Protein 4W4O (pdb70)

Solvent-accessible surface area: 34911 Å² total; per-residue (Å²): 169,83,35,1,18,10,6,24,8,106,27,99,63,11,136,36,56,27,8,11,68,121,100,104,80,4,72,0,34,0,8,0,39,54,0,39,114,139,18,39,134,27,127,31,27,4,40,23,80,63,102,68,38,155,90,32,160,83,109,129,93,97,87,48,214,72,62,30,43,82,4,11,1,16,2,58,5,120,28,100,27,17,31,118,31,73,70,4,65,0,54,0,29,16,170,12,10,11,38,46,36,92,88,68,30,26,30,42,154,47,144,42,90,92,4,51,6,8,20,3,64,14,14,206,73,2,55,108,90,126,77,1,2,0,0,0,2,0,40,13,0,48,5,36,67,19,18,14,58,1,33,7,125,73,121,89,22,118,68,58,77,42,4,66,53,20,103,19,86,85,37,1,36,0,4,0,0,2,0,19,2,66,54,59,78,5,90,144,32,44,70,0,13,0,9,0,21,0,40,30,11,150,119,46,93,38,81,61,64,15,50,66,82,132,129,131,4,9,6,43,6,104,26,101,71,9,120,48,38,20,7,9,52,137,94,96,84,6,62,0,34,0,7,0,42,36,0,7,123,115,17,63,113,6,112,31,47,4,39,23,79,59,99,68,39,156,101,32,111,64,108,119,75,103,106,49,168,58,16,4,29,84,6,22,0,16,3,60,3,121,31,128,31,16,32,120,31,71,64,2,59,0,53,0,28,17,176,21,18,144,61,68,47,93,86,72,31,27,20,46,142,48,148,47,153,92,3,54,8,9,19,3,65,14,14,193,60,2,54,112,88,128,73,0,2,0,0,0,2,0,30,11,0,65,4,40,58,24,19,17,54,1,41,6,112,76,114,88,20,127,68,60,78,43,3,66,53,19,103,20,85,102,40,8,38,0,4,0,0,2,0,18,2,68,48,61,81,10,94,138,35,41,69,0,28,0,9,0,27,0,26,34,15,159,95,37,109,36,104,54,73,16,52,137,151,2,75,11,111,18,110,62,56,25,8,1,6,3,57,128,42,54,2,27,0,54,1,75,103,155,71,59,82,71,2,79,2,29,30,95,59,83,50,54,178,78,63,82,28,53,32,96,8,98,64,1,34,141,120,21,39,14,65,1,59,0,44,43,26,179,42,38,104,0,82,56,34,70,1,50,12,62,149,18,44,6,17,3,2,0,36,29,34,87,7,20,11,6,75,80,0,24,0,73,2,7,4,42,104,107,56,56,1,25,6,0,12,0,41,79,92,52,80,2,82,61,12,41,21,147,57,42,84,26,75,30,136,115,4,64,104,78,45,30,14,61,3,36,0,2,0,56,1,105,71,101,23,83,8,84,48,15,70,2,54,3,83,43,6,0,43,56,1,80,7,44,30,76,44,124,44,72,8,118,100,42,37,81,1,30,0,25,4,86,38,133,65,75,39,164,87,141,78,57,102,17,33,19,10,1,29,41,31,115,126,79,42,54,36,148,61,63,48,39,96,50,89,18,136,81,1,162,115,131,36,31,25,71,4,28,0,39,0,14,15,117,115,34,55,12,101,38,109,0,98,84,64,136,5,74,0,64,72

Nearest PDB structures (foldseek):
  5o4e-assembly1_A  TM=9.879E-01  e=1.728E-38  Homo sapiens
  7lbl-assembly1_A  TM=9.670E-01  e=2.131E-38  Homo sapiens
  5dj0-assembly1_A  TM=9.694E-01  e=4.433E-38  Homo sapiens
  5djx-assembly2_E  TM=9.528E-01  e=1.556E-37  Homo sapiens
  6gfe-assembly1_K  TM=9.728E-01  e=8.299E-36  Homo sapiens

B-factor: mean 42.75, std 15.71, range [23.6, 129.58]

Radius of gyration: 37.01 Å; Cα contacts (8 Å, |Δi|>4): 1743; chains: 3; bounding box: 73×118×77 Å

Sequence (683 aa):
PELLGGPSVFLFPPKPKDTLMISRRTPEVVTCVVVDVSHEDPEVKFNWYVDGVEVHNAKTKPREEQYNSTYRVVSVLTVLHQDWLNGKEYKCKVSNKALPAPIEKTISKAKGQPREPQQVYTLPPSRDELTKNQVSLTCLVKGFYPSDIAVEWESNGQPENNYKTTPPVLDSDGSFFLYSKLTVDKSRWQQGNVFSCSVMHEALHNHYTQKSLSLAPGLGGPSVFLFPPKPKDTLMISRTPEVVTCVVVDVSHEDPEVKFNWYVDGVEVHNAKTKPREEQYNSTYRVVSVLTVLHQDWLNGKEYKCKVSNKALPAPIEKTISKAKGQPREPQVYTLPPSRDELTKNQVSLTCLVKGFYPSDIAVEWESNGQPENNNYKTTPPVLDSDGSFFLYSKLTVDKSRWQQGNVFSCSSVMHEALHNHYTQKSLSLKAVIKLQPPWVSSVFQEESVTLHCEVPGSSSTQWFLNGTAIQTSTPTYHITSASEDDSGEYRCQRGLSGRSDPIQLEVHRGWLLLQVSSRVLTEGEPLALRCHAWKDKLVYNVLYYRNGKAFKFFHWNSNLTILKTNMSHSGTYHCSGMMGKHRYTSAGISVTVKELFPAPVLTASVTSPLLEGTPVTLSCETKLLLQRPGLQLYFSFYMMGSKTLRGRDTSSEYQILTARRREDSGLYWCEAATEDGNVLKRSPELELQVLG

Secondary structure (DSSP, 8-state):
--B----EEEEEPPPHHHHH-TTS--EEEEEEEEE-SSS---EEEEEETTEEE---EEPPPEE-TTS-EEEEEEEE--HHHHHTT--EEEEEE-TTSSS-EEEEE-SPPS--BPPEEEEEPPPGGGTTSSEEEEEEEEEEEBSS--EEEEEETTEEE--EEEPPPEE-TTS-EEEEEEEEEEHHHHHTT--EEEEEE-TTSGGGEEEEEE-PPP-/--S-EEEEEPPPHHHHH-TTS--EEEEEEEEE-TT----EEEEEETTEEE---EEPPPEE-TTS-EEEEEEEE--HHHHHTT--EEEEEE-TT-SS-EEEEE-PPPS--BPPEEEEEPPPGGGGGSSEEEEEEEEEEEBSS--EEEEEETTEEE--EEEPPPEE-TTS-EEEEEEEEEEHHHHHTT--EEEEEE-TTSGGGEEEEEE--/--EEEEES--SEEETT--EEEEEE------EEEEESSSB-S--SSEEEESS--GGG-EEEEEEETT------EEEEEE-SSEEEEES-SEEETTS-EEEEEEEGGG-B-EEEEEEETTEEEEEEEE---EEESS--GGG-EEEEEEEESSSEEEPPPEEEEEE-SSPPPEEEESSPSSEETT--EEEEEE---SS--TT--EEEEEEETTEEEEEEES--EEEESS--GGG-EEEEEEEEETTSSSEEEPPPEEE-EE-

InterPro domains:
  IPR003006 Immunoglobulin/major histocompatibility complex, conserved site [PS00290] (81-87)
  IPR003006 Immunoglobulin/major histocompatibility complex, conserved site [PS00290] (306-312)
  IPR003597 Immunoglobulin C1-set [PF07654] (8-88)
  IPR003597 Immunoglobulin C1-set [PF07654] (123-211)
  IPR003597 Immunoglobulin C1-set [PF07654] (231-315)
  IPR003597 Immunoglobulin C1-set [SM00407] (22-93)
  IPR003597 Immunoglobulin C1-set [SM00407] (139-214)
  IPR003597 Immunoglobulin C1-set [SM00407] (245-318)
  IPR007110 Immunoglobulin-like domain [PS50835] (6-99)
  IPR007110 Immunoglobulin-like domain [PS50835] (121-220)
  IPR007110 Immunoglobulin-like domain [PS50835] (229-325)
  IPR013783 Immunoglobulin-like fold [G3DSA:2.60.40.10] (1-108)
  IPR013783 Immunoglobulin-like fold [G3DSA:2.60.40.10] (109-220)
  IPR013783 Immunoglobulin-like fold [G3DSA:2.60.40.10] (221-328)
  IPR036179 Immunoglobulin-like domain superfamily [SSF48726] (6-112)
  IPR036179 Immunoglobulin-like domain superfamily [SSF48726] (116-222)
  IPR036179 Immunoglobulin-like domain superfamily [SSF48726] (229-322)
  IPR050380 Immune Recognition and Response Modulators [PTHR23411] (2-369)

GO terms:
  GO:0001788 antibody-dependent cellular cytotoxicity (P, IDA)
  GO:0034988 Fc-gamma receptor I complex binding (F, IDA)
  GO:0097278 complement-dependent cytotoxicity (P, IDA)
  GO:0005576 extracellular region (C, TAS)
  GO:0005515 protein binding (F, IPI)
  GO:0002250 adaptive immune response (P, IDA)
  GO:0005576 extracellular region (C, IDA)
  GO:0003823 antigen binding (F, TAS)
  GO:0070062 extracellular exosome (C, HDA)
  GO:0072562 blood microparticle (C, HDA)
  GO:0005576 extracellular region (C, HDA)

Organism: Homo sapiens (NCBI:txid9606)

Foldseek 3Di:
DDDQDAKDKDKAWFALVQLLDQVHWTKIKIKIWQAAPVWNDKDKWKDKLRHTDDPKDKDPWDQDPVRGIMIMIIGTDHSVSQVVWIKMKIWMDIPSDPHIDIDIDGDDDDDWWAWDKDKDFFDPVCLVDQKTKIKIKIWGGPDQRKDKFKDFPPHGQPQKDKDRWDQDPVRITMIMMIHIDGSVCQVVWTKMKMKMADPPDDSRIDIDIDGDDDD/DDDKDKDKAFFALVQLLAQVHWTKIKIKIWQAAPPWDDKDKWKDWLNHTDDPKDKDDWDQDPVRITMIMIIDTDHSVSQLVWIKMKIWIDTPRDPHIDIDIDGPDDDDWDAWDKDKDFFDPVCLVDQKTKIKIKTDDTPDQRKDKFKDFPPGTQDQKDKDRWDQDPVRHTIIMMIHMDGSVCQVVWTKMKMKMADSPDDSRIDIDIDGD/DWAKAKVVLWQEEEFFAKIKIATGDPDDQAKFKDFANHTDDDGGRIDIDRGDDQVPFGWIWMDGDPDDIHDIRTHHYHHDAWAWTKNHQEEEFLAKMKTFTAGDPRDFFAQKFKDFQRHTDDTGRGGDIDMDHGDAQVPWGWMWMWTHDVHIGIHGTGTHGYHYQKDFWAKDKPDDPPAEFFDKIKIFTDMDTPDCDDPWAKWKWKAFPNHTPGDTDRGRMDIDRTDDQVSFGWMKMWIATPVRSDIHIHDIDGYGYDD

Structure (mmCIF, N/CA/C/O backbone):
data_4W4O
#
_entry.id   4W4O
#
_cell.length_a   134.980
_cell.length_b   126.500
_cell.length_c   71.610
_cell.angle_alpha   90.00
_cell.angle_beta   118.95
_cell.angle_gamma   90.00
#
_symmetry.space_group_name_H-M   'C 1 2 1'
#
loop_
_entity.id
_entity.type
_entity.pdbx_description
1 polymer 'Ig gamma-1 chain C region'
2 polymer 'High affinity immunoglobulin gamma Fc receptor I'
3 branched beta-D-galactopyranose-(1-4)-2-acetamido-2-deoxy-beta-D-glucopyranose-(1-2)-alpha-D-mannopyranose-(1-6)-[2-acetamido-2-deoxy-beta-D-glucopyranose-(1-2)-alpha-D-mannopyranose-(1-3)]beta-D-mannopyranose-(1-4)-2-acetamido-2-deoxy-beta-D-glucopyranose-(1-4)-[alpha-L-fucopyranose-(1-6)]2-acetamido-2-deoxy-beta-D-glucopyranose
4 branched 2-acetamido-2-deoxy-beta-D-glucopyranose-(1-4)-2-acetamido-2-deoxy-beta-D-glucopyranose
5 branched alpha-D-mannopyranose-(1-2)-alpha-D-mannopyranose-(1-2)-alpha-D-mannopyranose-(1-3)-beta-D-mannopyranose-(1-4)-2-acetamido-2-deoxy-beta-D-glucopyranose-(1-4)-2-acetamido-2-deoxy-beta-D-glucopyranose
6 non-polymer 'ZINC ION'
7 non-polymer 'ACETATE ION'
8 non-polymer GLYCEROL
9 water water
#
loop_
_atom_site.group_PDB
_atom_site.id
_atom_site.type_symbol
_atom_site.label_atom_id
_atom_site.label_alt_id
_atom_site.label_comp_id
_atom_site.label_asym_id
_atom_site.label_entity_id
_atom_site.label_seq_id
_atom_site.pdbx_PDB_ins_code
_atom_site.Cartn_x
_atom_site.Cartn_y
_atom_site.Cartn_z
_atom_site.occupancy
_atom_site.B_iso_or_equiv
_atom_site.auth_seq_id
_atom_site.auth_comp_id
_atom_site.auth_asym_id
_atom_site.auth_atom_id
_atom_site.pdbx_PDB_model_num
ATOM 1 N N . PRO A 1 9 ? 30.894 3.920 -12.078 1.00 75.56 232 PRO A N 1
ATOM 2 C CA . PRO A 1 9 ? 31.170 4.407 -10.713 1.00 77.12 232 PRO A CA 1
ATOM 3 C C . PRO A 1 9 ? 30.796 3.314 -9.678 1.00 62.44 232 PRO A C 1
ATOM 4 O O . PRO A 1 9 ? 29.631 3.095 -9.384 1.00 76.41 232 PRO A O 1
ATOM 8 N N . GLU A 1 10 ? 31.803 2.601 -9.218 1.00 51.91 233 GLU A N 1
ATOM 9 C CA . GLU A 1 10 ? 31.666 1.339 -8.510 1.00 47.57 233 GLU A CA 1
ATOM 10 C C . GLU A 1 10 ? 32.010 1.674 -7.053 1.00 39.34 233 GLU A C 1
ATOM 11 O O . GLU A 1 10 ? 32.900 2.478 -6.852 1.00 33.12 233 GLU A O 1
ATOM 17 N N . LEU A 1 11 ? 31.280 1.124 -6.084 1.00 33.56 234 LEU A N 1
ATOM 18 C CA . LEU A 1 11 ? 31.653 1.253 -4.644 1.00 35.44 234 LEU A CA 1
ATOM 19 C C . LEU A 1 11 ? 33.044 0.741 -4.329 1.00 36.83 234 LEU A C 1
ATOM 20 O O . LEU A 1 11 ? 33.476 -0.286 -4.825 1.00 30.60 234 LEU A O 1
ATOM 25 N N . LEU A 1 12 ? 33.784 1.506 -3.507 1.00 30.41 235 LEU A N 1
ATOM 26 C CA . LEU A 1 12 ? 35.087 1.127 -3.090 1.00 29.09 235 LEU A CA 1
ATOM 27 C C . LEU A 1 12 ? 35.024 -0.153 -2.249 1.00 30.08 235 LEU A C 1
ATOM 28 O O . LEU A 1 12 ? 34.190 -0.255 -1.359 1.00 30.32 235 LEU A O 1
ATOM 33 N N . GLY A 1 13 ? 35.883 -1.118 -2.546 1.00 29.03 236 GLY A N 1
ATOM 34 C CA . GLY A 1 13 ? 35.856 -2.335 -1.720 1.00 34.38 236 GLY A CA 1
ATOM 35 C C . GLY A 1 13 ? 36.532 -3.538 -2.339 1.00 33.56 236 GLY A C 1
ATOM 36 O O . GLY A 1 13 ? 36.559 -3.691 -3.543 1.00 33.88 236 GLY A O 1
ATOM 37 N N . GLY A 1 14 ? 37.027 -4.413 -1.491 1.00 32.57 237 GLY A N 1
ATOM 38 C CA . GLY A 1 14 ? 37.680 -5.667 -1.946 1.00 29.44 237 GLY A CA 1
ATOM 39 C C . GLY A 1 14 ? 37.373 -6.790 -0.954 1.00 27.44 237 GLY A C 1
ATOM 40 O O . GLY A 1 14 ? 36.451 -6.700 -0.201 1.00 29.04 237 GLY A O 1
ATOM 41 N N . PRO A 1 15 ? 38.104 -7.888 -1.040 1.00 28.57 238 PRO A N 1
ATOM 42 C CA . PRO A 1 15 ? 37.892 -9.052 -0.190 1.00 27.84 238 PRO A CA 1
ATOM 43 C C . PRO A 1 15 ? 38.091 -8.740 1.277 1.00 29.43 238 PRO A C 1
ATOM 44 O O . PRO A 1 15 ? 38.723 -7.725 1.611 1.00 29.97 238 PRO A O 1
ATOM 48 N N . SER A 1 16 ? 37.561 -9.608 2.118 1.00 26.75 239 SER A N 1
ATOM 49 C CA . SER A 1 16 ? 37.737 -9.522 3.568 1.00 27.38 239 SER A CA 1
ATOM 50 C C . SER A 1 16 ? 38.310 -10.836 4.048 1.00 25.15 239 SER A C 1
ATOM 51 O O . SER A 1 16 ? 38.132 -11.878 3.404 1.00 27.31 239 SER A O 1
ATOM 54 N N . VAL A 1 17 ? 39.016 -10.775 5.205 1.00 27.20 240 VAL A N 1
ATOM 55 C CA . VAL A 1 17 ? 39.711 -11.953 5.733 1.00 27.58 240 VAL A CA 1
ATOM 56 C C . VAL A 1 17 ? 39.276 -12.206 7.176 1.00 29.33 240 VAL A C 1
ATOM 57 O O . VAL A 1 17 ? 39.158 -11.231 8.000 1.00 27.61 240 VAL A O 1
ATOM 61 N N . PHE A 1 18 ? 38.965 -13.449 7.469 1.00 24.84 241 PHE A N 1
ATOM 62 C CA . PHE A 1 18 ? 38.672 -13.874 8.832 1.00 27.51 241 PHE A CA 1
ATOM 63 C C . PHE A 1 18 ? 39.619 -14.973 9.207 1.00 29.27 241 PHE A C 1
ATOM 64 O O . PHE A 1 18 ? 39.773 -15.909 8.458 1.00 30.50 241 PHE A O 1
ATOM 72 N N . LEU A 1 19 ? 40.186 -14.909 10.415 1.00 25.76 242 LEU A N 1
ATOM 73 C CA . LEU A 1 19 ? 41.162 -15.863 10.821 1.00 26.86 242 LEU A CA 1
ATOM 74 C C . LEU A 1 19 ? 40.677 -16.538 12.114 1.00 30.09 242 LEU A C 1
ATOM 75 O O . LEU A 1 19 ? 40.394 -15.825 13.091 1.00 29.28 242 LEU A O 1
ATOM 80 N N . PHE A 1 20 ? 40.603 -17.869 12.115 1.00 26.40 243 PHE A N 1
ATOM 81 C CA . PHE A 1 20 ? 39.952 -18.682 13.143 1.00 24.91 243 PHE A CA 1
ATOM 82 C C . PHE A 1 20 ? 40.920 -19.559 13.907 1.00 27.70 243 PHE A C 1
ATOM 83 O O . PHE A 1 20 ? 41.819 -20.152 13.342 1.00 26.92 243 PHE A O 1
ATOM 91 N N . PRO A 1 21 ? 40.710 -19.680 15.222 1.00 31.24 244 PRO A N 1
ATOM 92 C CA . PRO A 1 21 ? 41.608 -20.543 16.006 1.00 26.68 244 PRO A CA 1
ATOM 93 C C . PRO A 1 21 ? 41.252 -22.014 15.847 1.00 27.36 244 PRO A C 1
ATOM 94 O O . PRO A 1 21 ? 40.210 -22.403 15.280 1.00 27.54 244 PRO A O 1
ATOM 98 N N . PRO A 1 22 ? 42.084 -22.905 16.405 1.00 27.06 245 PRO A N 1
ATOM 99 C CA . PRO A 1 22 ? 41.693 -24.308 16.434 1.00 28.68 245 PRO A CA 1
ATOM 100 C C . PRO A 1 22 ? 40.546 -24.486 17.369 1.00 30.51 245 PRO A C 1
ATOM 101 O O . PRO A 1 22 ? 40.230 -23.607 18.231 1.00 28.88 245 PRO A O 1
ATOM 105 N N . LYS A 1 23 ? 39.939 -25.629 17.258 1.00 30.58 246 LYS A N 1
ATOM 106 C CA . LYS A 1 23 ? 38.978 -26.045 18.213 1.00 30.09 246 LYS A CA 1
ATOM 107 C C . LYS A 1 23 ? 39.630 -26.423 19.579 1.00 30.11 246 LYS A C 1
ATOM 108 O O . LYS A 1 23 ? 40.630 -27.099 19.612 1.00 29.82 246 LYS A O 1
ATOM 114 N N . PRO A 1 24 ? 38.998 -26.048 20.664 1.00 31.22 247 PRO A N 1
ATOM 115 C CA . PRO A 1 24 ? 39.583 -26.365 21.960 1.00 32.04 247 PRO A CA 1
ATOM 116 C C . PRO A 1 24 ? 39.966 -27.803 22.152 1.00 31.67 247 PRO A C 1
ATOM 117 O O . PRO A 1 24 ? 41.050 -28.084 22.631 1.00 33.04 247 PRO A O 1
ATOM 121 N N . LYS A 1 25 ? 39.094 -28.742 21.776 1.00 35.10 248 LYS A N 1
ATOM 122 C CA . LYS A 1 25 ? 39.421 -30.147 21.956 1.00 34.23 248 LYS A CA 1
ATOM 123 C C . LYS A 1 25 ? 40.640 -30.581 21.147 1.00 35.42 248 LYS A C 1
ATOM 124 O O . LYS A 1 25 ? 41.498 -31.378 21.592 1.00 36.74 248 LYS A O 1
ATOM 130 N N . ASP A 1 26 ? 40.794 -29.998 19.977 1.00 30.22 249 ASP A N 1
ATOM 131 C CA . ASP A 1 26 ? 41.974 -30.277 19.218 1.00 29.07 249 ASP A CA 1
ATOM 132 C C . ASP A 1 26 ? 43.297 -29.730 19.827 1.00 30.09 249 ASP A C 1
ATOM 133 O O . ASP A 1 26 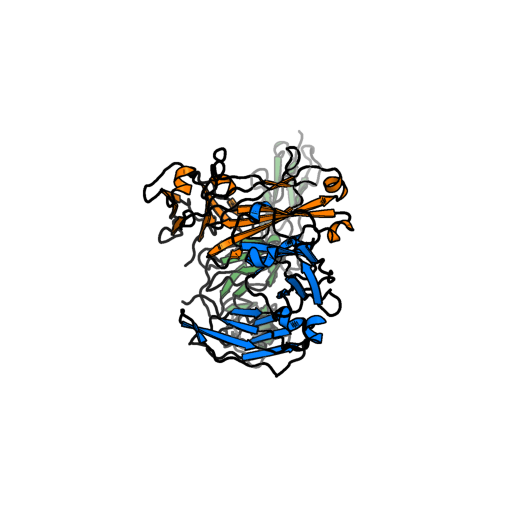? 44.373 -30.275 19.568 1.00 33.62 249 ASP A O 1
ATOM 138 N N . THR A 1 27 ? 43.225 -28.630 20.547 1.00 29.04 250 THR A N 1
ATOM 139 C CA . THR A 1 27 ? 44.373 -28.059 21.191 1.00 28.50 250 THR A CA 1
ATOM 140 C C . THR A 1 27 ? 44.808 -28.821 22.480 1.00 30.32 250 THR A C 1
ATOM 141 O O . THR A 1 27 ? 45.952 -28.727 22.880 1.00 32.78 250 THR A O 1
ATOM 145 N N . LEU A 1 28 ? 43.885 -29.498 23.075 1.00 29.92 251 LEU A N 1
ATOM 146 C CA . LEU A 1 28 ? 44.124 -29.940 24.464 1.00 36.53 251 LEU A CA 1
ATOM 147 C C . LEU A 1 28 ? 44.709 -31.353 24.504 1.00 44.50 251 LEU A C 1
ATOM 148 O O . LEU A 1 28 ? 45.584 -31.598 25.358 1.00 51.36 251 LEU A O 1
ATOM 153 N N . MET A 1 29 ? 44.398 -32.146 23.464 1.00 42.47 252 MET A N 1
ATOM 154 C CA . MET A 1 29 ? 44.855 -33.531 23.302 1.00 46.47 252 MET A CA 1
ATOM 155 C C . MET A 1 29 ? 45.986 -33.665 22.281 1.00 42.52 252 MET A C 1
ATOM 156 O O . MET A 1 29 ? 45.756 -33.434 21.075 1.00 40.59 252 MET A O 1
ATOM 161 N N . ILE A 1 30 ? 47.183 -34.015 22.724 1.00 40.34 253 ILE A N 1
ATOM 162 C CA . ILE A 1 30 ? 48.326 -34.079 21.852 1.00 42.91 253 ILE A CA 1
ATOM 163 C C . ILE A 1 30 ? 48.059 -35.080 20.687 1.00 37.27 253 ILE A C 1
ATOM 164 O O . ILE A 1 30 ? 48.700 -34.954 19.652 1.00 38.70 253 ILE A O 1
ATOM 169 N N . SER A 1 31 ? 47.099 -35.972 20.809 1.00 37.87 254 SER A N 1
ATOM 170 C CA . SER A 1 31 ? 46.86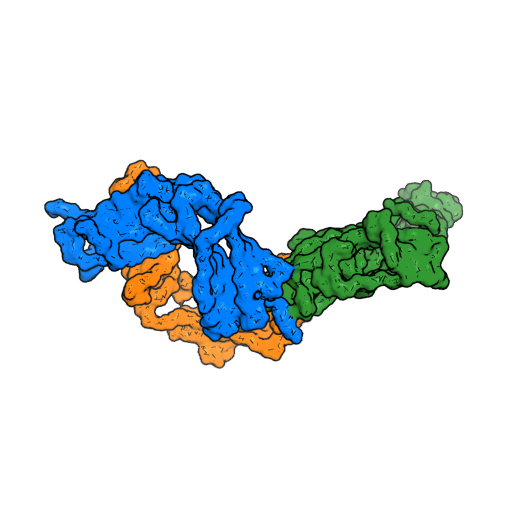4 -36.908 19.705 1.00 42.38 254 SER A CA 1
ATOM 171 C C . SER A 1 31 ? 46.093 -36.266 18.521 1.00 48.73 254 SER A C 1
ATOM 172 O O . SER A 1 31 ? 46.038 -36.869 17.474 1.00 39.70 254 SER A O 1
ATOM 175 N N . ARG A 1 32 ? 45.534 -35.063 18.670 1.00 40.38 255 ARG A N 1
ATOM 176 C CA A ARG A 1 32 ? 44.675 -34.462 17.631 0.50 38.51 255 ARG A CA 1
ATOM 177 C CA B ARG A 1 32 ? 44.683 -34.477 17.619 0.50 40.30 255 ARG A CA 1
ATOM 178 C C . ARG A 1 32 ? 45.504 -33.464 16.838 1.00 36.19 255 ARG A C 1
ATOM 179 O O . ARG A 1 32 ? 46.581 -33.189 17.208 1.00 40.69 255 ARG A O 1
ATOM 194 N N . THR A 1 33 ? 44.974 -32.917 15.752 1.00 34.21 256 THR A N 1
ATOM 195 C CA . THR A 1 33 ? 45.763 -32.024 14.953 1.00 35.76 256 THR A CA 1
ATOM 196 C C . THR A 1 33 ? 45.081 -30.658 14.920 1.00 36.27 256 THR A C 1
ATOM 197 O O . THR A 1 33 ? 44.203 -30.437 14.110 1.00 39.14 256 THR A O 1
ATOM 201 N N . PRO A 1 34 ? 45.511 -29.730 15.785 1.00 31.63 257 PRO A N 1
ATOM 202 C CA . PRO A 1 34 ? 44.847 -28.415 15.778 1.00 30.35 257 PRO A CA 1
ATOM 203 C C . PRO A 1 34 ? 45.289 -27.641 14.522 1.00 29.26 257 PRO A C 1
ATOM 204 O O . PRO A 1 34 ? 46.383 -27.810 14.052 1.00 29.20 257 PRO A O 1
ATOM 208 N N . GLU A 1 35 ? 44.402 -26.794 13.983 1.00 28.58 258 GLU A N 1
ATOM 209 C CA . GLU A 1 35 ? 44.672 -25.985 12.782 1.00 29.11 258 GLU A CA 1
ATOM 210 C C . GLU A 1 35 ? 44.173 -24.571 12.970 1.00 26.81 258 GLU A C 1
ATOM 211 O O . GLU A 1 35 ? 43.127 -24.427 13.526 1.00 28.21 258 GLU A O 1
ATOM 217 N N . VAL A 1 36 ? 44.847 -23.568 12.426 1.00 24.12 259 VAL A N 1
ATOM 218 C CA A VAL A 1 36 ? 44.204 -22.266 12.276 0.50 25.96 259 VAL A CA 1
ATOM 219 C CA B VAL A 1 36 ? 44.324 -22.194 12.289 0.50 25.55 259 VAL A CA 1
ATOM 220 C C . VAL A 1 36 ? 43.769 -22.102 10.840 1.00 27.42 259 VAL A C 1
ATOM 221 O O . VAL A 1 36 ? 44.400 -22.670 9.923 1.00 27.11 259 VAL A O 1
ATOM 228 N N . THR A 1 37 ? 42.709 -21.337 10.645 1.00 25.89 260 THR A N 1
ATOM 229 C CA . THR A 1 37 ? 42.046 -21.338 9.312 1.00 25.13 260 THR A CA 1
ATOM 230 C C . THR A 1 37 ? 41.892 -19.883 8.921 1.00 24.85 260 THR A C 1
ATOM 231 O O . THR A 1 37 ? 41.256 -19.057 9.621 1.00 26.84 260 THR A O 1
ATOM 235 N N . CYS A 1 38 ? 42.476 -19.567 7.757 1.00 26.59 261 CYS A N 1
ATOM 236 C CA . CYS A 1 38 ? 42.411 -18.217 7.199 1.00 27.28 261 CYS A CA 1
ATOM 237 C C . CYS A 1 38 ? 41.410 -18.195 6.029 1.00 27.32 261 CYS A C 1
ATOM 238 O O . CYS A 1 38 ? 41.588 -18.937 5.053 1.00 26.76 261 CYS A O 1
ATOM 241 N N . VAL A 1 39 ? 40.341 -17.435 6.177 1.00 24.87 262 VAL A N 1
ATOM 242 C CA . VAL A 1 39 ? 39.203 -17.468 5.264 1.00 25.69 262 VAL A CA 1
ATOM 243 C C . VAL A 1 39 ? 39.128 -16.135 4.543 1.00 28.30 262 VAL A C 1
ATOM 244 O O . VAL A 1 39 ? 39.063 -15.064 5.180 1.00 27.74 262 VAL A O 1
ATOM 248 N N . VAL A 1 40 ? 39.078 -16.204 3.199 1.00 26.33 263 VAL A N 1
ATOM 249 C CA . VAL A 1 40 ? 38.995 -14.987 2.406 1.00 26.19 263 VAL A CA 1
ATOM 250 C C . VAL A 1 40 ? 37.623 -15.015 1.705 1.00 29.23 263 VAL A C 1
ATOM 251 O O . VAL A 1 40 ? 37.266 -16.013 1.080 1.00 27.69 263 VAL A O 1
ATOM 255 N N . VAL A 1 41 ? 36.831 -13.966 1.938 1.00 25.50 264 VAL A N 1
ATOM 256 C CA . VAL A 1 41 ? 35.547 -13.827 1.325 1.00 27.89 264 VAL A CA 1
ATOM 257 C C . VAL A 1 41 ? 35.504 -12.650 0.348 1.00 26.22 264 VAL A C 1
ATOM 258 O O . VAL A 1 41 ? 36.388 -11.825 0.317 1.00 27.27 264 VAL A O 1
ATOM 262 N N . ASP A 1 42 ? 34.473 -12.669 -0.434 1.00 27.60 265 ASP A N 1
ATOM 263 C CA . ASP A 1 42 ? 34.228 -11.620 -1.438 1.00 29.40 265 ASP A CA 1
ATOM 264 C C . ASP A 1 42 ? 35.363 -11.513 -2.471 1.00 27.88 265 ASP A C 1
ATOM 265 O O . ASP A 1 42 ? 35.697 -10.425 -2.964 1.00 31.61 265 ASP A O 1
ATOM 270 N N . VAL A 1 43 ? 35.936 -12.631 -2.902 1.00 24.39 266 VAL A N 1
ATOM 271 C CA . VAL A 1 43 ? 36.885 -12.655 -3.946 1.00 24.66 266 VAL A CA 1
ATOM 272 C C . VAL A 1 43 ? 36.050 -12.623 -5.264 1.00 25.79 266 VAL A C 1
ATOM 273 O O . VAL A 1 43 ? 35.125 -13.374 -5.425 1.00 28.80 266 VAL A O 1
ATOM 277 N N . SER A 1 44 ? 36.383 -11.726 -6.141 1.00 28.76 267 SER A N 1
ATOM 278 C CA . SER A 1 44 ? 35.549 -11.563 -7.351 1.00 29.33 267 SER A CA 1
ATOM 279 C C . SER A 1 44 ? 36.035 -12.387 -8.534 1.00 30.51 267 SER A C 1
ATOM 280 O O . SER A 1 44 ? 37.183 -12.787 -8.590 1.00 28.90 267 SER A O 1
ATOM 283 N N . HIS A 1 45 ? 35.212 -12.406 -9.607 1.00 30.43 268 HIS A N 1
ATOM 284 C CA . HIS A 1 45 ? 35.655 -13.017 -10.822 1.00 30.15 268 HIS A CA 1
ATOM 285 C C . HIS A 1 45 ? 36.782 -12.133 -11.380 1.00 28.28 268 HIS A C 1
ATOM 286 O O . HIS A 1 45 ? 37.608 -12.632 -12.142 1.00 32.58 268 HIS A O 1
ATOM 293 N N . GLU A 1 46 ? 36.735 -10.841 -11.113 1.00 29.02 269 GLU A N 1
ATOM 294 C CA . GLU A 1 46 ? 37.669 -9.920 -11.745 1.00 36.10 269 GLU A CA 1
ATOM 295 C C . GLU A 1 46 ? 39.095 -10.065 -11.246 1.00 35.51 269 GLU A C 1
ATOM 296 O O . GLU A 1 46 ? 40.071 -9.972 -12.010 1.00 34.64 269 GLU A O 1
ATOM 302 N N . ASP A 1 47 ? 39.239 -10.306 -9.946 1.00 32.11 270 ASP A N 1
ATOM 303 C CA . ASP A 1 47 ? 40.586 -10.536 -9.331 1.00 32.42 270 ASP A CA 1
ATOM 304 C C . ASP A 1 47 ? 40.549 -11.830 -8.476 1.00 36.32 270 ASP A C 1
ATOM 305 O O . ASP A 1 47 ? 40.452 -11.731 -7.254 1.00 33.65 270 ASP A O 1
ATOM 310 N N . PRO A 1 48 ? 40.608 -13.037 -9.123 1.00 34.48 271 PRO A N 1
ATOM 311 C CA . PRO A 1 48 ? 40.322 -14.266 -8.424 1.00 32.21 271 PRO A CA 1
ATOM 312 C C . PRO A 1 48 ? 41.501 -14.895 -7.744 1.00 31.66 271 PRO A C 1
ATOM 313 O O . PRO A 1 48 ? 41.255 -15.778 -6.950 1.00 31.92 271 PRO A O 1
ATOM 317 N N . GLU A 1 49 ? 42.712 -14.477 -8.037 1.00 29.08 272 GLU A N 1
ATOM 318 C CA . GLU A 1 49 ? 43.904 -15.164 -7.554 1.00 31.41 272 GLU A CA 1
ATOM 319 C C . GLU A 1 49 ? 44.176 -14.640 -6.120 1.00 29.86 272 GLU A C 1
ATOM 320 O O . GLU A 1 49 ? 44.210 -13.444 -5.892 1.00 29.64 272 GLU A O 1
ATOM 326 N N . VAL A 1 50 ? 44.367 -15.564 -5.200 1.00 28.13 273 VAL A N 1
ATOM 327 C CA . VAL A 1 50 ? 44.648 -15.168 -3.773 1.00 26.84 273 VAL A CA 1
ATOM 328 C C . VAL A 1 50 ? 45.927 -15.872 -3.383 1.00 31.91 273 VAL A C 1
ATOM 329 O O . VAL A 1 50 ? 46.095 -17.083 -3.619 1.00 30.98 273 VAL A O 1
ATOM 333 N N . LYS A 1 51 ? 46.836 -15.141 -2.758 1.00 30.67 274 LYS A N 1
ATOM 334 C CA . LYS A 1 51 ? 48.074 -15.770 -2.269 1.00 31.36 274 LYS A CA 1
ATOM 335 C C . LYS A 1 51 ? 48.110 -15.655 -0.723 1.00 30.54 274 LYS A C 1
ATOM 336 O O . LYS A 1 51 ? 47.704 -14.609 -0.197 1.00 29.64 274 LYS A O 1
ATOM 342 N N . PHE A 1 52 ? 48.438 -16.759 -0.053 1.00 28.50 275 PHE A N 1
ATOM 343 C CA . PHE A 1 52 ? 48.652 -16.770 1.458 1.00 26.22 275 PHE A CA 1
ATOM 344 C C . PHE A 1 52 ? 50.112 -16.845 1.756 1.00 30.27 275 PHE A C 1
ATOM 345 O O . PHE A 1 52 ? 50.863 -17.629 1.150 1.00 30.01 275 PHE A O 1
ATOM 353 N N . ASN A 1 53 ? 50.559 -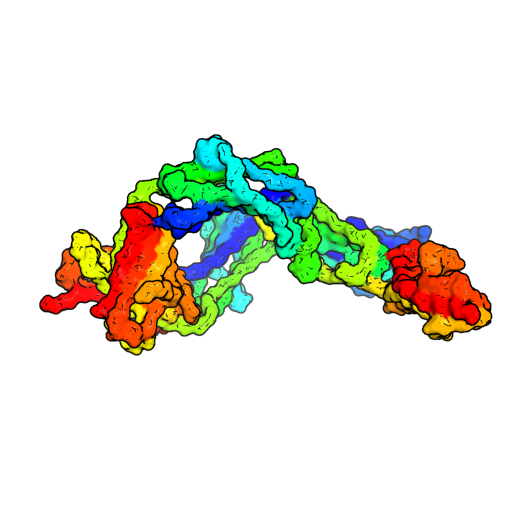16.077 2.730 1.00 29.37 276 ASN A N 1
ATOM 354 C CA . ASN A 1 53 ? 51.775 -16.363 3.429 1.00 30.04 276 ASN A CA 1
ATOM 355 C C . ASN A 1 53 ? 51.428 -16.470 4.911 1.00 28.10 276 ASN A C 1
ATOM 356 O O . ASN A 1 53 ? 50.583 -15.746 5.404 1.00 29.31 276 ASN A O 1
ATOM 361 N N . TRP A 1 54 ? 52.111 -17.382 5.581 1.00 28.19 277 TRP A N 1
ATOM 362 C CA . TRP A 1 54 ? 51.899 -17.636 6.952 1.00 28.97 277 TRP A CA 1
ATOM 363 C C . TRP A 1 54 ? 53.203 -17.493 7.753 1.00 31.12 277 TRP A C 1
ATOM 364 O O . TRP A 1 54 ? 54.269 -17.882 7.280 1.00 30.08 277 TRP A O 1
ATOM 375 N N . TYR A 1 55 ? 53.058 -17.023 8.976 1.00 29.93 278 TYR A N 1
ATOM 376 C CA . TYR A 1 55 ? 54.168 -16.720 9.871 1.00 31.52 278 TYR A CA 1
ATOM 377 C C . TYR A 1 55 ? 53.794 -17.188 11.317 1.00 31.21 278 TYR A C 1
ATOM 378 O O . TYR A 1 55 ? 52.635 -17.055 11.772 1.00 30.03 278 TYR A O 1
ATOM 387 N N . VAL A 1 56 ? 54.797 -17.706 12.013 1.00 33.45 279 VAL A N 1
ATOM 388 C CA . VAL A 1 56 ? 54.653 -18.133 13.376 1.00 30.91 279 VAL A CA 1
ATOM 389 C C . VAL A 1 56 ? 55.695 -17.366 14.181 1.00 31.30 279 VAL A C 1
ATOM 390 O O . VAL A 1 56 ? 56.901 -17.522 13.940 1.00 33.82 279 VAL A O 1
ATOM 394 N N . ASP A 1 57 ? 55.252 -16.491 15.032 1.00 31.50 280 ASP A N 1
ATOM 395 C CA . ASP A 1 57 ? 56.149 -15.481 15.700 1.00 37.15 280 ASP A CA 1
ATOM 396 C C . ASP A 1 57 ? 57.016 -14.746 14.696 1.00 43.92 280 ASP A C 1
ATOM 397 O O . ASP A 1 57 ? 58.213 -14.540 14.920 1.00 40.81 280 ASP A O 1
ATOM 402 N N . GLY A 1 58 ? 56.445 -14.375 13.553 1.00 38.99 281 GLY A N 1
ATOM 403 C CA . GLY A 1 58 ? 57.239 -13.626 12.585 1.00 40.23 281 GLY A CA 1
ATOM 404 C C . GLY A 1 58 ? 58.066 -14.463 11.649 1.00 40.31 281 GLY A C 1
ATOM 405 O O . GLY A 1 58 ? 58.579 -13.934 10.728 1.00 45.66 281 GLY A O 1
ATOM 406 N N . VAL A 1 59 ? 58.153 -15.764 11.810 1.00 36.97 282 VAL A N 1
ATOM 407 C CA . VAL A 1 59 ? 58.946 -16.563 10.941 1.00 40.33 282 VAL A CA 1
ATOM 408 C C . VAL A 1 59 ? 58.074 -17.274 9.923 1.00 36.91 282 VAL A C 1
ATOM 409 O O . VAL A 1 59 ? 57.143 -17.970 10.302 1.00 32.44 282 VAL A O 1
ATOM 413 N N . GLU A 1 60 ? 58.368 -17.118 8.645 1.00 37.29 283 GLU A N 1
ATOM 414 C CA . GLU A 1 60 ? 57.533 -17.749 7.605 1.00 36.42 283 GLU A CA 1
ATOM 415 C C . GLU A 1 60 ? 57.624 -19.245 7.648 1.00 40.54 283 GLU A C 1
ATOM 416 O O . GLU A 1 60 ? 58.696 -19.796 7.869 1.00 39.36 283 GLU A O 1
ATOM 422 N N . VAL A 1 61 ? 56.469 -19.886 7.512 1.00 32.43 284 VAL A N 1
ATOM 423 C CA . VAL A 1 61 ? 56.262 -21.313 7.430 1.00 31.20 284 VAL A CA 1
ATOM 424 C C . VAL A 1 61 ? 55.588 -21.682 6.126 1.00 36.14 284 VAL A C 1
ATOM 425 O O . VAL A 1 61 ? 54.889 -20.854 5.511 1.00 38.07 284 VAL A O 1
ATOM 429 N N . HIS A 1 62 ? 55.746 -22.932 5.689 1.00 37.12 285 HIS A N 1
ATOM 430 C CA . HIS A 1 62 ? 55.437 -23.291 4.285 1.00 41.30 285 HIS A CA 1
ATOM 431 C C . HIS A 1 62 ? 54.591 -24.469 4.223 1.00 42.40 285 HIS A C 1
ATOM 432 O O . HIS A 1 62 ? 54.394 -24.964 3.179 1.00 42.67 285 HIS A O 1
ATOM 439 N N . ASN A 1 63 ? 53.975 -24.869 5.326 1.00 41.61 286 ASN A N 1
ATOM 440 C CA . ASN A 1 63 ? 53.229 -26.120 5.343 1.00 41.05 286 ASN A CA 1
ATOM 441 C C . ASN A 1 63 ? 51.670 -25.973 5.302 1.00 36.56 286 ASN A C 1
ATOM 442 O O . ASN A 1 63 ? 50.948 -26.961 5.473 1.00 34.35 286 ASN A O 1
ATOM 447 N N . ALA A 1 64 ? 51.141 -24.774 5.023 1.00 32.70 287 ALA A N 1
ATOM 448 C CA . ALA A 1 64 ? 49.698 -24.536 4.907 1.00 30.97 287 ALA A CA 1
ATOM 449 C C . ALA A 1 64 ? 49.141 -25.143 3.614 1.00 34.37 287 ALA A C 1
ATOM 450 O O . ALA A 1 64 ? 49.913 -25.358 2.692 1.00 37.88 287 ALA A O 1
ATOM 452 N N . LYS A 1 65 ? 47.888 -25.546 3.628 1.00 32.31 288 LYS A N 1
ATOM 453 C CA . LYS A 1 65 ? 47.181 -26.073 2.465 1.00 34.87 288 LYS A CA 1
ATOM 454 C C . LYS A 1 65 ? 46.037 -25.194 2.139 1.00 34.39 288 LYS A C 1
ATOM 455 O O . LYS A 1 65 ? 45.233 -24.878 3.011 1.00 32.22 288 LYS A O 1
ATOM 461 N N . THR A 1 66 ? 45.909 -24.836 0.854 1.00 33.73 289 THR A N 1
ATOM 462 C CA . THR A 1 66 ? 44.694 -24.155 0.339 1.00 32.83 289 THR A CA 1
ATOM 463 C C . THR A 1 66 ? 43.647 -25.105 -0.191 1.00 39.70 289 THR A C 1
ATOM 464 O O . THR A 1 66 ? 43.949 -26.024 -0.942 1.00 43.62 289 THR A O 1
ATOM 468 N N . LYS A 1 67 ? 42.438 -24.919 0.235 1.00 31.58 290 LYS A N 1
ATOM 469 C CA . LYS A 1 67 ? 41.309 -25.724 -0.085 1.00 35.54 290 LYS A CA 1
ATOM 470 C C . LYS A 1 67 ? 40.814 -25.321 -1.426 1.00 41.50 290 LYS A C 1
ATOM 471 O O . LYS A 1 67 ? 41.101 -24.232 -1.885 1.00 38.25 290 LYS A O 1
ATOM 477 N N . PRO A 1 68 ? 40.180 -26.265 -2.147 1.00 50.80 291 PRO A N 1
ATOM 478 C CA . PRO A 1 68 ? 39.652 -25.748 -3.427 1.00 51.48 291 PRO A CA 1
ATOM 479 C C . PRO A 1 68 ? 38.552 -24.664 -3.171 1.00 43.13 291 PRO A C 1
ATOM 480 O O . PRO A 1 68 ? 37.629 -24.838 -2.345 1.00 40.11 291 PRO A O 1
ATOM 484 N N . ARG A 1 69 ? 38.655 -23.572 -3.869 1.00 38.66 292 ARG A N 1
ATOM 485 C CA . ARG A 1 69 ? 37.682 -22.467 -3.705 1.00 46.82 292 ARG A CA 1
ATOM 486 C C . ARG A 1 69 ? 36.233 -22.841 -4.042 1.00 46.81 292 ARG A C 1
ATOM 487 O O . ARG A 1 69 ? 35.962 -23.822 -4.731 1.00 46.03 292 ARG A O 1
ATOM 495 N N . GLU A 1 70 ? 35.311 -22.046 -3.560 1.00 36.67 293 GLU A N 1
ATOM 496 C CA . GLU A 1 70 ? 33.922 -22.377 -3.612 1.00 41.55 293 GLU A CA 1
ATOM 497 C C . GLU A 1 70 ? 33.176 -21.094 -3.983 1.00 40.42 293 GLU A C 1
ATOM 498 O O . GLU A 1 70 ? 33.314 -20.118 -3.312 1.00 33.32 293 GLU A O 1
ATOM 504 N N . GLU A 1 71 ? 32.412 -21.092 -5.078 1.00 35.54 294 GLU A N 1
ATOM 505 C CA . GLU A 1 71 ? 31.516 -19.971 -5.358 1.00 28.93 294 GLU A CA 1
ATOM 506 C C . GLU A 1 71 ? 30.324 -19.929 -4.486 1.00 38.01 294 GLU A C 1
ATOM 507 O O . GLU A 1 71 ? 29.620 -20.923 -4.293 1.00 40.48 294 GLU A O 1
ATOM 513 N N . GLN A 1 72 ? 30.109 -18.795 -3.854 1.00 34.28 295 GLN A N 1
ATOM 514 C CA . GLN A 1 72 ? 29.098 -18.677 -2.881 1.00 33.84 295 GLN A CA 1
ATOM 515 C C . GLN A 1 72 ? 27.794 -18.241 -3.571 1.00 41.09 295 GLN A C 1
ATOM 516 O O . GLN A 1 72 ? 27.811 -17.811 -4.737 1.00 37.07 295 GLN A O 1
ATOM 522 N N . TYR A 1 73 ? 26.696 -18.296 -2.830 1.00 40.09 296 TYR A N 1
ATOM 523 C CA . TYR A 1 73 ? 25.348 -17.938 -3.356 1.00 38.14 296 TYR A CA 1
ATOM 524 C C . TYR A 1 73 ? 25.333 -16.544 -4.041 1.00 39.68 296 TYR A C 1
ATOM 525 O O . TYR A 1 73 ? 24.523 -16.291 -4.941 1.00 37.19 296 TYR A O 1
ATOM 534 N N . ASN A 1 74 ? 26.216 -15.619 -3.617 1.00 39.16 297 ASN A N 1
ATOM 535 C CA . ASN A 1 74 ? 26.275 -14.247 -4.134 1.00 35.47 297 ASN A CA 1
ATOM 536 C C . ASN A 1 74 ? 27.328 -14.019 -5.210 1.00 30.12 297 ASN A C 1
ATOM 537 O O . ASN A 1 74 ? 27.711 -12.858 -5.443 1.00 37.00 297 ASN A O 1
ATOM 542 N N . SER A 1 75 ? 27.755 -15.098 -5.862 1.00 33.54 298 SER A N 1
ATOM 543 C CA . SER A 1 75 ? 28.673 -15.062 -7.009 1.00 33.44 298 SER A CA 1
ATOM 544 C C . SER A 1 75 ? 30.025 -14.440 -6.667 1.00 32.48 298 SER A C 1
ATOM 545 O O . SER A 1 75 ? 30.599 -13.742 -7.463 1.00 36.10 298 SER A O 1
ATOM 548 N N . THR A 1 76 ? 30.486 -14.635 -5.418 1.00 30.62 299 THR A N 1
ATOM 549 C CA . THR A 1 76 ? 31.838 -14.335 -5.065 1.00 29.84 299 THR A CA 1
ATOM 550 C C . THR A 1 76 ? 32.404 -15.658 -4.615 1.00 30.54 299 THR A C 1
ATOM 551 O O . THR A 1 76 ? 31.650 -16.604 -4.339 1.00 32.63 299 THR A O 1
ATOM 555 N N . TYR A 1 77 ? 33.716 -15.686 -4.512 1.00 30.24 300 TYR A N 1
ATOM 556 C CA . TYR A 1 77 ? 34.426 -16.913 -4.101 1.00 28.20 300 TYR A CA 1
ATOM 557 C C . TYR A 1 77 ? 34.859 -16.775 -2.636 1.00 29.90 300 TYR A C 1
ATOM 558 O O . TYR A 1 77 ? 35.113 -15.681 -2.123 1.00 27.68 300 TYR A O 1
ATOM 567 N N . ARG A 1 78 ? 34.924 -17.948 -1.998 1.00 30.22 301 ARG A N 1
ATOM 568 C CA . ARG A 1 78 ? 35.447 -18.110 -0.630 1.00 27.26 301 ARG A CA 1
ATOM 569 C C . ARG A 1 78 ? 36.684 -18.988 -0.811 1.00 32.16 301 ARG A C 1
ATOM 570 O O . ARG A 1 78 ? 36.638 -20.057 -1.458 1.00 29.99 301 ARG A O 1
ATOM 578 N N . VAL A 1 79 ? 37.828 -18.547 -0.285 1.00 25.15 302 VAL A N 1
ATOM 579 C CA . VAL A 1 79 ? 39.076 -19.253 -0.494 1.00 26.10 302 VAL A CA 1
ATOM 580 C C . VAL A 1 79 ? 39.659 -19.440 0.925 1.00 31.33 302 VAL A C 1
ATOM 581 O O . VAL A 1 79 ? 39.700 -18.462 1.655 1.00 26.49 302 VAL A O 1
ATOM 585 N N . VAL A 1 80 ? 40.078 -20.654 1.238 1.00 27.32 303 VAL A N 1
ATOM 586 C CA . VAL A 1 80 ? 40.477 -21.023 2.641 1.00 29.17 303 VAL A CA 1
ATOM 587 C C . VAL A 1 80 ? 41.845 -21.651 2.665 1.00 27.08 303 VAL A C 1
ATOM 588 O O . VAL A 1 80 ? 42.157 -22.574 1.828 1.00 29.57 303 VAL A O 1
ATOM 592 N N . SER A 1 81 ? 42.728 -21.188 3.567 1.00 26.51 304 SER A N 1
ATOM 593 C CA . SER A 1 81 ? 44.009 -21.830 3.768 1.00 26.42 304 SER A CA 1
ATOM 594 C C . SER A 1 81 ? 44.021 -22.302 5.204 1.00 31.63 304 SER A C 1
ATOM 595 O O . SER A 1 81 ? 43.609 -21.513 6.083 1.00 25.19 304 SER A O 1
ATOM 598 N N . VAL A 1 82 ? 44.475 -23.532 5.424 1.00 27.98 305 VAL A N 1
ATOM 599 C CA . VAL A 1 82 ? 44.555 -24.160 6.736 1.00 29.50 305 VAL A CA 1
ATOM 600 C C . VAL A 1 82 ? 45.986 -24.456 7.115 1.00 31.01 305 VAL A C 1
ATOM 601 O O . VAL A 1 82 ? 46.744 -25.040 6.331 1.00 28.61 305 VAL A O 1
ATOM 605 N N . LEU A 1 83 ? 46.410 -24.013 8.296 1.00 28.97 306 LEU A N 1
ATOM 606 C CA . LEU A 1 83 ? 47.768 -24.254 8.760 1.00 29.04 306 LEU A CA 1
ATOM 607 C C . LEU A 1 83 ? 47.725 -25.109 10.035 1.00 32.20 306 LEU A C 1
ATOM 608 O O . LEU A 1 83 ? 47.072 -24.735 11.026 1.00 27.29 306 LEU A O 1
ATOM 613 N N . THR A 1 84 ? 48.336 -26.298 9.980 1.00 29.83 307 THR A N 1
ATOM 614 C CA . THR A 1 84 ? 48.410 -27.168 11.177 1.00 29.82 307 THR A CA 1
ATOM 615 C C . THR A 1 84 ? 49.353 -26.450 12.142 1.00 27.51 307 THR A C 1
ATOM 616 O O . THR A 1 84 ? 50.382 -25.901 11.738 1.00 30.85 307 THR A O 1
ATOM 620 N N . VAL A 1 85 ? 49.027 -26.457 13.417 1.00 29.65 308 VAL A N 1
ATOM 621 C CA . VAL A 1 85 ? 49.863 -25.833 14.431 1.00 28.99 308 VAL A CA 1
ATOM 622 C C . VAL A 1 85 ? 50.290 -26.977 15.381 1.00 28.51 308 VAL A C 1
ATOM 623 O O . VAL A 1 85 ? 49.571 -27.965 15.554 1.00 30.31 308 VAL A O 1
ATOM 627 N N . LEU A 1 86 ? 51.414 -26.742 16.039 1.00 32.70 309 LEU A N 1
ATOM 628 C CA . LEU A 1 86 ? 51.925 -27.735 17.018 1.00 32.78 309 LEU A CA 1
ATOM 629 C C . LEU A 1 86 ? 51.212 -27.496 18.342 1.00 31.15 309 LEU A C 1
ATOM 630 O O . LEU A 1 86 ? 51.059 -26.367 18.761 1.00 27.89 309 LEU A O 1
ATOM 635 N N . HIS A 1 87 ? 50.787 -28.595 18.952 1.00 30.58 310 HIS A N 1
ATOM 636 C CA . HIS A 1 87 ? 50.151 -28.641 20.300 1.00 31.43 310 HIS A CA 1
ATOM 637 C C . HIS A 1 87 ? 50.812 -27.633 21.266 1.00 31.37 310 HIS A C 1
ATOM 638 O O . HIS A 1 87 ? 50.125 -26.737 21.813 1.00 29.73 310 HIS A O 1
ATOM 645 N N . GLN A 1 88 ? 52.131 -27.771 21.445 1.00 31.85 311 GLN A N 1
ATOM 646 C CA . GLN A 1 88 ? 52.858 -26.982 22.487 1.00 32.45 311 GLN A CA 1
ATOM 647 C C . GLN A 1 88 ? 52.911 -25.506 22.119 1.00 33.09 311 GLN A C 1
ATOM 648 O O . GLN A 1 88 ? 52.801 -24.655 22.947 1.00 30.42 311 GLN A O 1
ATOM 654 N N . ASP A 1 89 ? 53.058 -25.232 20.826 1.00 31.31 312 ASP A N 1
ATOM 655 C CA . ASP A 1 89 ? 53.199 -23.898 20.303 1.00 29.65 312 ASP A CA 1
ATOM 656 C C . ASP A 1 89 ? 51.932 -23.097 20.547 1.00 28.08 312 ASP A C 1
ATOM 657 O O . ASP A 1 89 ? 51.977 -21.971 21.027 1.00 27.04 312 ASP A O 1
ATOM 662 N N . TRP A 1 90 ? 50.789 -23.693 20.236 1.00 27.13 313 TRP A N 1
ATOM 663 C CA . TRP A 1 90 ? 49.515 -22.960 20.412 1.00 27.84 313 TRP A CA 1
ATOM 664 C C . TRP A 1 90 ? 49.311 -22.705 21.916 1.00 26.08 313 TRP A C 1
ATOM 665 O O . TRP A 1 90 ? 49.041 -21.573 22.291 1.00 27.90 313 TRP A O 1
ATOM 676 N N . LEU A 1 91 ? 49.535 -23.726 22.759 1.00 27.04 314 LEU A N 1
ATOM 677 C CA . LEU A 1 91 ? 49.359 -23.597 24.170 1.00 28.34 314 LEU A CA 1
ATOM 678 C C . LEU A 1 91 ? 50.356 -22.700 24.846 1.00 31.21 314 LEU A C 1
ATOM 679 O O . LEU A 1 91 ? 50.016 -22.045 25.854 1.00 30.63 314 LEU A O 1
ATOM 684 N N . ASN A 1 92 ? 51.533 -22.543 24.262 1.00 28.90 315 ASN A N 1
ATOM 685 C CA . ASN A 1 92 ? 52.546 -21.605 24.776 1.00 30.31 315 ASN A CA 1
ATOM 686 C C . ASN A 1 92 ? 52.512 -20.220 24.074 1.00 35.58 315 ASN A C 1
ATOM 687 O O . ASN A 1 92 ? 53.496 -19.493 24.115 1.00 35.16 315 ASN A O 1
ATOM 692 N N . GLY A 1 93 ? 51.382 -19.856 23.438 1.00 27.99 316 GLY A N 1
ATOM 693 C CA . GLY A 1 93 ? 51.125 -18.489 23.104 1.00 31.54 316 GLY A CA 1
ATOM 694 C C . GLY A 1 93 ? 51.812 -18.045 21.836 1.00 27.08 316 GLY A C 1
ATOM 695 O O . GLY A 1 93 ? 51.918 -16.872 21.612 1.00 32.11 316 GLY A O 1
ATOM 696 N N . LYS A 1 94 ? 52.256 -18.926 20.996 1.00 29.65 317 LYS A N 1
ATOM 697 C CA . LYS A 1 94 ? 52.817 -18.477 19.742 1.00 30.84 317 LYS A CA 1
ATOM 698 C C . LYS A 1 94 ? 51.755 -17.738 18.866 1.00 30.56 317 LYS A C 1
ATOM 699 O O . LYS A 1 94 ? 50.606 -17.984 18.971 1.00 28.46 317 LYS A O 1
ATOM 705 N N . GLU A 1 95 ? 52.216 -16.778 18.086 1.00 28.48 318 GLU A N 1
ATOM 706 C CA . GLU A 1 95 ? 51.350 -15.932 17.272 1.00 31.52 318 GLU A CA 1
ATOM 707 C C . GLU A 1 95 ? 51.364 -16.348 15.815 1.00 29.06 318 GLU A C 1
ATOM 708 O O . GLU A 1 95 ? 52.428 -16.512 15.243 1.00 29.85 318 GLU A O 1
ATOM 714 N N . TYR A 1 96 ? 50.177 -16.504 15.234 1.00 27.75 319 TYR A N 1
ATOM 715 C CA . TYR A 1 96 ? 50.036 -17.079 13.911 1.00 26.08 319 TYR A CA 1
ATOM 716 C C . TYR A 1 96 ? 49.447 -15.983 13.025 1.00 26.67 319 TYR A C 1
ATOM 717 O O . TYR A 1 96 ? 48.375 -15.438 13.345 1.00 28.03 319 TYR A O 1
ATOM 726 N N . LYS A 1 97 ? 50.197 -15.592 11.995 1.00 29.86 320 LYS A N 1
ATOM 727 C CA . LYS A 1 97 ? 49.815 -14.545 11.079 1.00 27.72 320 LYS A CA 1
ATOM 728 C C . LYS A 1 97 ? 49.541 -15.070 9.706 1.00 29.43 320 LYS A C 1
ATOM 729 O O . LYS A 1 97 ? 50.372 -15.810 9.148 1.00 27.45 320 LYS A O 1
ATOM 735 N N . CYS A 1 98 ? 48.376 -14.657 9.167 1.00 27.71 321 CYS A N 1
ATOM 736 C CA . CYS A 1 98 ? 47.997 -14.983 7.796 1.00 25.64 321 CYS A CA 1
ATOM 737 C C . CYS A 1 98 ? 48.060 -13.665 7.059 1.00 28.40 321 CYS A C 1
ATOM 738 O O . CYS A 1 98 ? 47.416 -12.709 7.481 1.00 28.82 321 CYS A O 1
ATOM 741 N N . LYS A 1 99 ? 48.852 -13.615 5.979 1.00 27.86 322 LYS A N 1
ATOM 742 C CA . LYS A 1 99 ? 48.888 -12.496 5.047 1.00 27.30 322 LYS A CA 1
ATOM 743 C C . LYS A 1 99 ? 48.262 -12.890 3.694 1.00 28.63 322 LYS A C 1
ATOM 744 O O . LYS A 1 99 ? 48.639 -13.859 3.104 1.00 28.40 322 LYS A O 1
ATOM 750 N N . VAL A 1 100 ? 47.315 -12.075 3.255 1.00 26.98 323 VAL A N 1
ATOM 751 C CA . VAL A 1 100 ? 46.532 -12.407 2.123 1.00 25.56 323 VAL A CA 1
ATOM 752 C C . VAL A 1 100 ? 46.804 -11.320 1.083 1.00 26.80 323 VAL A C 1
ATOM 753 O O . VAL A 1 100 ? 46.563 -10.117 1.382 1.00 27.52 323 VAL A O 1
ATOM 757 N N . SER A 1 101 ? 47.242 -11.756 -0.091 1.00 28.26 324 SER A N 1
ATOM 758 C CA . SER A 1 101 ? 47.523 -10.863 -1.215 1.00 26.35 324 SER A CA 1
ATOM 759 C C . SER A 1 101 ? 46.534 -11.108 -2.325 1.00 26.07 324 SER A C 1
ATOM 760 O O . SER A 1 101 ? 46.175 -12.237 -2.624 1.00 27.91 324 SER A O 1
ATOM 763 N N . ASN A 1 102 ? 46.015 -10.023 -2.858 1.00 27.67 325 ASN A N 1
ATOM 764 C CA . ASN A 1 102 ? 45.015 -10.129 -3.950 1.00 25.13 325 ASN A CA 1
ATOM 765 C C . ASN A 1 102 ? 45.014 -8.766 -4.638 1.00 30.34 325 ASN A C 1
ATOM 766 O O . ASN A 1 102 ? 45.218 -7.689 -3.974 1.00 28.24 325 ASN A O 1
ATOM 771 N N . LYS A 1 103 ? 44.783 -8.767 -5.949 1.00 28.44 326 LYS A N 1
ATOM 772 C CA . LYS A 1 103 ? 44.866 -7.508 -6.731 1.00 31.00 326 LYS A CA 1
ATOM 773 C C . LYS A 1 103 ? 43.787 -6.487 -6.382 1.00 28.50 326 LYS A C 1
ATOM 774 O O . LYS A 1 103 ? 43.969 -5.307 -6.686 1.00 29.83 326 LYS A O 1
ATOM 780 N N . ALA A 1 104 ? 42.646 -6.898 -5.848 1.00 27.02 327 ALA A N 1
ATOM 781 C CA . ALA A 1 104 ? 41.613 -6.003 -5.453 1.00 28.45 327 ALA A CA 1
ATOM 782 C C . ALA A 1 104 ? 41.912 -5.295 -4.105 1.00 30.12 327 ALA A C 1
ATOM 783 O O . ALA A 1 104 ? 41.075 -4.521 -3.633 1.00 32.28 327 ALA A O 1
ATOM 785 N N . LEU A 1 105 ? 43.009 -5.664 -3.491 1.00 27.09 328 LEU A N 1
ATOM 786 C CA . LEU A 1 105 ? 43.416 -4.996 -2.258 1.00 29.54 328 LEU A CA 1
ATOM 787 C C . LEU A 1 105 ? 44.512 -4.010 -2.538 1.00 31.46 328 LEU A C 1
ATOM 788 O O . LEU A 1 105 ? 45.442 -4.300 -3.277 1.00 28.85 328 LEU A O 1
ATOM 793 N N . PRO A 1 106 ? 44.495 -2.878 -1.826 1.00 28.12 329 PRO A N 1
ATOM 794 C CA . PRO A 1 106 ? 45.601 -1.898 -2.059 1.00 32.24 329 PRO A CA 1
ATOM 795 C C . PRO A 1 106 ? 46.923 -2.315 -1.500 1.00 30.69 329 PRO A C 1
ATOM 796 O O . PRO A 1 106 ? 47.995 -1.894 -1.972 1.00 32.62 329 PRO A O 1
ATOM 800 N N . ALA A 1 107 ? 46.880 -3.140 -0.445 1.00 30.26 330 ALA A N 1
ATOM 801 C CA . ALA A 1 107 ? 48.022 -3.783 0.097 1.00 29.17 330 ALA A CA 1
ATOM 802 C C . ALA A 1 107 ? 47.545 -5.105 0.756 1.00 30.51 330 ALA A C 1
ATOM 803 O O . ALA A 1 107 ? 46.406 -5.212 1.142 1.00 30.22 330 ALA A O 1
ATOM 805 N N . PRO A 1 108 ? 48.465 -6.030 0.981 1.00 33.99 331 PRO A N 1
ATOM 806 C CA . PRO A 1 108 ? 48.017 -7.286 1.606 1.00 32.79 331 PRO A CA 1
ATOM 807 C C . PRO A 1 108 ? 47.383 -7.109 2.983 1.00 31.99 331 PRO A C 1
ATOM 808 O O . PRO A 1 108 ? 47.731 -6.198 3.743 1.00 36.91 331 PRO A O 1
ATOM 812 N N . ILE A 1 109 ? 46.419 -7.966 3.311 1.00 27.61 332 ILE A N 1
ATOM 813 C CA . ILE A 1 109 ? 45.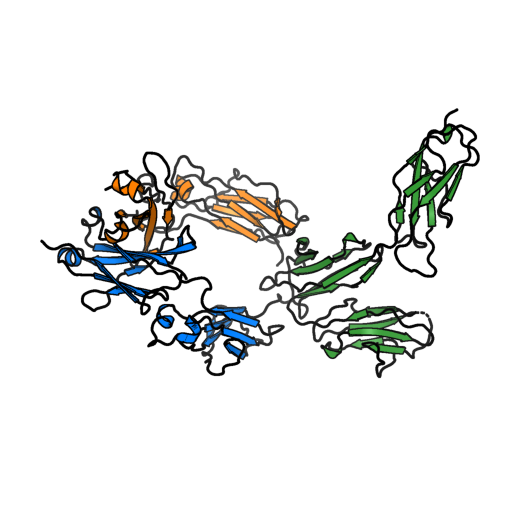755 -7.913 4.627 1.00 30.79 332 ILE A CA 1
ATOM 814 C C . ILE A 1 109 ? 46.496 -8.859 5.503 1.00 31.46 332 ILE A C 1
ATOM 815 O O . ILE A 1 109 ? 46.724 -9.980 5.091 1.00 30.98 332 ILE A O 1
ATOM 820 N N . GLU A 1 110 ? 46.825 -8.460 6.720 1.00 30.83 333 GLU A N 1
ATOM 821 C CA . GLU A 1 110 ? 47.482 -9.367 7.666 1.00 31.09 333 GLU A CA 1
ATOM 822 C C . GLU A 1 110 ? 46.644 -9.462 8.900 1.00 34.37 333 GLU A C 1
ATOM 823 O O . GLU A 1 110 ? 46.150 -8.437 9.404 1.00 31.84 333 GLU A O 1
ATOM 829 N N . LYS A 1 111 ? 46.321 -10.683 9.316 1.00 32.10 334 LYS A N 1
ATOM 830 C CA . LYS A 1 111 ? 45.562 -10.975 10.556 1.00 30.87 334 LYS A CA 1
ATOM 831 C C . LYS A 1 111 ? 46.420 -11.923 11.428 1.00 32.25 334 LYS A C 1
ATOM 832 O O . LYS A 1 111 ? 47.116 -12.814 10.932 1.00 28.88 334 LYS A O 1
ATOM 838 N N . THR A 1 112 ? 46.343 -11.722 12.720 1.00 28.07 335 THR A N 1
ATOM 839 C CA . THR A 1 112 ? 47.199 -12.507 13.660 1.00 30.90 335 THR A CA 1
ATOM 840 C C . THR A 1 112 ? 46.292 -13.049 14.727 1.00 32.28 335 THR A C 1
ATOM 841 O O . THR A 1 112 ? 45.354 -12.377 15.156 1.00 30.25 335 THR A O 1
ATOM 845 N N . ILE A 1 113 ? 46.548 -14.275 15.159 1.00 28.48 336 ILE A N 1
ATOM 846 C CA . ILE A 1 113 ? 45.753 -14.866 16.155 1.00 29.66 336 ILE A CA 1
ATOM 847 C C . ILE A 1 113 ? 46.705 -15.635 17.077 1.00 32.48 336 ILE A C 1
ATOM 848 O O . ILE A 1 113 ? 47.750 -16.127 16.617 1.00 29.29 336 ILE A O 1
ATOM 853 N N . SER A 1 114 ? 46.299 -15.754 18.347 1.00 32.38 337 SER A N 1
ATOM 854 C CA . SER A 1 114 ? 47.001 -16.619 19.304 1.00 28.55 337 SER A CA 1
ATOM 855 C C . SER A 1 114 ? 45.964 -16.998 20.353 1.00 31.22 337 SER A C 1
ATOM 856 O O . SER A 1 114 ? 44.836 -16.393 20.416 1.00 29.66 337 SER A O 1
ATOM 859 N N . LYS A 1 115 ? 46.399 -17.838 21.307 1.00 31.99 338 LYS A N 1
ATOM 860 C CA . LYS A 1 115 ? 45.595 -18.197 22.425 1.00 31.96 338 LYS A CA 1
ATOM 861 C C . LYS A 1 115 ? 45.215 -16.972 23.203 1.00 28.11 338 LYS A C 1
ATOM 862 O O . LYS A 1 115 ? 45.906 -15.965 23.225 1.00 29.78 338 LYS A O 1
ATOM 868 N N . ALA A 1 116 ? 44.128 -17.052 23.923 1.00 28.05 339 ALA A N 1
ATOM 869 C CA . ALA A 1 116 ? 43.736 -15.915 24.749 1.00 29.31 339 ALA A CA 1
ATOM 870 C C . ALA A 1 116 ? 44.767 -15.673 25.859 1.00 31.96 339 ALA A C 1
ATOM 871 O O . ALA A 1 116 ? 45.349 -16.650 26.389 1.00 33.28 339 ALA A O 1
ATOM 873 N N . LYS A 1 117 ? 45.012 -14.394 26.143 1.00 31.91 340 LYS A N 1
ATOM 874 C CA . LYS A 1 117 ? 46.002 -13.961 27.121 1.00 33.12 340 LYS A CA 1
ATOM 875 C C . LYS A 1 117 ? 45.371 -13.778 28.502 1.00 32.52 340 LYS A C 1
ATOM 876 O O . LYS A 1 117 ? 44.187 -13.471 28.615 1.00 35.09 340 LYS A O 1
ATOM 882 N N . GLY A 1 118 ? 46.160 -13.914 29.527 1.00 36.87 341 GLY A N 1
ATOM 883 C CA . GLY A 1 118 ? 45.636 -13.836 30.910 1.00 35.44 341 GLY A CA 1
ATOM 884 C C . GLY A 1 118 ? 45.912 -15.119 31.644 1.00 36.06 341 GLY A C 1
ATOM 885 O O . GLY A 1 118 ? 45.972 -16.191 31.054 1.00 32.51 341 GLY A O 1
ATOM 886 N N . GLN A 1 119 ? 46.049 -15.027 32.961 1.00 34.97 342 GLN A N 1
ATOM 887 C CA . GLN A 1 119 ? 46.437 -16.190 33.759 1.00 33.88 342 GLN A CA 1
ATOM 888 C C . GLN A 1 119 ? 45.332 -17.263 33.739 1.00 26.67 342 GLN A C 1
ATOM 889 O O . GLN A 1 119 ? 44.175 -16.915 34.009 1.00 29.81 342 GLN A O 1
ATOM 895 N N . PRO A 1 120 ? 45.707 -18.452 33.306 1.00 31.17 343 PRO A N 1
ATOM 896 C CA . PRO A 1 120 ? 44.690 -19.589 33.293 1.00 29.75 343 PRO A CA 1
ATOM 897 C C . PRO A 1 120 ? 44.168 -19.865 34.666 1.00 38.13 343 PRO A C 1
ATOM 898 O O . PRO A 1 120 ? 44.972 -19.781 35.651 1.00 36.61 343 PRO A O 1
ATOM 902 N N . ARG A 1 121 ? 42.856 -20.161 34.738 1.00 30.54 344 ARG A N 1
ATOM 903 C CA . ARG A 1 121 ? 42.213 -20.474 36.030 1.00 30.25 344 ARG A CA 1
ATOM 904 C C . ARG A 1 121 ? 41.493 -21.816 35.892 1.00 29.83 344 ARG A C 1
ATOM 905 O O . ARG A 1 121 ? 40.873 -22.065 34.853 1.00 27.51 344 ARG A O 1
ATOM 913 N N . GLU A 1 122 ? 41.688 -22.693 36.875 1.00 28.62 345 GLU A N 1
ATOM 914 C CA . GLU A 1 122 ? 41.231 -24.094 36.855 1.00 28.29 345 GLU A CA 1
ATOM 915 C C . GLU A 1 122 ? 39.682 -24.171 36.939 1.00 28.10 345 GLU A C 1
ATOM 916 O O . GLU A 1 122 ? 39.028 -23.623 37.865 1.00 27.91 345 GLU A O 1
ATOM 922 N N . PRO A 1 123 ? 39.046 -24.931 36.001 1.00 26.22 346 PRO A N 1
ATOM 923 C CA . PRO A 1 123 ? 37.584 -25.210 36.154 1.00 27.47 346 PRO A CA 1
ATOM 924 C C . PRO A 1 123 ? 37.295 -25.947 37.459 1.00 26.84 346 PRO A C 1
ATOM 925 O O . PRO A 1 123 ? 37.966 -26.921 37.745 1.00 31.91 346 PRO A O 1
ATOM 929 N N . GLN A 1 124 ? 36.249 -25.499 38.143 1.00 26.79 347 GLN A N 1
ATOM 930 C CA A GLN A 1 124 ? 35.636 -26.343 39.144 0.50 27.96 347 GLN A CA 1
ATOM 931 C CA B GLN A 1 124 ? 35.538 -26.245 39.220 0.50 29.68 347 GLN A CA 1
ATOM 932 C C . GLN A 1 124 ? 34.382 -27.001 38.545 1.00 27.31 347 GLN A C 1
ATOM 933 O O . GLN A 1 124 ? 33.525 -26.337 37.927 1.00 27.65 347 GLN A O 1
ATOM 944 N N . VAL A 1 125 ? 34.288 -28.283 38.738 1.00 26.10 348 VAL A N 1
ATOM 945 C CA . VAL A 1 125 ? 33.338 -29.120 37.994 1.00 28.59 348 VAL A CA 1
ATOM 946 C C . VAL A 1 125 ? 32.376 -29.756 39.013 1.00 30.69 348 VAL A C 1
ATOM 947 O O . VAL A 1 125 ? 32.851 -30.453 39.901 1.00 28.81 348 VAL A O 1
ATOM 951 N N . TYR A 1 126 ? 31.096 -29.477 38.897 1.00 28.72 349 TYR A N 1
ATOM 952 C CA . TYR A 1 126 ? 30.089 -29.973 39.902 1.00 29.65 349 TYR A CA 1
ATOM 953 C C . TYR A 1 126 ? 28.985 -30.678 39.141 1.00 32.10 349 TYR A C 1
ATOM 954 O O . TYR A 1 126 ? 28.355 -30.095 38.256 1.00 28.33 349 TYR A O 1
ATOM 963 N N . THR A 1 127 ? 28.670 -31.903 39.518 1.00 26.71 350 THR A N 1
ATOM 964 C CA . THR A 1 127 ? 27.507 -32.574 38.915 1.00 27.72 350 THR A CA 1
ATOM 965 C C . THR A 1 127 ? 26.270 -32.432 39.813 1.00 29.93 350 THR A C 1
ATOM 966 O O . THR A 1 127 ? 26.376 -32.506 41.015 1.00 30.92 350 THR A O 1
ATOM 970 N N . LEU A 1 128 ? 25.117 -32.207 39.201 1.00 27.43 351 LEU A N 1
ATOM 971 C CA . LEU A 1 128 ? 23.866 -31.960 39.892 1.00 26.58 351 LEU A CA 1
ATOM 972 C C . LEU A 1 128 ? 22.837 -32.932 39.374 1.00 28.46 351 LEU A C 1
ATOM 973 O O . LEU A 1 128 ? 22.569 -32.966 38.181 1.00 26.91 351 LEU A O 1
ATOM 978 N N . PRO A 1 129 ? 22.175 -33.660 40.290 1.00 27.98 352 PRO A N 1
ATOM 979 C CA . PRO A 1 129 ? 21.142 -34.594 39.852 1.00 27.54 352 PRO A CA 1
ATOM 980 C C . PRO A 1 129 ? 19.867 -33.899 39.373 1.00 29.16 352 PRO A C 1
ATOM 981 O O . PRO A 1 129 ? 19.685 -32.691 39.525 1.00 28.60 352 PRO A O 1
ATOM 985 N N . PRO A 1 130 ? 18.925 -34.679 38.816 1.00 30.18 353 PRO A N 1
ATOM 986 C CA . PRO A 1 130 ? 17.673 -34.072 38.492 1.00 30.98 353 PRO A CA 1
ATOM 987 C C . PRO A 1 130 ? 16.943 -33.502 39.668 1.00 30.54 353 PRO A C 1
ATOM 988 O O . PRO A 1 130 ? 17.062 -33.983 40.788 1.00 31.61 353 PRO A O 1
ATOM 992 N N . SER A 1 131 ? 16.209 -32.420 39.423 1.00 29.59 354 SER A N 1
ATOM 993 C CA . SER A 1 131 ? 15.281 -31.900 40.456 1.00 32.74 354 SER A CA 1
ATOM 994 C C . SER A 1 131 ? 14.243 -33.005 40.774 1.00 33.17 354 SER A C 1
ATOM 995 O O . SER A 1 131 ? 13.790 -33.754 39.902 1.00 32.15 354 SER A O 1
ATOM 998 N N . ARG A 1 132 ? 13.886 -33.126 42.033 1.00 37.50 355 ARG A N 1
ATOM 999 C CA . ARG A 1 132 ? 12.745 -33.993 42.420 1.00 46.48 355 ARG A CA 1
ATOM 1000 C C . ARG A 1 132 ? 11.483 -33.787 41.539 1.00 36.36 355 ARG A C 1
ATOM 1001 O O . ARG A 1 132 ? 10.844 -34.753 41.104 1.00 39.14 355 ARG A O 1
ATOM 1009 N N . ASP A 1 133 ? 11.162 -32.547 41.235 1.00 36.09 356 ASP A N 1
ATOM 1010 C CA . ASP A 1 133 ? 10.019 -32.214 40.341 1.00 36.69 356 ASP A CA 1
ATOM 1011 C C . ASP A 1 133 ? 10.057 -32.794 38.940 1.00 36.84 356 ASP A C 1
ATOM 1012 O O . ASP A 1 133 ? 9.032 -32.872 38.268 1.00 37.04 356 ASP A O 1
ATOM 1017 N N . GLU A 1 134 ? 11.252 -33.106 38.419 1.00 33.39 357 GLU A N 1
ATOM 1018 C CA . GLU A 1 134 ? 11.403 -33.618 37.089 1.00 32.17 357 GLU A CA 1
ATOM 1019 C C . GLU A 1 134 ? 11.209 -35.138 37.002 1.00 32.31 357 GLU A C 1
ATOM 1020 O O . GLU A 1 134 ? 10.940 -35.681 35.919 1.00 38.87 357 GLU A O 1
ATOM 1026 N N . LEU A 1 135 ? 11.289 -35.785 38.163 1.00 37.95 358 LEU A N 1
ATOM 1027 C CA . LEU A 1 135 ? 11.120 -37.232 38.295 1.00 49.50 358 LEU A CA 1
ATOM 1028 C C . LEU A 1 135 ? 9.764 -37.754 37.891 1.00 52.91 358 LEU A C 1
ATOM 1029 O O . LEU A 1 135 ? 9.578 -38.936 37.750 1.00 57.46 358 LEU A O 1
ATOM 1034 N N . THR A 1 136 ? 8.837 -36.856 37.612 1.00 47.41 359 THR A N 1
ATOM 1035 C CA . THR A 1 136 ? 7.556 -37.213 37.075 1.00 50.88 359 THR A CA 1
ATOM 1036 C C . THR A 1 136 ? 7.605 -37.393 35.565 1.00 57.20 359 THR A C 1
ATOM 1037 O O . THR A 1 136 ? 6.663 -37.903 34.987 1.00 51.99 359 THR A O 1
ATOM 1041 N N . LYS A 1 137 ? 8.711 -37.014 34.909 1.00 42.07 360 LYS A N 1
ATOM 1042 C CA . LYS A 1 137 ? 8.761 -37.116 33.473 1.00 40.15 360 LYS A CA 1
ATOM 1043 C C . LYS A 1 137 ? 9.362 -38.442 33.089 1.00 39.30 360 LYS A C 1
ATOM 1044 O O . LYS A 1 137 ? 10.034 -39.092 33.907 1.00 42.04 360 LYS A O 1
ATOM 1050 N N . ASN A 1 138 ? 9.266 -38.739 31.806 1.00 39.87 361 ASN A N 1
ATOM 1051 C CA . ASN A 1 138 ? 9.891 -39.905 31.195 1.00 45.11 361 ASN A CA 1
ATOM 1052 C C . ASN A 1 138 ? 11.400 -39.822 30.967 1.00 41.30 361 ASN A C 1
ATOM 1053 O O . ASN A 1 138 ? 12.084 -40.860 30.866 1.00 37.95 361 ASN A O 1
ATOM 1058 N N . GLN A 1 139 ? 11.863 -38.582 30.806 1.00 42.53 362 GLN A N 1
ATOM 1059 C CA . GLN A 1 139 ? 13.290 -38.257 30.697 1.00 39.30 362 GLN A CA 1
ATOM 1060 C C . GLN A 1 139 ? 13.691 -37.222 31.747 1.00 36.56 362 GLN A C 1
ATOM 1061 O O . GLN A 1 139 ? 12.888 -36.354 32.134 1.00 38.55 362 GLN A O 1
ATOM 1067 N N . VAL A 1 140 ? 14.921 -37.351 32.256 1.00 33.57 363 VAL A N 1
ATOM 1068 C CA . VAL A 1 140 ? 15.404 -36.492 33.328 1.00 29.66 363 VAL A CA 1
ATOM 1069 C C . VAL A 1 140 ? 16.712 -35.813 32.822 1.00 27.43 363 VAL A C 1
ATOM 1070 O O . VAL A 1 140 ? 17.384 -36.271 31.933 1.00 28.01 363 VAL A O 1
ATOM 1074 N N . SER A 1 141 ? 17.021 -34.700 33.459 1.00 27.36 364 SER A N 1
ATOM 1075 C CA . SER A 1 141 ? 18.175 -33.888 33.077 1.00 26.82 364 SER A CA 1
ATOM 1076 C C . SER A 1 141 ? 19.257 -34.036 34.140 1.00 26.66 364 SER A C 1
ATOM 1077 O O . SER A 1 141 ? 19.010 -33.803 35.367 1.00 28.96 364 SER A O 1
ATOM 1080 N N . LEU A 1 142 ? 20.466 -34.336 33.684 1.00 28.21 365 LEU A N 1
ATOM 1081 C CA . LEU A 1 142 ? 21.644 -34.470 34.535 1.00 28.18 365 LEU A CA 1
ATOM 1082 C C . LEU A 1 142 ? 22.512 -33.222 34.171 1.00 28.63 365 LEU A C 1
ATOM 1083 O O . LEU A 1 142 ? 22.706 -32.918 32.983 1.00 27.42 365 LEU A O 1
ATOM 1088 N N . THR A 1 143 ? 22.929 -32.478 35.189 1.00 26.26 366 THR A N 1
ATOM 1089 C CA . THR A 1 143 ? 23.538 -31.173 34.945 1.00 29.24 366 THR A CA 1
ATOM 1090 C C . THR A 1 143 ? 25.004 -31.191 35.333 1.00 30.41 366 THR A C 1
ATOM 1091 O O . THR A 1 143 ? 25.379 -31.773 36.390 1.00 29.41 366 THR A O 1
ATOM 1095 N N . CYS A 1 144 ? 25.871 -30.577 34.486 1.00 26.89 367 CYS A N 1
ATOM 1096 C CA . CYS A 1 144 ? 27.252 -30.388 34.856 1.00 28.66 367 CYS A CA 1
ATOM 1097 C C . CYS A 1 144 ? 27.573 -28.913 34.864 1.00 28.21 367 CYS A C 1
ATOM 1098 O O . CYS A 1 144 ? 27.510 -28.269 33.832 1.00 27.36 367 CYS A O 1
ATOM 1101 N N . LEU A 1 145 ? 27.877 -28.382 36.070 1.00 25.55 368 LEU A N 1
ATOM 1102 C CA . LEU A 1 145 ? 28.195 -26.956 36.205 1.00 26.16 368 LEU A CA 1
ATOM 1103 C C . LEU A 1 145 ? 29.729 -26.893 36.169 1.00 26.94 368 LEU A C 1
ATOM 1104 O O . LEU A 1 145 ? 30.395 -27.634 36.885 1.00 27.98 368 LEU A O 1
ATOM 1109 N N . VAL A 1 146 ? 30.276 -26.049 35.294 1.00 26.17 369 VAL A N 1
ATOM 1110 C CA . VAL A 1 146 ? 31.726 -25.910 35.179 1.00 26.46 369 VAL A CA 1
ATOM 1111 C C . VAL A 1 146 ? 31.970 -24.449 35.346 1.00 26.44 369 VAL A C 1
ATOM 1112 O O . VAL A 1 146 ? 31.458 -23.639 34.602 1.00 25.84 369 VAL A O 1
ATOM 1116 N N . LYS A 1 147 ? 32.657 -24.067 36.432 1.00 25.84 370 LYS A N 1
ATOM 1117 C CA . LYS A 1 147 ? 32.775 -22.643 36.699 1.00 27.75 370 LYS A CA 1
ATOM 1118 C C . LYS A 1 147 ? 34.214 -22.237 37.129 1.00 26.74 370 LYS A C 1
ATOM 1119 O O . LYS A 1 147 ? 35.046 -23.088 37.381 1.00 28.20 370 LYS A O 1
ATOM 1125 N N . GLY A 1 148 ? 34.457 -20.950 37.116 1.00 28.26 371 GLY A N 1
ATOM 1126 C CA . GLY A 1 148 ? 35.733 -20.439 37.580 1.00 32.72 371 GLY A CA 1
ATOM 1127 C C . GLY A 1 148 ? 36.882 -20.494 36.567 1.00 32.63 371 GLY A C 1
ATOM 1128 O O . GLY A 1 148 ? 38.016 -20.358 36.956 1.00 30.37 371 GLY A O 1
ATOM 1129 N N . PHE A 1 149 ? 36.616 -20.722 35.266 1.00 29.20 372 PHE A N 1
ATOM 1130 C CA . PHE A 1 149 ? 37.695 -21.126 34.378 1.00 27.42 372 PHE A CA 1
ATOM 1131 C C . PHE A 1 149 ? 38.094 -19.918 33.532 1.00 25.25 372 PHE A C 1
ATOM 1132 O O . PHE A 1 149 ? 37.339 -18.962 33.335 1.00 27.42 372 PHE A O 1
ATOM 1140 N N . TYR A 1 150 ? 39.352 -19.946 33.114 1.00 28.20 373 TYR A N 1
ATOM 1141 C CA . TYR A 1 150 ? 39.908 -18.930 32.193 1.00 29.84 373 TYR A CA 1
ATOM 1142 C C . TYR A 1 150 ? 41.118 -19.599 31.521 1.00 28.69 373 TYR A C 1
ATOM 1143 O O . TYR A 1 150 ? 41.930 -20.293 32.197 1.00 28.43 373 TYR A O 1
ATOM 1152 N N . PRO A 1 151 ? 41.284 -19.426 30.187 1.00 29.65 374 PRO A N 1
ATOM 1153 C CA . PRO A 1 151 ? 40.370 -18.695 29.283 1.00 28.87 374 PRO A CA 1
ATOM 1154 C C . PRO A 1 151 ? 39.053 -19.458 28.987 1.00 31.55 374 PRO A C 1
ATOM 1155 O O . PRO A 1 151 ? 38.872 -20.570 29.503 1.00 29.55 374 PRO A O 1
ATOM 1159 N N . SER A 1 152 ? 38.195 -18.919 28.095 1.00 31.07 375 SER A N 1
ATOM 1160 C CA . SER A 1 152 ? 36.841 -19.451 27.887 1.00 30.63 375 SER A CA 1
ATOM 1161 C C . SER A 1 152 ? 36.899 -20.677 27.008 1.00 30.37 375 SER A C 1
ATOM 1162 O O . SER A 1 152 ? 35.920 -21.440 26.978 1.00 31.05 375 SER A O 1
ATOM 1165 N N . ASP A 1 153 ? 38.067 -20.982 26.413 1.00 30.11 376 ASP A N 1
ATOM 1166 C CA . ASP A 1 153 ? 38.281 -22.218 25.649 1.00 31.42 376 ASP A CA 1
ATOM 1167 C C . ASP A 1 153 ? 38.221 -23.526 26.441 1.00 30.25 376 ASP A C 1
ATOM 1168 O O . ASP A 1 153 ? 39.011 -23.727 27.337 1.00 32.51 376 ASP A O 1
ATOM 1173 N N . ILE A 1 154 ? 37.239 -24.405 26.111 1.00 27.07 377 ILE A N 1
ATOM 1174 C CA . ILE A 1 154 ? 36.878 -25.559 26.918 1.00 28.38 377 ILE A CA 1
ATOM 1175 C C . ILE A 1 154 ? 36.160 -26.595 26.076 1.00 27.13 377 ILE A C 1
ATOM 1176 O O . ILE A 1 154 ? 35.576 -26.205 25.085 1.00 28.17 377 ILE A O 1
ATOM 1181 N N . ALA A 1 155 ? 36.238 -27.865 26.426 1.00 26.62 378 ALA A N 1
ATOM 1182 C CA . ALA A 1 155 ? 35.380 -28.881 25.809 1.00 29.28 378 ALA A CA 1
ATOM 1183 C C . ALA A 1 155 ? 34.770 -29.723 26.943 1.00 30.20 378 ALA A C 1
ATOM 1184 O O . ALA A 1 155 ? 35.449 -30.018 27.942 1.00 29.59 378 ALA A O 1
ATOM 1186 N N . VAL A 1 156 ? 33.498 -30.095 26.768 1.00 28.20 379 VAL A N 1
ATOM 1187 C CA . VAL A 1 156 ? 32.760 -30.877 27.742 1.00 26.01 379 VAL A CA 1
ATOM 1188 C C . VAL A 1 156 ? 32.020 -32.010 27.047 1.00 27.26 379 VAL A C 1
ATOM 1189 O O . VAL A 1 156 ? 31.400 -31.734 26.011 1.00 29.24 379 VAL A O 1
ATOM 1193 N N . GLU A 1 157 ? 32.116 -33.205 27.596 1.00 28.06 380 GLU A N 1
ATOM 1194 C CA . GLU A 1 157 ? 31.407 -34.358 27.077 1.00 32.48 380 GLU A CA 1
ATOM 1195 C C . GLU A 1 157 ? 30.837 -35.142 28.211 1.00 33.33 380 GLU A C 1
ATOM 1196 O O . GLU A 1 157 ? 31.215 -34.998 29.327 1.00 29.70 380 GLU A O 1
ATOM 1202 N N . TRP A 1 158 ? 29.962 -36.079 27.896 1.00 33.17 381 TRP A N 1
ATOM 1203 C CA . TRP A 1 158 ? 29.491 -37.016 28.863 1.00 33.20 381 TRP A CA 1
ATOM 1204 C C . TRP A 1 158 ? 29.706 -38.459 28.428 1.00 40.55 381 TRP A C 1
ATOM 1205 O O . TRP A 1 158 ? 29.731 -38.798 27.239 1.00 40.59 381 TRP A O 1
ATOM 1216 N N . GLU A 1 159 ? 29.801 -39.322 29.413 1.00 36.36 382 GLU A N 1
ATOM 1217 C CA . GLU A 1 159 ? 29.940 -40.722 29.128 1.00 38.65 382 GLU A CA 1
ATOM 1218 C C . GLU A 1 159 ? 29.228 -41.534 30.179 1.00 38.32 382 GLU A C 1
ATOM 1219 O O . GLU A 1 159 ? 28.904 -41.042 31.282 1.00 32.27 382 GLU A O 1
ATOM 1225 N N . SER A 1 160 ? 28.968 -42.791 29.867 1.00 36.55 383 SER A N 1
ATOM 1226 C CA . SER A 1 160 ? 28.517 -43.755 30.866 1.00 37.07 383 SER A CA 1
ATOM 1227 C C . SER A 1 160 ? 29.086 -45.111 30.475 1.00 42.04 383 SER A C 1
ATOM 1228 O O . SER A 1 160 ? 29.062 -45.445 29.288 1.00 40.69 383 SER A O 1
ATOM 1231 N N . ASN A 1 161 ? 29.582 -45.826 31.458 1.00 44.47 384 ASN A N 1
ATOM 1232 C CA . ASN A 1 161 ? 30.128 -47.201 31.253 1.00 60.92 384 ASN A CA 1
ATOM 1233 C C . ASN A 1 161 ? 31.112 -47.249 30.094 1.00 61.16 384 ASN A C 1
ATOM 1234 O O . ASN A 1 161 ? 31.093 -48.173 29.312 1.00 68.76 384 ASN A O 1
ATOM 1239 N N . GLY A 1 162 ? 31.908 -46.204 29.967 1.00 56.52 385 GLY A N 1
ATOM 1240 C CA . GLY A 1 162 ? 32.970 -46.128 28.995 1.00 64.39 385 GLY A CA 1
ATOM 1241 C C . GLY A 1 162 ? 32.551 -45.828 27.583 1.00 68.43 385 GLY A C 1
ATOM 1242 O O . GLY A 1 162 ? 33.370 -45.936 26.673 1.00 70.84 385 GLY A O 1
ATOM 1243 N N . GLN A 1 163 ? 31.287 -45.465 27.383 1.00 55.26 386 GLN A N 1
ATOM 1244 C CA . GLN A 1 163 ? 30.783 -45.142 26.073 1.00 51.06 386 GLN A CA 1
ATOM 1245 C C . GLN A 1 163 ? 30.388 -43.693 26.132 1.00 50.30 386 GLN A C 1
ATOM 1246 O O . GLN A 1 163 ? 29.868 -43.246 27.152 1.00 50.13 386 GLN A O 1
ATOM 1252 N N . PRO A 1 164 ? 30.531 -42.983 25.020 1.00 53.30 387 PRO A N 1
ATOM 1253 C CA . PRO A 1 164 ? 30.032 -41.619 24.971 1.00 46.32 387 PRO A CA 1
ATOM 1254 C C . PRO A 1 164 ? 28.533 -41.598 25.032 1.00 47.89 387 PRO A C 1
ATOM 1255 O O . PRO A 1 164 ? 27.855 -42.500 24.552 1.00 43.79 387 PRO A O 1
ATOM 1259 N N . GLU A 1 165 ? 28.005 -40.570 25.658 1.00 37.48 388 GLU A N 1
ATOM 1260 C CA . GLU A 1 165 ? 26.578 -40.385 25.811 1.00 37.55 388 GLU A CA 1
ATOM 1261 C C . GLU A 1 165 ? 26.493 -39.152 25.016 1.00 47.73 388 GLU A C 1
ATOM 1262 O O . GLU A 1 165 ? 27.201 -38.199 25.362 1.00 51.06 388 GLU A O 1
ATOM 1268 N N . ASN A 1 166 ? 25.642 -39.128 24.007 1.00 37.33 389 ASN A N 1
ATOM 1269 C CA . ASN A 1 166 ? 25.602 -38.048 23.101 1.00 45.85 389 ASN A CA 1
ATOM 1270 C C . ASN A 1 166 ? 24.367 -37.139 23.130 1.00 48.08 389 ASN A C 1
ATOM 1271 O O . ASN A 1 166 ? 24.392 -36.054 22.464 1.00 43.78 389 ASN A O 1
ATOM 1276 N N . ASN A 1 167 ? 23.314 -37.558 23.865 1.00 43.51 390 ASN A N 1
ATOM 1277 C CA . ASN A 1 167 ? 22.137 -36.759 24.030 1.00 39.20 390 ASN A CA 1
ATOM 1278 C C . ASN A 1 167 ? 22.268 -35.562 25.067 1.00 34.43 390 ASN A C 1
ATOM 1279 O O . ASN A 1 167 ? 21.515 -35.446 26.015 1.00 30.95 390 ASN A O 1
ATOM 1284 N N . TYR A 1 168 ? 23.246 -34.697 24.816 1.00 31.20 391 TYR A N 1
ATOM 1285 C CA . TYR A 1 168 ? 23.523 -33.563 25.696 1.00 32.06 391 TYR A CA 1
ATOM 1286 C C . TYR A 1 168 ? 23.651 -32.315 24.869 1.00 32.47 391 TYR A C 1
ATOM 1287 O O . TYR A 1 168 ? 23.920 -32.311 23.590 1.00 29.89 391 TYR A O 1
ATOM 1296 N N . LYS A 1 169 ? 23.493 -31.195 25.559 1.00 28.31 392 LYS A N 1
ATOM 1297 C CA . LYS A 1 169 ? 23.778 -29.927 24.973 1.00 26.42 392 LYS A CA 1
ATOM 1298 C C . LYS A 1 169 ? 24.478 -29.077 26.081 1.00 30.54 392 LYS A C 1
ATOM 1299 O O . LYS A 1 169 ? 24.186 -29.226 27.249 1.00 30.09 392 LYS A O 1
ATOM 1305 N N . THR A 1 170 ? 25.350 -28.200 25.663 1.00 28.77 393 THR A N 1
ATOM 1306 C CA . THR A 1 170 ? 26.170 -27.389 26.546 1.00 28.41 393 THR A CA 1
ATOM 1307 C C . THR A 1 170 ? 26.006 -25.949 26.158 1.00 30.46 393 THR A C 1
ATOM 1308 O O . THR A 1 170 ? 25.935 -25.609 24.966 1.00 30.98 393 THR A O 1
ATOM 1312 N N . THR A 1 171 ? 25.868 -25.071 27.164 1.00 25.70 394 THR A N 1
ATOM 1313 C CA . THR A 1 171 ? 25.740 -23.695 26.968 1.00 26.60 394 THR A CA 1
ATOM 1314 C C . THR A 1 171 ? 27.122 -23.116 26.518 1.00 26.23 394 THR A C 1
ATOM 1315 O O . THR A 1 171 ? 28.163 -23.717 26.780 1.00 28.22 394 THR A O 1
ATOM 1319 N N . PRO A 1 172 ? 27.074 -21.967 25.883 1.00 27.11 395 PRO A N 1
ATOM 1320 C CA . PRO A 1 172 ? 28.329 -21.225 25.650 1.00 28.36 395 PRO A CA 1
ATOM 1321 C C . PRO A 1 172 ? 28.912 -20.841 27.024 1.00 29.21 395 PRO A C 1
ATOM 1322 O O . PRO A 1 172 ? 28.165 -20.690 27.968 1.00 29.58 395 PRO A O 1
ATOM 1326 N N . PRO A 1 173 ? 30.220 -20.590 27.081 1.00 29.37 396 PRO A N 1
ATOM 1327 C CA . PRO A 1 173 ? 30.810 -19.917 28.247 1.00 30.23 396 PRO A CA 1
ATOM 1328 C C . PRO A 1 173 ? 30.174 -18.587 28.475 1.00 30.43 396 PRO A C 1
ATOM 1329 O O . PRO A 1 173 ? 29.890 -17.840 27.532 1.00 31.69 396 PRO A O 1
ATOM 1333 N N . VAL A 1 174 ? 29.981 -18.244 29.742 1.00 28.32 397 VAL A N 1
ATOM 1334 C CA . VAL A 1 174 ? 29.371 -16.957 30.109 1.00 27.62 397 VAL A CA 1
ATOM 1335 C C . VAL A 1 174 ? 30.306 -16.287 31.061 1.00 32.23 397 VAL A C 1
ATOM 1336 O O . VAL A 1 174 ? 30.842 -16.935 31.967 1.00 26.39 397 VAL A O 1
ATOM 1340 N N . LEU A 1 175 ? 30.567 -15.012 30.815 1.00 30.95 398 LEU A N 1
ATOM 1341 C CA . LEU A 1 175 ? 31.460 -14.268 31.699 1.00 30.01 398 LEU A CA 1
ATOM 1342 C C . LEU A 1 175 ? 30.869 -14.000 33.079 1.00 30.47 398 LEU A C 1
ATOM 1343 O O . LEU A 1 175 ? 29.775 -13.453 33.188 1.00 33.36 398 LEU A O 1
ATOM 1348 N N . ASP A 1 176 ? 31.603 -14.417 34.123 1.00 32.51 399 ASP A N 1
ATOM 1349 C CA . ASP A 1 176 ? 31.085 -14.318 35.475 1.00 31.44 399 ASP A CA 1
ATOM 1350 C C . ASP A 1 176 ? 31.617 -12.997 36.058 1.00 36.45 399 ASP A C 1
ATOM 1351 O O . ASP A 1 176 ? 32.382 -12.294 35.391 1.00 36.89 399 ASP A O 1
ATOM 1356 N N . SER A 1 177 ? 31.161 -12.653 37.240 1.00 37.27 400 SER A N 1
ATOM 1357 C CA . SER A 1 177 ? 31.425 -11.323 37.824 1.00 44.21 400 SER A CA 1
ATOM 1358 C C . SER A 1 177 ? 32.866 -11.156 38.299 1.00 47.50 400 SER A C 1
ATOM 1359 O O . SER A 1 177 ? 33.289 -10.024 38.485 1.00 48.06 400 SER A O 1
ATOM 1362 N N . ASP A 1 178 ? 33.635 -12.241 38.464 1.00 42.08 401 ASP A N 1
ATOM 1363 C CA . ASP A 1 178 ? 35.059 -12.143 38.832 1.00 40.06 401 ASP A CA 1
ATOM 1364 C C . ASP A 1 178 ? 36.029 -12.282 37.672 1.00 42.51 401 ASP A C 1
ATOM 1365 O O . ASP A 1 178 ? 37.209 -12.560 37.878 1.00 43.01 401 ASP A O 1
ATOM 1370 N N . GLY A 1 179 ? 35.552 -12.162 36.431 1.00 38.93 402 GLY A N 1
ATOM 1371 C CA . GLY A 1 179 ? 36.412 -12.315 35.286 1.00 39.14 402 GLY A CA 1
ATOM 1372 C C . GLY A 1 179 ? 36.633 -13.683 34.738 1.00 34.04 402 GLY A C 1
ATOM 1373 O O . GLY A 1 179 ? 37.261 -13.843 33.655 1.00 34.32 402 GLY A O 1
ATOM 1374 N N . SER A 1 180 ? 36.179 -14.719 35.467 1.00 32.03 403 SER A N 1
ATOM 1375 C CA . SER A 1 180 ? 36.289 -16.066 34.995 1.00 28.93 403 SER A CA 1
ATOM 1376 C C . SER A 1 180 ? 34.994 -16.410 34.173 1.00 27.70 403 SER A C 1
ATOM 1377 O O . SER A 1 180 ? 34.061 -15.579 34.098 1.00 30.76 403 SER A O 1
ATOM 1380 N N . PHE A 1 181 ? 34.976 -17.610 33.615 1.00 28.95 404 PHE A N 1
ATOM 1381 C CA . PHE A 1 181 ? 33.835 -18.122 32.855 1.00 26.70 404 PHE A CA 1
ATOM 1382 C C . PHE A 1 181 ? 33.159 -19.293 33.553 1.00 24.53 404 PHE A C 1
ATOM 1383 O O . PHE A 1 181 ? 33.777 -19.993 34.349 1.00 28.46 404 PHE A O 1
ATOM 1391 N N . PHE A 1 182 ? 31.863 -19.462 33.276 1.00 28.96 405 PHE A N 1
ATOM 1392 C CA . PHE A 1 182 ? 31.154 -20.695 33.608 1.00 25.64 405 PHE A CA 1
ATOM 1393 C C . PHE A 1 182 ? 30.306 -21.157 32.441 1.00 26.00 405 PHE A C 1
ATOM 1394 O O . PHE A 1 182 ? 29.987 -20.370 31.524 1.00 26.15 405 PHE A O 1
ATOM 1402 N N . LEU A 1 183 ? 29.925 -22.420 32.504 1.00 25.61 406 LEU A N 1
ATOM 1403 C CA . LEU A 1 183 ? 28.885 -22.903 31.645 1.00 26.24 406 LEU A CA 1
ATOM 1404 C C . LEU A 1 183 ? 28.155 -24.042 32.364 1.00 27.12 406 LEU A C 1
ATOM 1405 O O . LEU A 1 183 ? 28.609 -24.498 33.394 1.00 24.37 406 LEU A O 1
ATOM 1410 N N . TYR A 1 184 ? 27.091 -24.536 31.740 1.00 26.03 407 TYR A N 1
ATOM 1411 C CA . TYR A 1 184 ? 26.424 -25.746 32.177 1.00 24.13 407 TYR A CA 1
ATOM 1412 C C . TYR A 1 184 ? 26.247 -26.670 31.016 1.00 25.37 407 TYR A C 1
ATOM 1413 O O . TYR A 1 184 ? 26.016 -26.192 29.870 1.00 26.68 407 TYR A O 1
ATOM 1422 N N . SER A 1 185 ? 26.368 -27.984 31.277 1.00 25.16 408 SER A N 1
ATOM 1423 C CA . SER A 1 185 ? 26.067 -28.960 30.284 1.00 25.88 408 SER A CA 1
ATOM 1424 C C . SER A 1 185 ? 24.900 -29.824 30.799 1.00 27.11 408 SER A C 1
ATOM 1425 O O . SER A 1 185 ? 24.881 -30.213 31.962 1.00 28.31 408 SER A O 1
ATOM 1428 N N . LYS A 1 186 ? 23.954 -30.076 29.915 1.00 25.34 409 LYS A N 1
ATOM 1429 C CA . LYS A 1 186 ? 22.704 -30.811 30.252 1.00 26.75 409 LYS A CA 1
ATOM 1430 C C . LYS A 1 186 ? 22.696 -32.115 29.464 1.00 26.30 409 LYS A C 1
ATOM 1431 O O . LYS A 1 186 ? 22.614 -32.082 28.265 1.00 26.78 409 LYS A O 1
ATOM 1437 N N . LEU A 1 187 ? 22.702 -33.216 30.175 1.00 27.53 410 LEU A N 1
ATOM 1438 C CA . LEU A 1 187 ? 22.569 -34.575 29.573 1.00 27.31 410 LEU A CA 1
ATOM 1439 C C . LEU A 1 187 ? 21.129 -35.079 29.873 1.00 28.98 410 LEU A C 1
ATOM 1440 O O . LEU A 1 187 ? 20.651 -35.075 31.019 1.00 30.19 410 LEU A O 1
ATOM 1445 N N . THR A 1 188 ? 20.422 -35.441 28.812 1.00 27.58 411 THR A N 1
ATOM 1446 C CA . THR A 1 188 ? 19.044 -35.928 28.965 1.00 29.57 411 THR A CA 1
ATOM 1447 C C . THR A 1 188 ? 19.103 -37.469 28.871 1.00 33.15 411 THR A C 1
ATOM 1448 O O . THR A 1 188 ? 19.655 -38.028 27.918 1.00 31.95 411 THR A O 1
ATOM 1452 N N . VAL A 1 189 ? 18.551 -38.160 29.876 1.00 32.69 412 VAL A N 1
ATOM 1453 C CA . VAL A 1 189 ? 18.494 -39.596 29.848 1.00 36.06 412 VAL A CA 1
ATOM 1454 C C . VAL A 1 189 ? 17.111 -40.097 30.233 1.00 33.48 412 VAL A C 1
ATOM 1455 O O . VAL A 1 189 ? 16.335 -39.423 30.955 1.00 31.89 412 VAL A O 1
ATOM 1459 N N . ASP A 1 190 ? 16.825 -41.314 29.781 1.00 35.30 413 ASP A N 1
ATOM 1460 C CA . ASP A 1 190 ? 15.567 -41.956 30.199 1.00 40.54 413 ASP A CA 1
ATOM 1461 C C . ASP A 1 190 ? 15.598 -42.095 31.688 1.00 34.33 413 ASP A C 1
ATOM 1462 O O . ASP A 1 190 ? 16.626 -42.531 32.265 1.00 35.82 413 ASP A O 1
ATOM 1467 N N . LYS A 1 191 ? 14.476 -41.719 32.312 1.00 35.46 414 LYS A N 1
ATOM 1468 C CA . LYS A 1 191 ? 14.312 -41.857 33.744 1.00 36.21 414 LYS A CA 1
ATOM 1469 C C . LYS A 1 191 ? 14.757 -43.232 34.280 1.00 36.49 414 LYS A C 1
ATOM 1470 O O . LYS A 1 191 ? 15.354 -43.299 35.365 1.00 33.81 414 LYS A O 1
ATOM 1476 N N . SER A 1 192 ? 14.438 -44.315 33.577 1.00 35.20 415 SER A N 1
ATOM 1477 C CA . SER A 1 192 ? 14.740 -45.661 34.151 1.00 40.10 415 SER A CA 1
ATOM 1478 C C . SER A 1 192 ? 16.244 -45.906 34.228 1.00 36.32 415 SER A C 1
ATOM 1479 O O . SER A 1 192 ? 16.747 -46.546 35.166 1.00 35.93 415 SER A O 1
ATOM 1482 N N . ARG A 1 193 ? 17.012 -45.234 33.361 1.00 33.96 416 ARG A N 1
ATOM 1483 C CA . ARG A 1 193 ? 18.472 -45.386 33.407 1.00 37.81 416 ARG A CA 1
ATOM 1484 C C . ARG A 1 193 ? 19.045 -44.714 34.655 1.00 34.53 416 ARG A C 1
ATOM 1485 O O . ARG A 1 193 ? 19.976 -45.211 35.238 1.00 36.02 416 ARG A O 1
ATOM 1493 N N . TRP A 1 194 ? 18.458 -43.596 35.052 1.00 30.33 417 TRP A N 1
ATOM 1494 C CA . TRP A 1 194 ? 18.783 -42.957 36.311 1.00 29.36 417 TRP A CA 1
ATOM 1495 C C . TRP A 1 194 ? 18.380 -43.788 37.498 1.00 32.52 417 TRP A C 1
ATOM 1496 O O . TRP A 1 194 ? 19.204 -44.059 38.427 1.00 34.35 417 TRP A O 1
ATOM 1507 N N . GLN A 1 195 ? 17.091 -44.188 37.457 1.00 34.90 418 GLN A N 1
ATOM 1508 C CA . GLN A 1 195 ? 16.498 -44.951 38.581 1.00 34.32 418 GLN A CA 1
ATOM 1509 C C . GLN A 1 195 ? 17.197 -46.282 38.803 1.00 37.24 418 GLN A C 1
ATOM 1510 O O . GLN A 1 195 ? 17.333 -46.731 39.913 1.00 34.05 418 GLN A O 1
ATOM 1516 N N . GLN A 1 196 ? 17.745 -46.855 37.760 1.00 34.68 419 GLN A N 1
ATOM 1517 C CA . GLN A 1 196 ? 18.542 -48.081 37.908 1.00 44.13 419 GLN A CA 1
ATOM 1518 C C . GLN A 1 196 ? 19.981 -47.977 38.414 1.00 45.82 419 GLN A C 1
ATOM 1519 O O . GLN A 1 196 ? 20.641 -49.007 38.652 1.00 42.43 419 GLN A O 1
ATOM 1525 N N . GLY A 1 197 ? 20.458 -46.751 38.664 1.00 37.77 420 GLY A N 1
ATOM 1526 C CA . GLY A 1 197 ? 21.714 -46.557 39.323 1.00 39.49 420 GLY A CA 1
ATOM 1527 C C . GLY A 1 197 ? 22.893 -46.465 38.383 1.00 33.63 420 GLY A C 1
ATOM 1528 O O . GLY A 1 197 ? 24.009 -46.540 38.827 1.00 37.53 420 GLY A O 1
ATOM 1529 N N . ASN A 1 198 ? 22.660 -46.327 37.102 1.00 34.75 421 ASN A N 1
ATOM 1530 C CA . ASN A 1 198 ? 23.719 -46.110 36.150 1.00 32.64 421 ASN A CA 1
ATOM 1531 C C . ASN A 1 198 ? 24.515 -44.849 36.493 1.00 34.53 421 ASN A C 1
ATOM 1532 O O . ASN A 1 198 ? 23.939 -43.825 36.960 1.00 33.60 421 ASN A O 1
ATOM 1537 N N . VAL A 1 199 ? 25.828 -44.936 36.316 1.00 34.23 422 VAL A N 1
ATOM 1538 C CA . VAL A 1 199 ? 26.740 -43.879 36.651 1.00 36.75 422 VAL A CA 1
ATOM 1539 C C . VAL A 1 199 ? 27.096 -43.087 35.383 1.00 35.93 422 VAL A C 1
ATOM 1540 O O . VAL A 1 199 ? 27.423 -43.659 34.317 1.00 33.17 422 VAL A O 1
ATOM 1544 N N . PHE A 1 200 ? 26.949 -41.763 35.471 1.00 31.00 423 PHE A N 1
ATOM 1545 C CA . PHE A 1 200 ? 27.203 -40.909 34.336 1.00 30.34 423 PHE A CA 1
ATOM 1546 C C . PHE A 1 200 ? 28.397 -40.068 34.718 1.00 30.77 423 PHE A C 1
ATOM 1547 O O . PHE A 1 200 ? 28.601 -39.755 35.903 1.00 34.20 423 PHE A O 1
ATOM 1555 N N . SER A 1 201 ? 29.136 -39.646 33.709 1.00 30.16 424 SER A N 1
ATOM 1556 C CA . SER A 1 201 ? 30.318 -38.837 33.962 1.00 30.82 424 SER A CA 1
ATOM 1557 C C . SER A 1 201 ? 30.346 -37.652 33.055 1.00 29.05 424 SER A C 1
ATOM 1558 O O . SER A 1 201 ? 30.093 -37.776 31.895 1.00 29.50 424 SER A O 1
ATOM 1561 N N . CYS A 1 202 ? 30.666 -36.489 33.624 1.00 27.66 425 CYS A N 1
ATOM 1562 C CA . CYS A 1 202 ? 30.868 -35.262 32.891 1.00 27.94 425 CYS A CA 1
ATOM 1563 C C . CYS A 1 202 ? 32.375 -35.129 32.748 1.00 31.13 425 CYS A C 1
ATOM 1564 O O . CYS A 1 202 ? 33.022 -35.025 33.762 1.00 30.42 425 CYS A O 1
ATOM 1567 N N . SER A 1 203 ? 32.923 -35.056 31.539 1.00 26.86 426 SER A N 1
ATOM 1568 C CA . SER A 1 203 ? 34.337 -34.777 31.427 1.00 30.28 426 SER A CA 1
ATOM 1569 C C . SER A 1 203 ? 34.679 -33.479 30.735 1.00 29.53 426 SER A C 1
ATOM 1570 O O . SER A 1 203 ? 34.012 -33.023 29.810 1.00 30.33 426 SER A O 1
ATOM 1573 N N . VAL A 1 204 ? 35.689 -32.836 31.288 1.00 27.58 427 VAL A N 1
ATOM 1574 C CA . VAL A 1 204 ? 36.059 -31.508 30.964 1.00 26.90 427 VAL A CA 1
ATOM 1575 C C . VAL A 1 204 ? 37.537 -31.515 30.535 1.00 27.68 427 VAL A C 1
ATOM 1576 O O . VAL A 1 204 ? 38.396 -32.080 31.234 1.00 27.41 427 VAL A O 1
ATOM 1580 N N . MET A 1 205 ? 37.752 -30.862 29.422 1.00 29.07 428 MET A N 1
ATOM 1581 C CA . MET A 1 205 ? 39.101 -30.505 28.917 1.00 32.14 428 MET A CA 1
ATOM 1582 C C . MET A 1 205 ? 39.313 -29.065 28.876 1.00 26.20 428 MET A C 1
ATOM 1583 O O . MET A 1 205 ? 38.545 -28.262 28.351 1.00 28.68 428 MET A O 1
ATOM 1588 N N . HIS A 1 206 ? 40.391 -28.676 29.565 1.00 26.08 429 HIS A N 1
ATOM 1589 C CA . HIS A 1 206 ? 40.778 -27.288 29.739 1.00 24.49 429 HIS A CA 1
ATOM 1590 C C . HIS A 1 206 ? 42.296 -27.211 30.087 1.00 24.74 429 HIS A C 1
ATOM 1591 O O . HIS A 1 206 ? 42.850 -28.094 30.774 1.00 27.14 429 HIS A O 1
ATOM 1598 N N . GLU A 1 207 ? 42.903 -26.098 29.679 1.00 27.90 430 GLU A N 1
ATOM 1599 C CA . GLU A 1 207 ? 44.378 -26.038 29.795 1.00 27.82 430 GLU A CA 1
ATOM 1600 C C . GLU A 1 207 ? 44.859 -25.869 31.249 1.00 33.59 430 GLU A C 1
ATOM 1601 O O . GLU A 1 207 ? 45.964 -26.160 31.523 1.00 33.53 430 GLU A O 1
ATOM 1607 N N . ALA A 1 208 ? 43.987 -25.441 32.148 1.00 30.58 431 ALA A N 1
ATOM 1608 C CA . ALA A 1 208 ? 44.312 -25.258 33.538 1.00 27.40 431 ALA A CA 1
ATOM 1609 C C . ALA A 1 208 ? 44.046 -26.435 34.428 1.00 32.46 431 ALA A C 1
ATOM 1610 O O . ALA A 1 208 ? 44.309 -26.393 35.644 1.00 31.11 431 ALA A O 1
ATOM 1612 N N . LEU A 1 209 ? 43.564 -27.510 33.833 1.00 29.33 432 LEU A N 1
ATOM 1613 C CA . LEU A 1 209 ? 43.464 -28.789 34.495 1.00 30.88 432 LEU A CA 1
ATOM 1614 C C . LEU A 1 209 ? 44.726 -29.539 34.393 1.00 32.31 432 LEU A C 1
ATOM 1615 O O . LEU A 1 209 ? 45.391 -29.521 33.374 1.00 27.09 432 LEU A O 1
ATOM 1620 N N . HIS A 1 210 ? 44.991 -30.315 35.423 1.00 31.82 433 HIS A N 1
ATOM 1621 C CA . HIS A 1 210 ? 46.047 -31.269 35.368 1.00 32.08 433 HIS A CA 1
ATOM 1622 C C . HIS A 1 210 ? 45.782 -32.291 34.218 1.00 33.75 433 HIS A C 1
ATOM 1623 O O . HIS A 1 210 ? 44.695 -32.850 34.165 1.00 30.78 433 HIS A O 1
ATOM 1630 N N . ASN A 1 211 ? 46.797 -32.524 33.386 1.00 29.18 434 ASN A N 1
ATOM 1631 C CA . ASN A 1 211 ? 46.755 -33.360 32.176 1.00 30.33 434 ASN A CA 1
ATOM 1632 C C . ASN A 1 211 ? 45.647 -32.872 31.246 1.00 27.92 434 ASN A C 1
ATOM 1633 O O . ASN A 1 211 ? 45.118 -33.662 30.457 1.00 28.95 434 ASN A O 1
ATOM 1638 N N . HIS A 1 212 ? 45.252 -31.632 31.405 1.00 27.60 435 HIS A N 1
ATOM 1639 C CA . HIS A 1 212 ? 44.201 -31.028 30.587 1.00 29.26 435 HIS A CA 1
ATOM 1640 C C . HIS A 1 212 ? 42.842 -31.681 30.675 1.00 28.19 435 HIS A C 1
ATOM 1641 O O . HIS A 1 212 ? 42.085 -31.535 29.714 1.00 29.01 435 HIS A O 1
ATOM 1648 N N . TYR A 1 213 ? 42.598 -32.464 31.722 1.00 30.49 436 TYR A N 1
ATOM 1649 C CA . TYR A 1 213 ? 41.426 -33.294 31.788 1.00 28.92 436 TYR A CA 1
ATOM 1650 C C . TYR A 1 213 ? 40.959 -33.490 33.194 1.00 31.61 436 TYR A C 1
ATOM 1651 O O . TYR A 1 213 ? 41.754 -33.780 34.146 1.00 29.66 436 TYR A O 1
ATOM 1660 N N . THR A 1 214 ? 39.632 -33.545 33.333 1.00 27.84 437 THR A N 1
ATOM 1661 C CA . THR A 1 214 ? 39.111 -34.109 34.605 1.00 29.36 437 THR A CA 1
ATOM 1662 C C . THR A 1 214 ? 37.738 -34.702 34.314 1.00 32.27 437 THR A C 1
ATOM 1663 O O . THR A 1 214 ? 37.136 -34.403 33.255 1.00 29.08 437 THR A O 1
ATOM 1667 N N . GLN A 1 215 ? 37.241 -35.459 35.262 1.00 29.74 438 GLN A N 1
ATOM 1668 C CA . GLN A 1 215 ? 35.887 -36.013 35.152 1.00 31.29 438 GLN A CA 1
ATOM 1669 C C . GLN A 1 215 ? 35.237 -36.159 36.500 1.00 36.31 438 GLN A C 1
ATOM 1670 O O . GLN A 1 215 ? 35.940 -36.364 37.551 1.00 35.27 438 GLN A O 1
ATOM 1676 N N . LYS A 1 216 ? 33.934 -35.881 36.511 1.00 30.41 439 LYS A N 1
ATOM 1677 C CA . LYS A 1 216 ? 33.130 -36.033 37.726 1.00 30.40 439 LYS A CA 1
ATOM 1678 C C . LYS A 1 216 ? 31.949 -36.921 37.435 1.00 33.39 439 LYS A C 1
ATOM 1679 O O . LYS A 1 216 ? 31.307 -36.806 36.397 1.00 30.64 439 LYS A O 1
ATOM 1685 N N . SER A 1 217 ? 31.609 -37.759 38.387 1.00 29.64 440 SER A N 1
ATOM 1686 C CA . SER A 1 217 ? 30.514 -38.708 38.196 1.00 34.11 440 SER A CA 1
ATOM 1687 C C . SER A 1 217 ? 29.257 -38.264 38.910 1.00 33.90 440 SER A C 1
ATOM 1688 O O . SER A 1 217 ? 29.319 -37.432 39.788 1.00 35.50 440 SER A O 1
ATOM 1691 N N . LEU A 1 218 ? 28.128 -38.857 38.520 1.00 33.39 441 LEU A N 1
ATOM 1692 C CA . LEU A 1 218 ? 26.813 -38.476 39.023 1.00 34.00 441 LEU A CA 1
ATOM 1693 C C . LEU A 1 218 ? 26.051 -39.839 38.941 1.00 32.72 441 LEU A C 1
ATOM 1694 O O . LEU A 1 218 ? 25.966 -40.400 37.832 1.00 33.11 441 LEU A O 1
ATOM 1699 N N . SER A 1 219 ? 25.425 -40.242 40.038 1.00 33.42 442 SER A N 1
ATOM 1700 C CA . SER A 1 219 ? 24.494 -41.395 40.019 1.00 31.77 442 SER A CA 1
ATOM 1701 C C . SER A 1 219 ? 23.527 -41.273 41.207 1.00 33.19 442 SER A C 1
ATOM 1702 O O . SER A 1 219 ? 23.787 -40.576 42.206 1.00 31.88 442 SER A O 1
ATOM 1705 N N . LEU A 1 220 ? 22.374 -41.897 41.046 1.00 32.32 443 LEU A N 1
ATOM 1706 C CA . LEU A 1 220 ? 21.417 -42.092 42.135 1.00 31.68 443 LEU A CA 1
ATOM 1707 C C . LEU A 1 220 ? 21.982 -43.001 43.242 1.00 33.83 443 LEU A C 1
ATOM 1708 O O . LEU A 1 220 ? 22.516 -44.072 42.927 1.00 33.79 443 LEU A O 1
ATOM 1713 N N . ALA A 1 221 ? 21.946 -42.583 44.505 1.00 32.81 444 ALA A N 1
ATOM 1714 C CA . ALA A 1 221 ? 22.587 -43.298 45.597 1.00 36.20 444 ALA A CA 1
ATOM 1715 C C . ALA A 1 221 ? 21.953 -44.722 45.702 1.00 37.37 444 ALA A C 1
ATOM 1716 O O . ALA A 1 221 ? 20.779 -44.898 45.452 1.00 36.93 444 ALA A O 1
ATOM 1718 N N . PRO A 1 222 ? 22.744 -45.701 46.022 1.00 39.90 445 PRO A N 1
ATOM 1719 C CA . PRO A 1 222 ? 22.202 -47.030 46.305 1.00 38.46 445 PRO A CA 1
ATOM 1720 C C . PRO A 1 222 ? 21.428 -47.123 47.586 1.00 38.97 445 PRO A C 1
ATOM 1721 O O . PRO A 1 222 ? 21.626 -46.326 48.555 1.00 40.89 445 PRO A O 1
ATOM 1725 N N . GLY A 1 223 ? 20.551 -48.121 47.630 1.00 38.56 446 GLY A N 1
ATOM 1726 C CA . GLY A 1 223 ? 19.998 -48.565 48.918 1.00 35.87 446 GLY A CA 1
ATOM 1727 C C . GLY A 1 223 ? 18.796 -47.796 49.438 1.00 39.52 446 GLY A C 1
ATOM 1728 O O . GLY A 1 223 ? 18.100 -47.101 48.691 1.00 43.59 446 GLY A O 1
ATOM 1729 N N . LEU B 1 12 ? 24.657 5.808 -2.875 1.00 89.07 235 LEU B N 1
ATOM 1730 C CA . LEU B 1 12 ? 23.534 5.211 -2.088 1.00 86.37 235 LEU B CA 1
ATOM 1731 C C . LEU B 1 12 ? 23.266 5.938 -0.758 1.00 79.22 235 LEU B C 1
ATOM 1732 O O . LEU B 1 12 ? 22.686 5.322 0.139 1.00 82.66 235 LEU B O 1
ATOM 1737 N N . GLY B 1 13 ? 23.664 7.221 -0.638 1.00 68.09 236 GLY B N 1
ATOM 1738 C CA . GLY B 1 13 ? 24.161 7.821 0.628 1.00 53.63 236 GLY B CA 1
ATOM 1739 C C . GLY B 1 13 ? 23.042 8.524 1.397 1.00 47.39 236 GLY B C 1
ATOM 1740 O O . GLY B 1 13 ? 22.692 9.676 1.120 1.00 51.42 236 GLY B O 1
ATOM 1741 N N . GLY B 1 14 ? 22.461 7.818 2.346 1.00 37.73 237 GLY B N 1
ATOM 1742 C CA . GLY B 1 14 ? 21.438 8.388 3.200 1.00 36.32 237 GLY B CA 1
ATOM 1743 C C . GLY B 1 14 ? 21.478 7.891 4.603 1.00 35.20 237 GLY B C 1
ATOM 1744 O O . GLY B 1 14 ? 22.368 7.146 5.002 1.00 32.97 237 GLY B O 1
ATOM 1745 N N . PRO B 1 15 ? 20.460 8.232 5.359 1.00 35.11 238 PRO B N 1
ATOM 1746 C CA . PRO B 1 15 ? 20.272 7.610 6.700 1.00 34.10 238 PRO B CA 1
ATOM 1747 C C . PRO B 1 15 ? 19.886 6.153 6.671 1.00 35.53 238 PRO B C 1
ATOM 1748 O O . PRO B 1 15 ? 19.409 5.656 5.647 1.00 37.47 238 PRO B O 1
ATOM 1752 N N . SER B 1 16 ? 20.134 5.456 7.775 1.00 34.09 239 SER B N 1
ATOM 1753 C CA . SER B 1 16 ? 19.829 4.017 7.925 1.00 37.62 239 SER B CA 1
ATOM 1754 C C . SER B 1 16 ? 18.828 3.881 9.055 1.00 36.81 239 SER B C 1
ATOM 1755 O O . SER B 1 16 ? 18.777 4.706 9.994 1.00 35.25 239 SER B O 1
ATOM 1758 N N . VAL B 1 17 ? 18.003 2.859 8.957 1.00 35.37 240 VAL B N 1
ATOM 1759 C CA . VAL B 1 17 ? 16.876 2.584 9.907 1.00 32.68 240 VAL B CA 1
ATOM 1760 C C . VAL B 1 17 ? 17.026 1.234 10.579 1.00 36.23 240 VAL B C 1
ATOM 1761 O O . VAL B 1 17 ? 17.256 0.230 9.897 1.00 31.94 240 VAL B O 1
ATOM 1765 N N . PHE B 1 18 ? 16.863 1.229 11.912 1.00 31.57 241 PHE B N 1
ATOM 1766 C CA . PHE B 1 18 ? 16.819 0.029 12.748 1.00 33.55 241 PHE B CA 1
ATOM 1767 C C . PHE B 1 18 ? 15.527 0.016 13.550 1.00 36.13 241 PHE B C 1
ATOM 1768 O O . PHE B 1 18 ? 15.133 1.031 14.054 1.00 35.88 241 PHE B O 1
ATOM 1776 N N . LEU B 1 19 ? 14.844 -1.127 13.595 1.00 32.91 242 LEU B N 1
ATOM 1777 C CA . LEU B 1 19 ? 13.617 -1.248 14.334 1.00 33.40 242 LEU B CA 1
ATOM 1778 C C . LEU B 1 19 ? 13.765 -2.346 15.340 1.00 32.45 242 LEU B C 1
ATOM 1779 O O . LEU B 1 19 ? 14.087 -3.491 14.990 1.00 33.35 242 LEU B O 1
ATOM 1784 N N . PHE B 1 20 ? 13.571 -2.003 16.592 1.00 30.50 243 PHE B N 1
ATOM 1785 C CA . PHE B 1 20 ? 13.817 -2.879 17.715 1.00 31.09 243 PHE B CA 1
ATOM 1786 C C . PHE B 1 20 ? 12.543 -3.291 18.417 1.00 33.98 243 PHE B C 1
ATOM 1787 O O . PHE B 1 20 ? 11.631 -2.491 18.546 1.00 33.60 243 PHE B O 1
ATOM 1795 N N . PRO B 1 21 ? 12.499 -4.532 18.921 1.00 34.23 244 PRO B N 1
ATOM 1796 C CA . PRO B 1 21 ? 11.304 -5.006 19.632 1.00 34.09 244 PRO B CA 1
ATOM 1797 C C . PRO B 1 21 ? 11.263 -4.464 21.068 1.00 31.64 244 PRO B C 1
ATOM 1798 O O . PRO B 1 21 ? 12.277 -3.961 21.567 1.00 31.74 244 PRO B O 1
ATOM 1802 N N . PRO B 1 22 ? 10.137 -4.671 21.790 1.00 34.88 245 PRO B N 1
ATOM 1803 C CA . PRO B 1 22 ? 10.106 -4.428 23.201 1.00 33.67 245 PRO B CA 1
ATOM 1804 C C . PRO B 1 22 ? 10.963 -5.353 23.968 1.00 34.21 245 PRO B C 1
ATOM 1805 O O . PRO B 1 22 ? 11.285 -6.425 23.479 1.00 34.63 245 PRO B O 1
ATOM 1809 N N . LYS B 1 23 ? 11.303 -5.010 25.188 1.00 36.27 246 LYS B N 1
ATOM 1810 C CA . LYS B 1 23 ? 11.954 -6.020 26.063 1.00 36.95 246 LYS B CA 1
ATOM 1811 C C . LYS B 1 23 ? 10.989 -7.096 26.466 1.00 38.78 246 LYS B C 1
ATOM 1812 O O . LYS B 1 23 ? 9.851 -6.786 26.758 1.00 35.03 246 LYS B O 1
ATOM 1818 N N . PRO B 1 24 ? 11.415 -8.366 26.481 1.00 38.15 247 PRO B N 1
ATOM 1819 C CA . PRO B 1 24 ? 10.561 -9.404 26.900 1.00 39.37 247 PRO B CA 1
ATOM 1820 C C . PRO B 1 24 ? 9.863 -9.119 28.202 1.00 43.05 247 PRO B C 1
ATOM 1821 O O . PRO B 1 24 ? 8.670 -9.321 28.280 1.00 39.11 247 PRO B O 1
ATOM 1825 N N . LYS B 1 25 ? 10.572 -8.686 29.250 1.00 34.95 248 LYS B N 1
ATOM 1826 C CA . LYS B 1 25 ? 9.900 -8.435 30.496 1.00 38.48 248 LYS B CA 1
ATOM 1827 C C . LYS B 1 25 ? 8.751 -7.425 30.393 1.00 35.92 248 LYS B C 1
ATOM 1828 O O . LYS B 1 25 ? 7.763 -7.543 31.121 1.00 38.23 248 LYS B O 1
ATOM 1834 N N . ASP B 1 26 ? 8.876 -6.406 29.555 1.00 30.54 249 ASP B N 1
ATOM 1835 C CA . ASP B 1 26 ? 7.851 -5.444 29.441 1.00 30.67 249 ASP B CA 1
ATOM 1836 C C . ASP B 1 26 ? 6.574 -6.052 28.745 1.00 31.57 249 ASP B C 1
ATOM 1837 O O . ASP B 1 26 ? 5.460 -5.650 29.066 1.00 33.28 249 ASP B O 1
ATOM 1842 N N . THR B 1 27 ? 6.790 -7.004 27.826 1.00 29.28 250 THR B N 1
ATOM 1843 C CA . THR B 1 27 ? 5.657 -7.688 27.086 1.00 30.75 250 THR B CA 1
ATOM 1844 C C . THR B 1 27 ? 4.913 -8.667 28.004 1.00 32.07 250 THR B C 1
ATOM 1845 O O . THR B 1 27 ? 3.780 -9.095 27.710 1.00 32.30 250 THR B O 1
ATOM 1849 N N . LEU B 1 28 ? 5.561 -9.108 29.075 1.00 28.86 251 LEU B N 1
ATOM 1850 C CA . LEU B 1 28 ? 5.044 -10.206 29.889 1.00 32.30 251 LEU B CA 1
ATOM 1851 C C . LEU B 1 28 ? 4.515 -9.755 31.276 1.00 35.97 251 LEU B C 1
ATOM 1852 O O . LEU B 1 28 ? 4.012 -10.562 32.013 1.00 35.78 251 LEU B O 1
ATOM 1857 N N . MET B 1 29 ? 4.553 -8.456 31.573 1.00 34.56 252 MET B N 1
ATOM 1858 C CA . MET B 1 29 ? 4.021 -7.919 32.784 1.00 32.94 252 MET B CA 1
ATOM 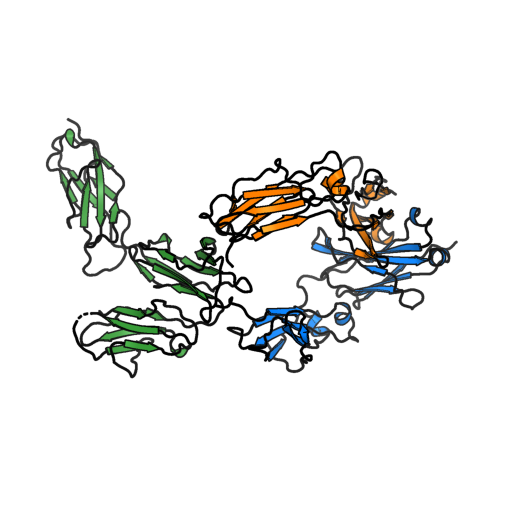1859 C C . MET B 1 29 ? 3.074 -6.843 32.437 1.00 31.90 252 MET B C 1
ATOM 1860 O O . MET B 1 29 ? 3.437 -5.817 31.894 1.00 31.79 252 MET B O 1
ATOM 1865 N N . ILE B 1 30 ? 1.816 -7.058 32.796 1.00 32.32 253 ILE B N 1
ATOM 1866 C CA . ILE B 1 30 ? 0.779 -6.186 32.344 1.00 35.19 253 ILE B CA 1
ATOM 1867 C C . ILE B 1 30 ? 0.812 -4.792 32.914 1.00 36.95 253 ILE B C 1
ATOM 1868 O O . ILE B 1 30 ? 0.203 -3.910 32.388 1.00 35.88 253 ILE B O 1
ATOM 1873 N N . SER B 1 31 ? 1.501 -4.582 34.036 1.00 34.42 254 SER B N 1
ATOM 1874 C CA . SER B 1 31 ? 1.757 -3.284 34.557 1.00 34.24 254 SER B CA 1
ATOM 1875 C C . SER B 1 31 ? 2.790 -2.452 33.785 1.00 37.96 254 SER B C 1
ATOM 1876 O O . SER B 1 31 ? 2.949 -1.266 34.049 1.00 39.04 254 SER B O 1
ATOM 1879 N N . ARG B 1 32 ? 3.486 -3.033 32.818 1.00 32.54 255 ARG B N 1
ATOM 1880 C CA . ARG B 1 32 ? 4.565 -2.339 32.108 1.00 32.67 255 ARG B CA 1
ATOM 1881 C C . ARG B 1 32 ? 4.050 -1.818 30.799 1.00 38.72 255 ARG B C 1
ATOM 1882 O O . ARG B 1 32 ? 2.937 -2.110 30.400 1.00 34.96 255 ARG B O 1
ATOM 1890 N N . THR B 1 33 ? 4.867 -1.045 30.108 1.00 36.14 256 THR B N 1
ATOM 1891 C CA . THR B 1 33 ? 4.490 -0.365 28.884 1.00 37.56 256 THR B CA 1
ATOM 1892 C C . THR B 1 33 ? 5.506 -0.759 27.801 1.00 40.65 256 THR B C 1
ATOM 1893 O O . THR B 1 33 ? 6.502 -0.071 27.606 1.00 41.03 256 THR B O 1
ATOM 1897 N N . PRO B 1 34 ? 5.281 -1.879 27.108 1.00 35.58 257 PRO B N 1
ATOM 1898 C CA . PRO B 1 34 ? 6.197 -2.277 26.067 1.00 34.10 257 PRO B CA 1
ATOM 1899 C C . PRO B 1 34 ? 6.094 -1.362 24.858 1.00 32.86 257 PRO B C 1
ATOM 1900 O O . PRO B 1 34 ? 5.037 -0.793 24.542 1.00 33.97 257 PRO B O 1
ATOM 1904 N N . GLU B 1 35 ? 7.230 -1.208 24.213 1.00 32.00 258 GLU B N 1
ATOM 1905 C CA . GLU B 1 35 ? 7.429 -0.238 23.092 1.00 32.03 258 GLU B CA 1
ATOM 1906 C C . GLU B 1 35 ? 8.225 -0.864 21.979 1.00 29.43 258 GLU B C 1
ATOM 1907 O O . GLU B 1 35 ? 9.205 -1.582 22.265 1.00 33.51 258 GLU B O 1
ATOM 1913 N N . VAL B 1 36 ? 7.877 -0.559 20.723 1.00 30.78 259 VAL B N 1
ATOM 1914 C CA A VAL B 1 36 ? 8.756 -0.766 19.624 0.50 32.03 259 VAL B CA 1
ATOM 1915 C CA B VAL B 1 36 ? 8.797 -0.768 19.620 0.50 29.11 259 VAL B CA 1
ATOM 1916 C C . VAL B 1 36 ? 9.493 0.568 19.328 1.00 30.80 259 VAL B C 1
ATOM 1917 O O . VAL B 1 36 ? 8.930 1.607 19.508 1.00 32.33 259 VAL B O 1
ATOM 1924 N N . THR B 1 37 ? 10.749 0.493 18.909 1.00 31.09 260 THR B N 1
ATOM 1925 C CA . THR B 1 37 ? 11.608 1.692 18.749 1.00 30.57 260 THR B CA 1
ATOM 1926 C C . THR B 1 37 ? 12.162 1.666 17.356 1.00 32.86 260 THR B C 1
ATOM 1927 O O . THR B 1 37 ? 12.897 0.720 16.954 1.00 33.72 260 THR B O 1
ATOM 1931 N N . CYS B 1 38 ? 11.849 2.697 16.580 1.00 31.02 261 CYS B N 1
ATOM 1932 C CA . CYS B 1 38 ? 12.405 2.903 15.281 1.00 29.32 261 CYS B CA 1
ATOM 1933 C C . CYS B 1 38 ? 13.520 3.951 15.327 1.00 33.41 261 CYS B C 1
ATOM 1934 O O . CYS B 1 38 ? 13.285 5.107 15.763 1.00 31.79 261 CYS B O 1
ATOM 1937 N N . VAL B 1 39 ? 14.744 3.559 14.968 1.00 30.82 262 VAL B N 1
ATOM 1938 C CA . VAL B 1 39 ? 15.911 4.438 15.156 1.00 30.78 262 VAL B CA 1
ATOM 1939 C C . VAL B 1 39 ? 16.499 4.753 13.820 1.00 34.90 262 VAL B C 1
ATOM 1940 O O . VAL B 1 39 ? 16.725 3.849 12.981 1.00 32.77 262 VAL B O 1
ATOM 1944 N N . VAL B 1 40 ? 16.739 6.029 13.597 1.00 29.78 263 VAL B N 1
ATOM 1945 C CA . VAL B 1 40 ? 17.298 6.518 12.314 1.00 34.70 263 VAL B CA 1
ATOM 1946 C C . VAL B 1 40 ? 18.669 7.167 12.627 1.00 36.31 263 VAL B C 1
ATOM 1947 O O . VAL B 1 40 ? 18.757 8.037 13.495 1.00 30.39 263 VAL B O 1
ATOM 1951 N N . VAL B 1 41 ? 19.732 6.650 11.961 1.00 31.00 264 VAL B N 1
ATOM 1952 C CA . VAL B 1 41 ? 21.057 7.096 12.134 1.00 30.43 264 VAL B CA 1
ATOM 1953 C C . VAL B 1 41 ? 21.559 7.663 10.830 1.00 30.37 264 VAL B C 1
ATOM 1954 O O . VAL B 1 41 ? 20.940 7.527 9.786 1.00 34.75 264 VAL B O 1
ATOM 1958 N N . ASP B 1 42 ? 22.719 8.305 10.922 1.00 30.06 265 ASP B N 1
ATOM 1959 C CA . ASP B 1 42 ? 23.347 8.937 9.749 1.00 33.06 265 ASP B CA 1
ATOM 1960 C C . ASP B 1 42 ? 22.470 9.977 9.131 1.00 33.28 265 ASP B C 1
ATOM 1961 O O . ASP B 1 42 ? 22.432 10.133 7.883 1.00 33.18 265 ASP B O 1
ATOM 1966 N N . VAL B 1 43 ? 21.820 10.731 10.027 1.00 31.93 266 VAL B N 1
ATOM 1967 C CA . VAL B 1 43 ? 21.141 11.954 9.638 1.00 34.04 266 VAL B CA 1
ATOM 1968 C C . VAL B 1 43 ? 22.159 13.111 9.665 1.00 28.74 266 VAL B C 1
ATOM 1969 O O . VAL B 1 43 ? 22.920 13.274 10.616 1.00 34.48 266 VAL B O 1
ATOM 1973 N N . SER B 1 44 ? 22.125 13.891 8.611 1.00 34.47 267 SER B N 1
ATOM 1974 C CA . SER B 1 44 ? 23.029 15.033 8.467 1.00 36.48 267 SER B CA 1
ATOM 1975 C C . SER B 1 44 ? 22.397 16.268 9.169 1.00 37.16 267 SER B C 1
ATOM 1976 O O . SER B 1 44 ? 21.167 16.423 9.179 1.00 35.15 267 SER B O 1
ATOM 1979 N N . HIS B 1 45 ? 23.241 17.178 9.638 1.00 39.77 268 HIS B N 1
ATOM 1980 C CA . HIS B 1 45 ? 22.761 18.475 10.185 1.00 43.42 268 HIS B CA 1
ATOM 1981 C C . HIS B 1 45 ? 21.891 19.172 9.145 1.00 40.74 268 HIS B C 1
ATOM 1982 O O . HIS B 1 45 ? 20.920 19.845 9.462 1.00 41.33 268 HIS B O 1
ATOM 1989 N N . GLU B 1 46 ? 22.207 18.980 7.883 1.00 38.55 269 GLU B N 1
ATOM 1990 C CA . GLU B 1 46 ? 21.492 19.702 6.827 1.00 43.55 269 GLU B CA 1
ATOM 1991 C C . GLU B 1 46 ? 20.279 18.976 6.341 1.00 44.42 269 GLU B C 1
ATOM 1992 O O . GLU B 1 46 ? 19.573 19.491 5.500 1.00 40.07 269 GLU B O 1
ATOM 1998 N N . ASP B 1 47 ? 19.995 17.774 6.839 1.00 42.07 270 ASP B N 1
ATOM 1999 C CA . ASP B 1 47 ? 18.770 17.105 6.414 1.00 41.00 270 ASP B CA 1
ATOM 2000 C C . ASP B 1 47 ? 17.568 17.761 7.158 1.00 35.64 270 ASP B C 1
ATOM 2001 O O . ASP B 1 47 ? 17.645 18.089 8.343 1.00 38.61 270 ASP B O 1
ATOM 2006 N N . PRO B 1 48 ? 16.463 17.886 6.468 1.00 37.82 271 PRO B N 1
ATOM 2007 C CA . PRO B 1 48 ? 15.241 18.391 7.060 1.00 43.07 271 PRO B CA 1
ATOM 2008 C C . PRO B 1 48 ? 14.560 17.295 7.841 1.00 42.51 271 PRO B C 1
ATOM 2009 O O . PRO B 1 48 ? 15.152 16.231 8.036 1.00 39.52 271 PRO B O 1
ATOM 2013 N N . GLU B 1 49 ? 13.336 17.552 8.300 1.00 40.61 272 GLU B N 1
ATOM 2014 C CA . GLU B 1 49 ? 12.724 16.728 9.348 1.00 40.37 272 GLU B CA 1
ATOM 2015 C C . GLU B 1 49 ? 12.640 15.290 8.901 1.00 32.93 272 GLU B C 1
ATOM 2016 O O . GLU B 1 49 ? 12.243 14.947 7.794 1.00 36.04 272 GLU B O 1
ATOM 2022 N N . VAL B 1 50 ? 13.029 14.393 9.793 1.00 35.81 273 VAL B N 1
ATOM 2023 C CA . VAL B 1 50 ? 12.823 12.956 9.581 1.00 35.29 273 VAL B CA 1
ATOM 2024 C C . VAL B 1 50 ? 11.413 12.585 10.064 1.00 36.21 273 VAL B C 1
ATOM 2025 O O . VAL B 1 50 ? 11.086 12.735 11.258 1.00 36.40 273 VAL B O 1
ATOM 2029 N N . LYS B 1 51 ? 10.625 12.095 9.117 1.00 35.08 274 LYS B N 1
ATOM 2030 C CA . LYS B 1 51 ? 9.226 11.793 9.301 1.00 37.53 274 LYS B CA 1
ATOM 2031 C C . LYS B 1 51 ? 8.960 10.316 9.418 1.00 37.75 274 LYS B C 1
ATOM 2032 O O . LYS B 1 51 ? 9.551 9.480 8.691 1.00 37.68 274 LYS B O 1
ATOM 2038 N N . PHE B 1 52 ? 8.059 10.013 10.338 1.00 39.06 275 PHE B N 1
ATOM 2039 C CA . PHE B 1 52 ? 7.635 8.644 10.614 1.00 34.55 275 PHE B CA 1
ATOM 2040 C C . PHE B 1 52 ? 6.149 8.427 10.368 1.00 38.99 275 PHE B C 1
ATOM 2041 O O . PHE B 1 52 ? 5.359 9.188 10.871 1.00 39.67 275 PHE B O 1
ATOM 2049 N N . ASN B 1 53 ? 5.815 7.353 9.653 1.00 38.30 276 ASN B N 1
ATOM 2050 C CA . ASN B 1 53 ? 4.470 6.789 9.678 1.00 42.32 276 ASN B CA 1
ATOM 2051 C C . ASN B 1 53 ? 4.556 5.371 10.259 1.00 41.79 276 ASN B C 1
ATOM 2052 O O . ASN B 1 53 ? 5.438 4.574 9.915 1.00 38.05 276 ASN B O 1
ATOM 2057 N N . TRP B 1 54 ? 3.608 5.066 11.103 1.00 37.28 277 TRP B N 1
ATOM 2058 C CA . TRP B 1 54 ? 3.555 3.786 11.789 1.00 40.04 277 TRP B CA 1
ATOM 2059 C C . TRP B 1 54 ? 2.228 3.048 11.436 1.00 36.04 277 TRP B C 1
ATOM 2060 O O . TRP B 1 54 ? 1.165 3.702 11.350 1.00 39.56 277 TRP B O 1
ATOM 2071 N N . TYR B 1 55 ? 2.306 1.715 11.323 1.00 39.82 278 TYR B N 1
ATOM 2072 C CA . TYR B 1 55 ? 1.164 0.895 10.933 1.00 41.60 278 TYR B CA 1
ATOM 2073 C C . TYR B 1 55 ? 1.157 -0.270 11.886 1.00 42.96 278 TYR B C 1
ATOM 2074 O O . TYR B 1 55 ? 2.224 -0.836 12.178 1.00 40.97 278 TYR B O 1
ATOM 2083 N N . VAL B 1 56 ? -0.029 -0.667 12.341 1.00 43.71 279 VAL B N 1
ATOM 2084 C CA . VAL B 1 56 ? -0.192 -1.947 13.018 1.00 41.59 279 VAL B CA 1
ATOM 2085 C C . VAL B 1 56 ? -1.077 -2.854 12.156 1.00 41.91 279 VAL B C 1
ATOM 2086 O O . VAL B 1 56 ? -2.207 -2.470 11.839 1.00 47.45 279 VAL B O 1
ATOM 2090 N N . ASP B 1 57 ? -0.547 -3.997 11.749 1.00 41.25 280 ASP B N 1
ATOM 2091 C CA . ASP B 1 57 ? -1.168 -4.841 10.666 1.00 48.40 280 ASP B CA 1
ATOM 2092 C C . ASP B 1 57 ? -1.705 -3.976 9.522 1.00 55.34 280 ASP B C 1
ATOM 2093 O O . ASP B 1 57 ? -2.836 -4.151 9.035 1.00 49.36 280 ASP B O 1
ATOM 2098 N N . GLY B 1 58 ? -0.889 -3.040 9.076 1.00 49.19 281 GLY B N 1
ATOM 2099 C CA . GLY B 1 58 ? -1.143 -2.373 7.836 1.00 46.66 281 GLY B CA 1
ATOM 2100 C C . GLY B 1 58 ? -2.075 -1.221 8.042 1.00 48.49 281 GLY B C 1
ATOM 2101 O O . GLY B 1 58 ? -2.346 -0.522 7.113 1.00 55.08 281 GLY B O 1
ATOM 2102 N N . VAL B 1 59 ? -2.567 -1.006 9.253 1.00 46.91 282 VAL B N 1
ATOM 2103 C CA . VAL B 1 59 ? -3.448 0.106 9.542 1.00 50.73 282 VAL B CA 1
ATOM 2104 C C . VAL B 1 59 ? -2.652 1.229 10.227 1.00 52.80 282 VAL B C 1
ATOM 2105 O O . VAL B 1 59 ? -2.017 0.986 11.230 1.00 47.52 282 VAL B O 1
ATOM 2109 N N . GLU B 1 60 ? -2.734 2.457 9.731 1.00 49.57 283 GLU B N 1
ATOM 2110 C CA . GLU B 1 60 ? -1.932 3.540 10.275 1.00 49.69 283 GLU B CA 1
ATOM 2111 C C . GLU B 1 60 ? -2.396 3.948 11.656 1.00 47.99 283 GLU B C 1
ATOM 2112 O O . GLU B 1 60 ? -3.576 3.954 11.959 1.00 47.13 283 GLU B O 1
ATOM 2118 N N . VAL B 1 61 ? -1.454 4.296 12.522 1.00 42.54 284 VAL B N 1
ATOM 2119 C CA . VAL B 1 61 ? -1.759 4.779 13.876 1.00 40.53 284 VAL B CA 1
ATOM 2120 C C . VAL B 1 61 ? -0.994 6.055 14.097 1.00 42.17 284 VAL B C 1
ATOM 2121 O O . VAL B 1 61 ? 0.039 6.269 13.427 1.00 44.43 284 VAL B O 1
ATOM 2125 N N . HIS B 1 62 ? -1.455 6.873 15.042 1.00 42.78 285 HIS B N 1
ATOM 2126 C CA . HIS B 1 62 ? -1.015 8.234 15.153 1.00 47.25 285 HIS B CA 1
ATOM 2127 C C . HIS B 1 62 ? -0.487 8.602 16.511 1.00 47.24 285 HIS B C 1
ATOM 2128 O O . HIS B 1 62 ? -0.213 9.765 16.773 1.00 48.96 285 HIS B O 1
ATOM 2135 N N . ASN B 1 63 ? -0.288 7.607 17.351 1.00 44.37 286 ASN B N 1
ATOM 2136 C CA . ASN B 1 63 ? 0.080 7.842 18.733 1.00 45.34 286 ASN B CA 1
ATOM 2137 C C . ASN B 1 63 ? 1.575 7.513 19.060 1.00 38.88 286 ASN B C 1
ATOM 2138 O O . ASN B 1 63 ? 1.962 7.509 20.229 1.00 40.25 286 ASN B O 1
ATOM 2143 N N . ALA B 1 64 ? 2.409 7.374 18.042 1.00 39.98 287 ALA B N 1
ATOM 2144 C CA . ALA B 1 64 ? 3.873 7.294 18.242 1.00 38.30 287 ALA B CA 1
ATOM 2145 C C . ALA B 1 64 ? 4.449 8.587 18.813 1.00 44.19 287 ALA B C 1
ATOM 2146 O O . ALA B 1 64 ? 3.895 9.676 18.598 1.00 41.63 287 ALA B O 1
ATOM 2148 N N . LYS B 1 65 ? 5.506 8.479 19.620 1.00 33.34 288 LYS B N 1
ATOM 2149 C CA . LYS B 1 65 ? 6.220 9.634 20.123 1.00 38.27 288 LYS B CA 1
ATOM 2150 C C . LYS B 1 65 ? 7.624 9.745 19.408 1.00 38.73 288 LYS B C 1
ATOM 2151 O O . LYS B 1 65 ? 8.482 8.861 19.598 1.00 37.38 288 LYS B O 1
ATOM 2157 N N . THR B 1 66 ? 7.828 10.781 18.589 1.00 37.86 289 THR B N 1
ATOM 2158 C CA . THR B 1 66 ? 9.088 10.981 17.823 1.00 37.31 289 THR B CA 1
ATOM 2159 C C . THR B 1 66 ? 9.894 12.096 18.504 1.00 41.71 289 THR B C 1
ATOM 2160 O O . THR B 1 66 ? 9.351 13.159 18.852 1.00 38.11 289 THR B O 1
ATOM 2164 N N . LYS B 1 67 ? 11.137 11.819 18.842 1.00 34.20 290 LYS B N 1
ATOM 2165 C CA . LYS B 1 67 ? 11.946 12.778 19.568 1.00 35.30 290 LYS B CA 1
ATOM 2166 C C . LYS B 1 67 ? 12.659 13.701 18.621 1.00 34.55 290 LYS B C 1
ATOM 2167 O O . LYS B 1 67 ? 12.779 13.405 17.442 1.00 32.48 290 LYS B O 1
ATOM 2173 N N . PRO B 1 68 ? 13.103 14.859 19.127 1.00 31.77 291 PRO B N 1
ATOM 2174 C CA . PRO B 1 68 ? 14.011 15.684 18.354 1.00 30.29 291 PRO B CA 1
ATOM 2175 C C . PRO B 1 68 ? 15.322 14.916 18.037 1.00 30.02 291 PRO B C 1
ATOM 2176 O O . PRO B 1 68 ? 15.764 14.078 18.872 1.00 29.86 291 PRO B O 1
ATOM 2180 N N . ARG B 1 69 ? 15.957 15.289 16.946 1.00 34.24 292 ARG B N 1
ATOM 2181 C CA . ARG B 1 69 ? 17.295 14.760 16.572 1.00 36.00 292 ARG B CA 1
ATOM 2182 C C . ARG B 1 69 ? 18.305 15.076 17.642 1.00 37.86 292 ARG B C 1
ATOM 2183 O O . ARG B 1 69 ? 18.174 16.077 18.387 1.00 33.02 292 ARG B O 1
ATOM 2191 N N . GLU B 1 70 ? 19.272 14.179 17.823 1.00 30.39 293 GLU B N 1
ATOM 2192 C CA . GLU B 1 70 ? 20.264 14.284 18.829 1.00 32.93 293 GLU B CA 1
ATOM 2193 C C . GLU B 1 70 ? 21.613 14.162 18.133 1.00 36.46 293 GLU B C 1
ATOM 2194 O O . GLU B 1 70 ? 21.880 13.160 17.435 1.00 31.57 293 GLU B O 1
ATOM 2200 N N . GLU B 1 71 ? 22.474 15.162 18.316 1.00 32.85 294 GLU B N 1
ATOM 2201 C CA . GLU B 1 71 ? 23.804 15.091 17.747 1.00 35.07 294 GLU B CA 1
ATOM 2202 C C . GLU B 1 71 ? 24.622 13.987 18.391 1.00 35.11 294 GLU B C 1
ATOM 2203 O O . GLU B 1 71 ? 24.698 13.808 19.604 1.00 33.59 294 GLU B O 1
ATOM 2209 N N . GLN B 1 72 ? 25.283 13.195 17.562 1.00 35.00 295 GLN B N 1
ATOM 2210 C CA . GLN B 1 72 ? 26.136 12.131 18.054 1.00 32.70 295 GLN B CA 1
ATOM 2211 C C . GLN B 1 72 ? 27.619 12.554 18.055 1.00 31.81 295 GLN B C 1
ATOM 2212 O O . GLN B 1 72 ? 28.001 13.582 17.456 1.00 36.57 295 GLN B O 1
ATOM 2218 N N . TYR B 1 73 ? 28.446 11.745 18.691 1.00 33.07 296 TYR B N 1
ATOM 2219 C CA . TYR B 1 73 ? 29.858 12.086 18.868 1.00 40.51 296 TYR B CA 1
ATOM 2220 C C . TYR B 1 73 ? 30.593 12.130 17.485 1.00 40.00 296 TYR B C 1
ATOM 2221 O O . TYR B 1 73 ? 31.601 12.846 17.294 1.00 36.66 296 TYR B O 1
ATOM 2230 N N . ASN B 1 74 ? 30.037 11.438 16.478 1.00 38.65 297 ASN B N 1
ATOM 2231 C CA . ASN B 1 74 ? 30.644 11.451 15.127 1.00 39.50 297 ASN B CA 1
ATOM 2232 C C . ASN B 1 74 ? 30.074 12.520 14.232 1.00 38.69 297 ASN B C 1
ATOM 2233 O O . ASN B 1 74 ? 30.249 12.473 13.023 1.00 38.53 297 ASN B O 1
ATOM 2238 N N . SER B 1 75 ? 29.363 13.480 14.828 1.00 36.70 298 SER B N 1
ATOM 2239 C CA . SER B 1 75 ? 28.784 14.617 14.137 1.00 37.22 298 SER B CA 1
ATOM 2240 C C . SER B 1 75 ? 27.539 14.370 13.285 1.00 34.88 298 SER B C 1
ATOM 2241 O O . SER B 1 75 ? 26.958 15.299 12.760 1.00 38.02 298 SER B O 1
ATOM 2244 N N . THR B 1 76 ? 27.107 13.132 13.177 1.00 34.59 299 THR B N 1
ATOM 2245 C CA . THR B 1 76 ? 25.831 12.846 12.553 1.00 34.38 299 THR B CA 1
ATOM 2246 C C . THR B 1 76 ? 24.723 13.067 13.640 1.00 29.51 299 THR B C 1
ATOM 2247 O O . THR B 1 76 ? 25.014 13.276 14.809 1.00 33.68 299 THR B O 1
ATOM 2251 N N . TYR B 1 77 ? 23.499 12.900 13.220 1.00 32.07 300 TYR B N 1
ATOM 2252 C CA . TYR B 1 77 ? 22.352 12.988 14.107 1.00 33.19 300 TYR B CA 1
ATOM 2253 C C . TYR B 1 77 ? 21.595 11.668 14.127 1.00 32.46 300 TYR B C 1
ATOM 2254 O O . TYR B 1 77 ? 21.568 10.921 13.128 1.00 32.14 300 TYR B O 1
ATOM 2263 N N . ARG B 1 78 ? 20.926 11.458 15.236 1.00 29.50 301 ARG B N 1
ATOM 2264 C CA . ARG B 1 78 ? 20.130 10.260 15.508 1.00 28.20 301 ARG B CA 1
ATOM 2265 C C . ARG B 1 78 ? 18.732 10.706 15.867 1.00 33.59 301 ARG B C 1
ATOM 2266 O O . ARG B 1 78 ? 18.566 11.612 16.702 1.00 33.34 301 ARG B O 1
ATOM 2274 N N . VAL B 1 79 ? 17.749 10.085 15.229 1.00 30.75 302 VAL B N 1
ATOM 2275 C CA . VAL B 1 79 ? 16.366 10.306 15.586 1.00 31.48 302 VAL B CA 1
ATOM 2276 C C . VAL B 1 79 ? 15.672 9.005 15.960 1.00 32.88 302 VAL B C 1
ATOM 2277 O O . VAL B 1 79 ? 15.742 8.012 15.196 1.00 32.44 302 VAL B O 1
ATOM 2281 N N . VAL B 1 80 ? 14.908 9.058 17.039 1.00 30.58 303 VAL B N 1
ATOM 2282 C CA . VAL B 1 80 ? 14.146 7.892 17.561 1.00 34.03 303 VAL B CA 1
ATOM 2283 C C . VAL B 1 80 ? 12.632 8.159 17.579 1.00 34.33 303 VAL B C 1
ATOM 2284 O O . VAL B 1 80 ? 12.160 9.227 18.111 1.00 34.09 303 VAL B O 1
ATOM 2288 N N . SER B 1 81 ? 11.848 7.224 17.027 1.00 31.51 304 SER B N 1
ATOM 2289 C CA . SER B 1 81 ? 10.381 7.209 17.256 1.00 33.69 304 SER B CA 1
ATOM 2290 C C . SER B 1 81 ? 9.994 5.930 17.970 1.00 32.78 304 SER B C 1
ATOM 2291 O O . SER B 1 81 ? 10.515 4.872 17.625 1.00 30.43 304 SER B O 1
ATOM 2294 N N . VAL B 1 82 ? 9.138 6.061 18.978 1.00 33.29 305 VAL B N 1
ATOM 2295 C CA . VAL B 1 82 ? 8.685 4.993 19.836 1.00 32.35 305 VAL B CA 1
ATOM 2296 C C . VAL B 1 82 ? 7.195 4.813 19.723 1.00 37.82 305 VAL B C 1
ATOM 2297 O O . VAL B 1 82 ? 6.444 5.768 19.893 1.00 35.75 305 VAL B O 1
ATOM 2301 N N . LEU B 1 83 ? 6.727 3.592 19.495 1.00 35.11 306 LEU B N 1
ATOM 2302 C CA . LEU B 1 83 ? 5.296 3.321 19.499 1.00 32.91 306 LEU B CA 1
ATOM 2303 C C . LEU B 1 83 ? 4.967 2.339 20.602 1.00 34.07 306 LEU B C 1
ATOM 2304 O O . LEU B 1 83 ? 5.522 1.229 20.640 1.00 33.84 306 LEU B O 1
ATOM 2309 N N . THR B 1 84 ? 4.081 2.714 21.520 1.00 32.94 307 THR B N 1
ATOM 2310 C CA . THR B 1 84 ? 3.597 1.801 22.537 1.00 34.68 307 THR B CA 1
ATOM 2311 C C . THR B 1 84 ? 2.887 0.627 21.911 1.00 34.10 307 THR B C 1
ATOM 2312 O O . THR B 1 84 ? 2.162 0.811 20.952 1.00 37.40 307 THR B O 1
ATOM 2316 N N . VAL B 1 85 ? 3.085 -0.593 22.390 1.00 34.24 308 VAL B N 1
ATOM 2317 C CA . VAL B 1 85 ? 2.306 -1.700 21.811 1.00 37.96 308 VAL B CA 1
ATOM 2318 C C . VAL B 1 85 ? 1.424 -2.253 22.919 1.00 40.48 308 VAL B C 1
ATOM 2319 O O . VAL B 1 85 ? 1.809 -2.287 24.081 1.00 35.27 308 VAL B O 1
ATOM 2323 N N . LEU B 1 86 ? 0.215 -2.650 22.565 1.00 35.14 309 LEU B N 1
ATOM 2324 C CA . LEU B 1 86 ? -0.692 -3.210 23.578 1.00 34.87 309 LEU B CA 1
ATOM 2325 C C . LEU B 1 86 ? -0.294 -4.649 23.875 1.00 27.45 309 LEU B C 1
ATOM 2326 O O . LEU B 1 86 ? 0.113 -5.420 22.962 1.00 28.27 309 LEU B O 1
ATOM 2331 N N . HIS B 1 87 ? -0.336 -4.989 25.163 1.00 31.87 310 HIS B N 1
ATOM 2332 C CA . HIS B 1 87 ? 0.056 -6.310 25.648 1.00 31.67 310 HIS B CA 1
ATOM 2333 C C . HIS B 1 87 ? -0.531 -7.428 24.773 1.00 32.36 310 HIS B C 1
ATOM 2334 O O . HIS B 1 87 ? 0.169 -8.307 24.253 1.00 30.77 310 HIS B O 1
ATOM 2341 N N . GLN B 1 88 ? -1.852 -7.412 24.592 1.00 33.50 311 GLN B N 1
ATOM 2342 C CA . GLN B 1 88 ? -2.472 -8.520 23.842 1.00 36.40 311 GLN B CA 1
ATOM 2343 C C . GLN B 1 88 ? -2.166 -8.482 22.347 1.00 34.57 311 GLN B C 1
ATOM 2344 O O . GLN B 1 88 ? -1.997 -9.540 21.775 1.00 35.89 311 GLN B O 1
ATOM 2350 N N . ASP B 1 89 ? -2.044 -7.290 21.739 1.00 33.95 312 ASP B N 1
ATOM 2351 C CA . ASP B 1 89 ? -1.608 -7.163 20.331 1.00 36.27 312 ASP B CA 1
ATOM 2352 C C . ASP B 1 89 ? -0.272 -7.821 20.085 1.00 37.48 312 ASP B C 1
ATOM 2353 O O . ASP B 1 89 ? -0.110 -8.569 19.130 1.00 33.05 312 ASP B O 1
ATOM 2358 N N . TRP B 1 90 ? 0.722 -7.542 20.954 1.00 36.12 313 TRP B N 1
ATOM 2359 C CA . TRP B 1 90 ? 2.037 -8.037 20.728 1.00 34.54 313 TRP B CA 1
ATOM 2360 C C . TRP B 1 90 ? 1.972 -9.585 20.819 1.00 33.93 313 TRP B C 1
ATOM 2361 O O . TRP B 1 90 ? 2.494 -10.314 19.963 1.00 34.60 313 TRP B O 1
ATOM 2372 N N . LEU B 1 91 ? 1.347 -10.060 21.863 1.00 33.17 314 LEU B N 1
ATOM 2373 C CA . LEU B 1 91 ? 1.291 -11.499 22.125 1.00 39.87 314 LEU B CA 1
ATOM 2374 C C . LEU B 1 91 ? 0.430 -12.233 21.050 1.00 40.03 314 LEU B C 1
ATOM 2375 O O . LEU B 1 91 ? 0.710 -13.376 20.727 1.00 39.71 314 LEU B O 1
ATOM 2380 N N . ASN B 1 92 ? -0.532 -11.538 20.457 1.00 38.79 315 ASN B N 1
ATOM 2381 C CA . ASN B 1 92 ? -1.342 -12.128 19.370 1.00 41.62 315 ASN B CA 1
ATOM 2382 C C . ASN B 1 92 ? -0.661 -12.043 18.028 1.00 45.45 315 ASN B C 1
ATOM 2383 O O . ASN B 1 92 ? -1.218 -12.524 17.052 1.00 41.82 315 ASN B O 1
ATOM 2388 N N . GLY B 1 93 ? 0.509 -11.403 17.958 1.00 38.41 316 GLY B N 1
ATOM 2389 C CA . GLY B 1 93 ? 1.316 -11.457 16.774 1.00 42.55 316 GLY B CA 1
ATOM 2390 C C . GLY B 1 93 ? 1.058 -10.365 15.779 1.00 40.76 316 GLY B C 1
ATOM 2391 O O . GLY B 1 93 ? 1.352 -10.528 14.617 1.00 44.56 316 GLY B O 1
ATOM 2392 N N . LYS B 1 94 ? 0.527 -9.234 16.222 1.00 39.63 317 LYS B N 1
ATOM 2393 C CA . LYS B 1 94 ? 0.262 -8.135 15.302 1.00 39.49 317 LYS B CA 1
ATOM 2394 C C . LYS B 1 94 ? 1.635 -7.680 14.757 1.00 39.50 317 LYS B C 1
ATOM 2395 O O . LYS B 1 94 ? 2.652 -7.846 15.422 1.00 36.45 317 LYS B O 1
ATOM 2401 N N . GLU B 1 95 ? 1.686 -7.146 13.544 1.00 38.64 318 GLU B N 1
ATOM 2402 C CA . GLU B 1 95 ? 2.950 -6.654 12.949 1.00 42.05 318 GLU B CA 1
ATOM 2403 C C . GLU B 1 95 ? 3.022 -5.150 13.024 1.00 42.85 318 GLU B C 1
ATOM 2404 O O . GLU B 1 95 ? 2.018 -4.454 12.790 1.00 41.63 318 GLU B O 1
ATOM 2410 N N . TYR B 1 96 ? 4.221 -4.650 13.299 1.00 36.80 319 TYR B N 1
ATOM 2411 C CA . TYR B 1 96 ? 4.422 -3.232 13.526 1.00 35.16 319 TYR B CA 1
ATOM 2412 C C . TYR B 1 96 ? 5.408 -2.718 12.436 1.00 33.86 319 TYR B C 1
ATOM 2413 O O . TYR B 1 96 ? 6.531 -3.204 12.318 1.00 40.52 319 TYR B O 1
ATOM 2422 N N . LYS B 1 97 ? 4.953 -1.756 11.657 1.00 38.10 320 LYS B N 1
ATOM 2423 C CA . LYS B 1 97 ? 5.767 -1.172 10.600 1.00 36.37 320 LYS B CA 1
ATOM 2424 C C . LYS B 1 97 ? 6.079 0.268 10.885 1.00 31.75 320 LYS B C 1
ATOM 2425 O O . LYS B 1 97 ? 5.194 1.073 11.150 1.00 34.16 320 LYS B O 1
ATOM 2431 N N . CYS B 1 98 ? 7.375 0.579 10.773 1.00 35.28 321 CYS B N 1
ATOM 2432 C CA . CYS B 1 98 ? 7.866 1.939 10.754 1.00 36.41 321 CYS B CA 1
ATOM 2433 C C . CYS B 1 98 ? 8.205 2.306 9.323 1.00 35.55 321 CYS B C 1
ATOM 2434 O O . CYS B 1 98 ? 8.971 1.588 8.703 1.00 38.10 321 CYS B O 1
ATOM 2437 N N . LYS B 1 99 ? 7.711 3.447 8.845 1.00 36.27 322 LYS B N 1
ATOM 2438 C CA . LYS B 1 99 ? 8.080 4.006 7.556 1.00 40.52 322 LYS B CA 1
ATOM 2439 C C . LYS B 1 99 ? 8.756 5.387 7.777 1.00 34.19 322 LYS B C 1
ATOM 2440 O O . LYS B 1 99 ? 8.162 6.311 8.384 1.00 37.15 322 LYS B O 1
ATOM 2446 N N . VAL B 1 100 ? 10.002 5.448 7.336 1.00 34.69 323 VAL B N 1
ATOM 2447 C CA . VAL B 1 100 ? 10.784 6.633 7.452 1.00 34.02 323 VAL B CA 1
ATOM 2448 C C . VAL B 1 100 ? 10.931 7.384 6.122 1.00 35.35 323 VAL B C 1
ATOM 2449 O O . VAL B 1 100 ? 11.446 6.850 5.146 1.00 37.12 323 VAL B O 1
ATOM 2453 N N . SER B 1 101 ? 10.552 8.650 6.156 1.00 33.77 324 SER B N 1
ATOM 2454 C CA . SER B 1 101 ? 10.661 9.516 4.950 1.00 39.46 324 SER B CA 1
ATOM 2455 C C . SER B 1 101 ? 11.526 10.716 5.223 1.00 35.18 324 SER B C 1
ATOM 2456 O O . SER B 1 101 ? 11.504 11.265 6.326 1.00 38.49 324 SER B O 1
ATOM 2459 N N . ASN B 1 102 ? 12.232 11.175 4.186 1.00 42.92 325 ASN B N 1
ATOM 2460 C CA . ASN B 1 102 ? 13.148 12.315 4.277 1.00 37.92 325 ASN B CA 1
ATOM 2461 C C . ASN B 1 102 ? 13.721 12.615 2.885 1.00 44.33 325 ASN B C 1
ATOM 2462 O O . ASN B 1 102 ? 13.891 11.707 2.059 1.00 41.58 325 ASN B O 1
ATOM 2467 N N . LYS B 1 103 ? 14.089 13.877 2.669 1.00 44.12 326 LYS B N 1
ATOM 2468 C CA . LYS B 1 103 ? 14.711 14.312 1.417 1.00 47.66 326 LYS B CA 1
ATOM 2469 C C . LYS B 1 103 ? 15.944 13.467 1.058 1.00 47.96 326 LYS B C 1
ATOM 2470 O O . LYS B 1 103 ? 16.150 13.044 -0.092 1.00 45.01 326 LYS B O 1
ATOM 2476 N N . ALA B 1 104 ? 16.761 13.148 2.070 1.00 41.34 327 ALA B N 1
ATOM 2477 C CA . ALA B 1 104 ? 17.946 12.322 1.820 1.00 42.13 327 ALA B CA 1
ATOM 2478 C C . ALA B 1 104 ? 17.703 10.826 1.432 1.00 43.30 327 ALA B C 1
ATOM 2479 O O . ALA B 1 104 ? 18.633 10.118 1.082 1.00 48.53 327 ALA B O 1
ATOM 2481 N N . LEU B 1 105 ? 16.459 10.368 1.526 1.00 45.39 328 LEU B N 1
ATOM 2482 C CA . LEU B 1 105 ? 16.049 9.055 1.112 1.00 49.06 328 LEU B CA 1
ATOM 2483 C C . LEU B 1 105 ? 15.205 9.212 -0.191 1.00 48.80 328 LEU B C 1
ATOM 2484 O O . LEU B 1 105 ? 14.055 9.730 -0.151 1.00 54.51 328 LEU B O 1
ATOM 2489 N N . PRO B 1 106 ? 15.728 8.720 -1.319 1.00 56.79 329 PRO B N 1
ATOM 2490 C CA . PRO B 1 106 ? 14.956 8.768 -2.582 1.00 57.91 329 PRO B CA 1
ATOM 2491 C C . PRO B 1 106 ? 13.654 8.032 -2.506 1.00 57.51 329 PRO B C 1
ATOM 2492 O O . PRO B 1 106 ? 12.683 8.478 -3.084 1.00 62.83 329 PRO B O 1
ATOM 2496 N N . ALA B 1 107 ? 13.635 6.903 -1.803 1.00 55.68 330 ALA B N 1
ATOM 2497 C CA . ALA B 1 107 ? 12.392 6.263 -1.411 1.00 51.26 330 ALA B CA 1
ATOM 2498 C C . ALA B 1 107 ? 12.381 6.042 0.107 1.00 43.89 330 ALA B C 1
ATOM 2499 O O . ALA B 1 107 ? 13.435 5.854 0.689 1.00 42.83 330 ALA B O 1
ATOM 2501 N N . PRO B 1 108 ? 11.197 6.073 0.712 1.00 48.63 331 PRO B N 1
ATOM 2502 C CA . PRO B 1 108 ? 11.052 5.851 2.151 1.00 45.62 331 PRO B CA 1
ATOM 2503 C C . PRO B 1 108 ? 11.518 4.471 2.501 1.00 47.69 331 PRO B C 1
ATOM 2504 O O . PRO B 1 108 ? 11.480 3.585 1.665 1.00 40.63 331 PRO B O 1
ATOM 2508 N N . ILE B 1 109 ? 11.999 4.309 3.723 1.00 41.61 332 ILE B N 1
ATOM 2509 C CA . ILE B 1 109 ? 12.487 3.018 4.157 1.00 40.39 332 ILE B CA 1
ATOM 2510 C C . ILE B 1 109 ? 11.423 2.515 5.113 1.00 44.42 332 ILE B C 1
ATOM 2511 O O . ILE B 1 109 ? 10.953 3.268 5.970 1.00 44.26 332 ILE B O 1
ATOM 2516 N N . GLU B 1 110 ? 11.035 1.264 4.924 1.00 42.48 333 GLU B N 1
ATOM 2517 C CA . GLU B 1 110 ? 10.057 0.576 5.764 1.00 44.18 333 GLU B CA 1
ATOM 2518 C C . GLU B 1 110 ? 10.715 -0.609 6.423 1.00 45.18 333 GLU B C 1
ATOM 2519 O O . GLU B 1 110 ? 11.450 -1.387 5.779 1.00 43.63 333 GLU B O 1
ATOM 2525 N N . LYS B 1 111 ? 10.443 -0.744 7.721 1.00 35.26 334 LYS B N 1
ATOM 2526 C CA . LYS B 1 111 ? 10.882 -1.930 8.477 1.00 37.32 334 LYS B CA 1
ATOM 2527 C C . LYS B 1 111 ? 9.627 -2.462 9.194 1.00 37.05 334 LYS B C 1
ATOM 2528 O O . LYS B 1 111 ? 8.803 -1.672 9.622 1.00 36.80 334 LYS B O 1
ATOM 2534 N N . THR B 1 112 ? 9.549 -3.774 9.395 1.00 39.68 335 THR B N 1
ATOM 2535 C CA . THR B 1 112 ? 8.433 -4.398 10.071 1.00 39.61 335 THR B CA 1
ATOM 2536 C C . THR B 1 112 ? 8.924 -5.299 11.192 1.00 39.87 335 THR B C 1
ATOM 2537 O O . THR B 1 112 ? 9.963 -5.910 11.061 1.00 42.10 335 THR B O 1
ATOM 2541 N N . ILE B 1 113 ? 8.205 -5.360 12.297 1.00 37.07 336 ILE B N 1
ATOM 2542 C CA . ILE B 1 113 ? 8.611 -6.257 13.367 1.00 36.92 336 ILE B CA 1
ATOM 2543 C C . ILE B 1 113 ? 7.364 -6.881 13.999 1.00 34.58 336 ILE B C 1
ATOM 2544 O O . ILE B 1 113 ? 6.263 -6.283 14.052 1.00 37.41 336 ILE B O 1
ATOM 2549 N N . SER B 1 114 ? 7.532 -8.100 14.500 1.00 38.62 337 SER B N 1
ATOM 2550 C CA . SER B 1 114 ? 6.460 -8.779 15.271 1.00 37.44 337 SER B CA 1
ATOM 2551 C C . SER B 1 114 ? 7.099 -9.773 16.249 1.00 35.45 337 SER B C 1
ATOM 2552 O O . SER B 1 114 ? 8.303 -10.138 16.132 1.00 36.04 337 SER B O 1
ATOM 2555 N N . LYS B 1 115 ? 6.305 -10.256 17.176 1.00 34.97 338 LYS B N 1
ATOM 2556 C CA . LYS B 1 115 ? 6.760 -11.380 18.012 1.00 39.77 338 LYS B CA 1
ATOM 2557 C C . LYS B 1 115 ? 7.216 -12.554 17.154 1.00 36.92 338 LYS B C 1
ATOM 2558 O O . LYS B 1 115 ? 6.665 -12.828 16.081 1.00 37.71 338 LYS B O 1
ATOM 2564 N N . ALA B 1 116 ? 8.216 -13.269 17.649 1.00 39.30 339 ALA B N 1
ATOM 2565 C CA . ALA B 1 116 ? 8.621 -14.553 17.056 1.00 44.10 339 ALA B CA 1
ATOM 2566 C C . ALA B 1 116 ? 7.467 -15.500 16.883 1.00 46.56 339 ALA B C 1
ATOM 2567 O O . ALA B 1 116 ? 6.593 -15.620 17.771 1.00 41.93 339 ALA B O 1
ATOM 2569 N N . LYS B 1 117 ? 7.406 -16.109 15.702 1.00 40.86 340 LYS B N 1
ATOM 2570 C CA . LYS B 1 117 ? 6.248 -16.845 15.284 1.00 50.45 340 LYS B CA 1
ATOM 2571 C C . LYS B 1 117 ? 6.467 -18.284 15.691 1.00 46.42 340 LYS B C 1
ATOM 2572 O O . LYS B 1 117 ? 7.592 -18.665 15.977 1.00 48.85 340 LYS B O 1
ATOM 2578 N N . GLY B 1 118 ? 5.408 -19.079 15.687 1.00 43.40 341 GLY B N 1
ATOM 2579 C CA . GLY B 1 118 ? 5.529 -20.504 15.945 1.00 47.08 341 GLY B CA 1
ATOM 2580 C C . GLY B 1 118 ? 4.850 -20.823 17.260 1.00 47.75 341 GLY B C 1
ATOM 2581 O O . GLY B 1 118 ? 4.574 -19.910 18.052 1.00 41.57 341 GLY B O 1
ATOM 2582 N N . GLN B 1 119 ? 4.558 -22.100 17.515 1.00 40.36 342 GLN B N 1
ATOM 2583 C CA . GLN B 1 119 ? 3.595 -22.431 18.556 1.00 41.35 342 GLN B CA 1
ATOM 2584 C C . GLN B 1 119 ? 4.293 -22.298 19.932 1.00 37.72 342 GLN B C 1
ATOM 2585 O O . GLN B 1 119 ? 5.328 -22.871 20.104 1.00 35.07 342 GLN B O 1
ATOM 2591 N N . PRO B 1 120 ? 3.758 -21.499 20.851 1.00 38.53 343 PRO B N 1
ATOM 2592 C CA . PRO B 1 120 ? 4.509 -21.270 22.100 1.00 34.59 343 PRO B CA 1
ATOM 2593 C C . PRO B 1 120 ? 4.505 -22.518 22.908 1.00 35.92 343 PRO B C 1
ATOM 2594 O O . PRO B 1 120 ? 3.492 -23.276 22.920 1.00 36.46 343 PRO B O 1
ATOM 2598 N N . ARG B 1 121 ? 5.569 -22.724 23.666 1.00 32.48 344 ARG B N 1
ATOM 2599 C CA . ARG B 1 121 ? 5.623 -23.839 24.629 1.00 33.01 344 ARG B CA 1
ATOM 2600 C C . ARG B 1 121 ? 6.154 -23.326 25.938 1.00 35.45 344 ARG B C 1
ATOM 2601 O O . ARG B 1 121 ? 7.149 -22.571 25.915 1.00 28.84 344 ARG B O 1
ATOM 2609 N N . GLU B 1 122 ? 5.576 -23.726 27.070 1.00 32.05 345 GLU B N 1
ATOM 2610 C CA . GLU B 1 122 ? 5.928 -23.053 28.306 1.00 37.30 345 GLU B CA 1
ATOM 2611 C C . GLU B 1 122 ? 7.183 -23.772 28.853 1.00 34.88 345 GLU B C 1
ATOM 2612 O O . GLU B 1 122 ? 7.336 -24.961 28.601 1.00 37.17 345 GLU B O 1
ATOM 2618 N N . PRO B 1 123 ? 8.065 -23.052 29.548 1.00 32.29 346 PRO B N 1
ATOM 2619 C CA . PRO B 1 123 ? 9.203 -23.650 30.233 1.00 32.90 346 PRO B CA 1
ATOM 2620 C C . PRO B 1 123 ? 8.768 -24.518 31.428 1.00 31.79 346 PRO B C 1
ATOM 2621 O O . PRO B 1 123 ? 7.774 -24.183 32.142 1.00 33.68 346 PRO B O 1
ATOM 2625 N N . GLN B 1 124 ? 9.483 -25.602 31.634 1.00 32.16 347 GLN B N 1
ATOM 2626 C CA . GLN B 1 124 ? 9.569 -26.201 32.889 1.00 30.94 347 GLN B CA 1
ATOM 2627 C C . GLN B 1 124 ? 10.733 -25.592 33.664 1.00 29.55 347 GLN B C 1
ATOM 2628 O O . GLN B 1 124 ? 11.905 -25.560 33.178 1.00 31.29 347 GLN B O 1
ATOM 2634 N N . VAL B 1 125 ? 10.518 -25.321 34.924 1.00 29.07 348 VAL B N 1
ATOM 2635 C CA . VAL B 1 125 ? 11.472 -24.611 35.752 1.00 28.93 348 VAL B CA 1
ATOM 2636 C C . VAL B 1 125 ? 11.854 -25.459 36.972 1.00 29.73 348 VAL B C 1
ATOM 2637 O O . VAL B 1 125 ? 11.019 -25.877 37.733 1.00 30.68 348 VAL B O 1
ATOM 2641 N N . TYR B 1 126 ? 13.113 -25.746 37.142 1.00 24.67 349 TYR B N 1
ATOM 2642 C CA . TYR B 1 126 ? 13.584 -26.588 38.249 1.00 28.65 349 TYR B CA 1
ATOM 2643 C C . TYR B 1 126 ? 14.710 -25.917 38.981 1.00 29.21 349 TYR B C 1
ATOM 2644 O O . TYR B 1 126 ? 15.673 -25.406 38.349 1.00 31.30 349 TYR B O 1
ATOM 2653 N N . THR B 1 127 ? 14.682 -25.895 40.299 1.00 27.13 350 THR B N 1
ATOM 2654 C CA . THR B 1 127 ? 15.787 -25.394 41.044 1.00 26.41 350 THR B CA 1
ATOM 2655 C C . THR B 1 127 ? 16.636 -26.566 41.561 1.00 32.06 350 THR B C 1
ATOM 2656 O O . THR B 1 127 ? 16.126 -27.626 41.951 1.00 29.92 350 THR B O 1
ATOM 2660 N N . LEU B 1 128 ? 17.946 -26.378 41.553 1.00 27.44 351 LEU B N 1
ATOM 2661 C CA . LEU B 1 128 ? 18.963 -27.352 41.958 1.00 28.03 351 LEU B CA 1
ATOM 2662 C C . LEU B 1 128 ? 19.895 -26.751 43.009 1.00 28.01 351 LEU B C 1
ATOM 2663 O O . LEU B 1 128 ? 20.530 -25.692 42.816 1.00 27.50 351 LEU B O 1
ATOM 2668 N N . PRO B 1 129 ? 20.049 -27.447 44.126 1.00 27.78 352 PRO B N 1
ATOM 2669 C CA . PRO B 1 129 ? 20.938 -26.967 45.111 1.00 30.17 352 PRO B CA 1
ATOM 2670 C C . PRO B 1 129 ? 22.422 -27.102 44.757 1.00 32.61 352 PRO B C 1
ATOM 2671 O O . PRO B 1 129 ? 22.761 -27.768 43.789 1.00 30.41 352 PRO B O 1
ATOM 2675 N N . PRO B 1 130 ? 23.296 -26.455 45.531 1.00 33.23 353 PRO B N 1
ATOM 2676 C CA . PRO B 1 130 ? 24.733 -26.653 45.299 1.00 31.96 353 PRO B CA 1
ATOM 2677 C C . PRO B 1 130 ? 25.125 -28.096 45.418 1.00 35.68 353 PRO B C 1
ATOM 2678 O O . PRO B 1 130 ? 24.550 -28.827 46.217 1.00 33.02 353 PRO B O 1
ATOM 2682 N N . SER B 1 131 ? 26.088 -28.535 44.587 1.00 34.64 354 SER B N 1
ATOM 2683 C CA . SER B 1 131 ? 26.726 -29.813 44.761 1.00 36.41 354 SER B CA 1
ATOM 2684 C C . SER B 1 131 ? 27.376 -29.895 46.167 1.00 33.92 354 SER B C 1
ATOM 2685 O O . SER B 1 131 ? 27.881 -28.928 46.689 1.00 33.91 354 SER B O 1
ATOM 2688 N N . ARG B 1 132 ? 27.322 -31.060 46.782 1.00 39.22 355 ARG B N 1
ATOM 2689 C CA . ARG B 1 132 ? 28.068 -31.312 48.025 1.00 44.21 355 ARG B CA 1
ATOM 2690 C C . ARG B 1 132 ? 29.546 -30.931 47.917 1.00 43.37 355 ARG B C 1
ATOM 2691 O O . ARG B 1 132 ? 30.103 -30.360 48.838 1.00 40.88 355 ARG B O 1
ATOM 2699 N N . ASP B 1 133 ? 30.197 -31.201 46.793 1.00 40.12 356 ASP B N 1
ATOM 2700 C CA . ASP B 1 133 ? 31.604 -30.757 46.659 1.00 41.99 356 ASP B CA 1
ATOM 2701 C C . ASP B 1 133 ? 31.823 -29.250 46.740 1.00 36.81 356 ASP B C 1
ATOM 2702 O O . ASP B 1 133 ? 32.916 -28.811 47.001 1.00 40.65 356 ASP B O 1
ATOM 2707 N N . GLU B 1 134 ? 30.825 -28.439 46.412 1.00 32.86 357 GLU B N 1
ATOM 2708 C CA . GLU B 1 134 ? 31.030 -27.004 46.399 1.00 34.64 357 GLU B CA 1
ATOM 2709 C C . GLU B 1 134 ? 30.997 -26.409 47.854 1.00 34.54 357 GLU B C 1
ATOM 2710 O O . GLU B 1 134 ? 31.302 -25.249 48.069 1.00 36.51 357 GLU B O 1
ATOM 2716 N N . LEU B 1 135 ? 30.513 -27.201 48.794 1.00 42.09 358 LEU B N 1
ATOM 2717 C CA . LEU B 1 135 ? 30.395 -26.780 50.211 1.00 49.27 358 LEU B CA 1
ATOM 2718 C C . LEU B 1 135 ? 31.718 -26.507 50.903 1.00 53.56 358 LEU B C 1
ATOM 2719 O O . LEU B 1 135 ? 31.737 -25.928 51.989 1.00 55.96 358 LEU B O 1
ATOM 2724 N N . THR B 1 136 ? 32.821 -26.865 50.256 1.00 50.89 359 THR B N 1
ATOM 2725 C CA . THR B 1 136 ? 34.135 -26.556 50.759 1.00 53.21 359 THR B CA 1
ATOM 2726 C C . THR B 1 136 ? 34.446 -25.092 50.476 1.00 55.33 359 THR B C 1
ATOM 2727 O O . THR B 1 136 ? 35.392 -24.556 51.038 1.00 52.51 359 THR B O 1
ATOM 2731 N N . LYS B 1 137 ? 33.658 -24.412 49.624 1.00 41.98 360 LYS B N 1
ATOM 2732 C CA . LYS B 1 137 ? 33.960 -23.016 49.250 1.00 38.92 360 LYS B CA 1
ATOM 2733 C C . LYS B 1 137 ? 33.220 -22.059 50.165 1.00 39.10 360 LYS B C 1
ATOM 2734 O O . LYS B 1 137 ? 32.276 -22.462 50.807 1.00 41.61 360 LYS B O 1
ATOM 2740 N N . ASN B 1 138 ? 33.634 -20.794 50.139 1.00 38.67 361 ASN B N 1
ATOM 2741 C CA . ASN B 1 138 ? 33.009 -19.677 50.862 1.00 42.92 361 ASN B CA 1
ATOM 2742 C C . ASN B 1 138 ? 31.724 -19.179 50.198 1.00 41.49 361 ASN B C 1
ATOM 2743 O O . ASN B 1 138 ? 30.881 -18.600 50.858 1.00 38.11 361 ASN B O 1
ATOM 2748 N N . GLN B 1 139 ? 31.605 -19.404 48.888 1.00 41.04 362 GLN B N 1
ATOM 2749 C CA . GLN B 1 139 ? 30.370 -19.103 48.115 1.00 38.35 362 GLN B CA 1
ATOM 2750 C C . GLN B 1 139 ? 29.912 -20.343 47.326 1.00 36.11 362 GLN B C 1
ATOM 2751 O O . GLN B 1 139 ? 30.742 -21.161 46.907 1.00 35.56 362 GLN B O 1
ATOM 2757 N N . VAL B 1 140 ? 28.594 -20.485 47.208 1.00 34.33 363 VAL B N 1
ATOM 2758 C CA . VAL B 1 140 ? 28.011 -21.650 46.580 1.00 30.27 363 VAL B CA 1
ATOM 2759 C C . VAL B 1 140 ? 27.082 -21.190 45.498 1.00 30.38 363 VAL B C 1
ATOM 2760 O O . VAL B 1 140 ? 26.692 -20.031 45.446 1.00 30.54 363 VAL B O 1
ATOM 2764 N N . SER B 1 141 ? 26.712 -22.131 44.624 1.00 29.39 364 SER B N 1
ATOM 2765 C CA . SER B 1 141 ? 25.994 -21.782 43.426 1.00 29.49 364 SER B CA 1
ATOM 2766 C C . SER B 1 141 ? 24.603 -22.427 43.523 1.00 27.14 364 SER B C 1
ATOM 2767 O O . SER B 1 141 ? 24.512 -23.667 43.768 1.00 30.06 364 SER B O 1
ATOM 2770 N N . LEU B 1 142 ? 23.564 -21.617 43.332 1.00 26.62 365 LEU B N 1
ATOM 2771 C CA . LEU B 1 142 ? 22.226 -22.065 43.299 1.00 26.61 365 LEU B CA 1
ATOM 2772 C C . LEU B 1 142 ? 21.792 -21.996 41.843 1.00 26.75 365 LEU B C 1
ATOM 2773 O O . LEU B 1 142 ? 21.965 -20.986 41.219 1.00 29.46 365 LEU B O 1
ATOM 2778 N N . THR B 1 143 ? 21.218 -23.058 41.346 1.00 25.55 366 THR B N 1
ATOM 2779 C CA . THR B 1 143 ? 20.919 -23.154 39.923 1.00 26.27 366 THR B CA 1
ATOM 2780 C C . THR B 1 143 ? 19.473 -23.224 39.620 1.00 27.59 366 THR B C 1
ATOM 2781 O O . THR B 1 143 ? 18.717 -24.005 40.261 1.00 29.33 366 THR B O 1
ATOM 2785 N N . CYS B 1 144 ? 19.102 -22.551 38.531 1.00 27.07 367 CYS B N 1
ATOM 2786 C CA . CYS B 1 144 ? 17.787 -22.640 37.993 1.00 28.13 367 CYS B CA 1
ATOM 2787 C C . CYS B 1 144 ? 17.813 -23.126 36.585 1.00 29.52 367 CYS B C 1
ATOM 2788 O O . CYS B 1 144 ? 18.443 -22.487 35.749 1.00 29.92 367 CYS B O 1
ATOM 2791 N N . LEU B 1 145 ? 17.256 -24.317 36.325 1.00 27.08 368 LEU B N 1
ATOM 2792 C CA . LEU B 1 145 ? 17.174 -24.897 34.992 1.00 28.41 368 LEU B CA 1
ATOM 2793 C C . LEU B 1 145 ? 15.827 -24.510 34.398 1.00 30.36 368 LEU B C 1
ATOM 2794 O O . LEU B 1 145 ? 14.808 -24.787 34.994 1.00 29.91 368 LEU B O 1
ATOM 2799 N N . VAL B 1 146 ? 15.797 -23.922 33.220 1.00 25.32 369 VAL B N 1
ATOM 2800 C CA . VAL B 1 146 ? 14.567 -23.507 32.559 1.00 27.47 369 VAL B CA 1
ATOM 2801 C C . VAL B 1 146 ? 14.583 -24.139 31.183 1.00 28.12 369 VAL B C 1
ATOM 2802 O O . VAL B 1 146 ? 15.470 -23.854 30.400 1.00 29.12 369 VAL B O 1
ATOM 2806 N N . LYS B 1 147 ? 13.687 -25.089 30.918 1.00 27.66 370 LYS B N 1
ATOM 2807 C CA . LYS B 1 147 ? 13.808 -25.924 29.754 1.00 29.83 370 LYS B CA 1
ATOM 2808 C C . LYS B 1 147 ? 12.472 -26.086 29.054 1.00 28.42 370 LYS B C 1
ATOM 2809 O O . LYS B 1 147 ? 11.397 -26.000 29.662 1.00 30.61 370 LYS B O 1
ATOM 2815 N N . GLY B 1 148 ? 12.585 -26.406 27.779 1.00 32.87 371 GLY B N 1
ATOM 2816 C CA . GLY B 1 148 ? 11.451 -26.737 26.976 1.00 34.08 371 GLY B CA 1
ATOM 2817 C C . GLY B 1 148 ? 10.649 -25.579 26.418 1.00 32.73 371 GLY B C 1
ATOM 2818 O O . GLY B 1 148 ? 9.487 -25.772 26.009 1.00 35.52 371 GLY B O 1
ATOM 2819 N N . PHE B 1 149 ? 11.211 -24.365 26.387 1.00 32.17 372 PHE B N 1
ATOM 2820 C CA . PHE B 1 149 ? 10.413 -23.191 26.054 1.00 29.61 372 PHE B CA 1
ATOM 2821 C C . PHE B 1 149 ? 10.541 -22.770 24.589 1.00 31.82 372 PHE B C 1
ATOM 2822 O O . PHE B 1 149 ? 11.562 -23.051 23.907 1.00 31.67 372 PHE B O 1
ATOM 2830 N N . TYR B 1 150 ? 9.491 -22.105 24.101 1.00 30.33 373 TYR B N 1
ATOM 2831 C CA . TYR B 1 150 ? 9.440 -21.633 22.716 1.00 29.41 373 TYR B CA 1
ATOM 2832 C C . TYR B 1 150 ? 8.384 -20.538 22.702 1.00 29.45 373 TYR B C 1
ATOM 2833 O O . TYR B 1 150 ? 7.317 -20.726 23.255 1.00 32.73 373 TYR B O 1
ATOM 2842 N N . PRO B 1 151 ? 8.698 -19.357 22.125 1.00 34.92 374 PRO B N 1
ATOM 2843 C CA . PRO B 1 151 ? 9.989 -18.962 21.526 1.00 34.99 374 PRO B CA 1
ATOM 2844 C C . PRO B 1 151 ? 11.055 -18.612 22.593 1.00 34.13 374 PRO B C 1
ATOM 2845 O O . PRO B 1 151 ? 10.804 -18.784 23.787 1.00 32.85 374 PRO B O 1
ATOM 2849 N N . SER B 1 152 ? 12.185 -18.031 22.171 1.00 34.82 375 SER B N 1
ATOM 2850 C CA . SER B 1 152 ? 13.371 -17.992 23.053 1.00 33.09 375 SER B CA 1
ATOM 2851 C C . SER B 1 152 ? 13.310 -16.812 23.998 1.00 35.51 375 SER B C 1
ATOM 2852 O O . SER B 1 152 ? 14.127 -16.770 24.912 1.00 38.69 375 SER B O 1
ATOM 2855 N N . ASP B 1 153 ? 12.350 -15.878 23.786 1.00 35.00 376 ASP B N 1
ATOM 2856 C CA . ASP B 1 153 ? 12.153 -14.623 24.567 1.00 34.77 376 ASP B CA 1
ATOM 2857 C C . ASP B 1 153 ? 11.793 -15.012 25.998 1.00 35.07 376 ASP B C 1
ATOM 2858 O O . ASP B 1 153 ? 10.835 -15.680 26.175 1.00 35.99 376 ASP B O 1
ATOM 2863 N N . ILE B 1 154 ? 12.526 -14.568 26.981 1.00 33.89 377 ILE B N 1
ATOM 2864 C CA . ILE B 1 154 ? 12.305 -15.002 28.310 1.00 30.40 377 ILE B CA 1
ATOM 2865 C C . ILE B 1 154 ? 13.018 -14.075 29.237 1.00 34.25 377 ILE B C 1
ATOM 2866 O O . ILE B 1 154 ? 13.995 -13.421 28.810 1.00 34.43 377 ILE B O 1
ATOM 2871 N N . ALA B 1 155 ? 12.593 -14.026 30.507 1.00 30.36 378 ALA B N 1
ATOM 2872 C CA . ALA B 1 155 ? 13.287 -13.268 31.514 1.00 28.98 378 ALA B CA 1
ATOM 2873 C C . ALA B 1 155 ? 13.404 -14.057 32.800 1.00 29.32 378 ALA B C 1
ATOM 2874 O O . ALA B 1 155 ? 12.459 -14.761 33.180 1.00 32.78 378 ALA B O 1
ATOM 2876 N N . VAL B 1 156 ? 14.536 -13.961 33.461 1.00 29.38 379 VAL B N 1
ATOM 2877 C CA . VAL B 1 156 ? 14.823 -14.741 34.653 1.00 26.27 379 VAL B CA 1
ATOM 2878 C C . VAL B 1 156 ? 15.456 -13.857 35.693 1.00 29.90 379 VAL B C 1
ATOM 2879 O O . VAL B 1 156 ? 16.435 -13.129 35.361 1.00 30.48 379 VAL B O 1
ATOM 2883 N N . GLU B 1 157 ? 15.000 -13.962 36.955 1.00 27.25 380 GLU B N 1
ATOM 2884 C CA . GLU B 1 157 ? 15.530 -13.183 38.061 1.00 31.13 380 GLU B CA 1
ATOM 2885 C C . GLU B 1 157 ? 15.508 -14.035 39.271 1.00 29.52 380 GLU B C 1
ATOM 2886 O O . GLU B 1 157 ? 14.786 -15.024 39.288 1.00 31.89 380 GLU B O 1
ATOM 2892 N N . TRP B 1 158 ? 16.204 -13.579 40.307 1.00 35.77 381 TRP B N 1
ATOM 2893 C CA . TRP B 1 158 ? 16.247 -14.241 41.611 1.00 32.63 381 TRP B CA 1
ATOM 2894 C C . TRP B 1 158 ? 15.895 -13.290 42.729 1.00 40.44 381 TRP B C 1
ATOM 2895 O O . TRP B 1 158 ? 16.196 -12.082 42.666 1.00 41.12 381 TRP B O 1
ATOM 2906 N N . GLU B 1 159 ? 15.253 -13.848 43.758 1.00 33.90 382 GLU B N 1
ATOM 2907 C CA . GLU B 1 159 ? 14.967 -13.084 45.006 1.00 36.25 382 GLU B CA 1
ATOM 2908 C C . GLU B 1 159 ? 15.178 -13.887 46.188 1.00 35.12 382 GLU B C 1
ATOM 2909 O O . GLU B 1 159 ? 15.261 -15.123 46.133 1.00 34.27 382 GLU B O 1
ATOM 2915 N N . SER B 1 160 ? 15.191 -13.199 47.334 1.00 35.38 383 SER B N 1
ATOM 2916 C CA . SER B 1 160 ? 15.119 -13.838 48.621 1.00 35.10 383 SER B CA 1
ATOM 2917 C C . SER B 1 160 ? 14.465 -12.837 49.596 1.00 44.28 383 SER B C 1
ATOM 2918 O O . SER B 1 160 ? 14.816 -11.674 49.540 1.00 43.29 383 SER B O 1
ATOM 2921 N N . ASN B 1 161 ? 13.515 -13.306 50.423 1.00 45.76 384 ASN B N 1
ATOM 2922 C CA . ASN B 1 161 ? 12.858 -12.476 51.489 1.00 46.49 384 ASN B CA 1
ATOM 2923 C C . ASN B 1 161 ? 12.477 -11.128 51.013 1.00 50.45 384 ASN B C 1
ATOM 2924 O O . ASN B 1 161 ? 12.802 -10.103 51.610 1.00 62.67 384 ASN B O 1
ATOM 2929 N N . GLY B 1 162 ? 11.768 -11.147 49.916 1.00 46.15 385 GLY B N 1
ATOM 2930 C CA . GLY B 1 162 ? 11.228 -9.975 49.315 1.00 56.78 385 GLY B CA 1
ATOM 2931 C C . GLY B 1 162 ? 12.193 -9.019 48.649 1.00 65.04 385 GLY B C 1
ATOM 2932 O O . GLY B 1 162 ? 11.774 -7.927 48.261 1.00 66.88 385 GLY B O 1
ATOM 2933 N N . GLN B 1 163 ? 13.472 -9.376 48.516 1.00 56.21 386 GLN B N 1
ATOM 2934 C CA . GLN B 1 163 ? 14.455 -8.466 47.909 1.00 54.31 386 GLN B CA 1
ATOM 2935 C C . GLN B 1 163 ? 14.990 -9.173 46.667 1.00 51.84 386 GLN B C 1
ATOM 2936 O O . GLN B 1 163 ? 15.209 -10.394 46.730 1.00 44.13 386 GLN B O 1
ATOM 2942 N N . PRO B 1 164 ? 15.277 -8.425 45.589 1.00 51.82 387 PRO B N 1
ATOM 2943 C CA . PRO B 1 164 ? 16.017 -9.002 44.468 1.00 47.24 387 PRO B CA 1
ATOM 2944 C C . PRO B 1 164 ? 17.426 -9.397 44.855 1.00 51.36 387 PRO B C 1
ATOM 2945 O O . PRO B 1 164 ? 18.082 -8.703 45.622 1.00 45.06 387 PRO B O 1
ATOM 2949 N N . GLU B 1 165 ? 17.892 -10.540 44.336 1.00 40.10 388 GLU B N 1
ATOM 2950 C CA . GLU B 1 165 ? 19.249 -10.993 44.561 1.00 41.55 388 GLU B CA 1
ATOM 2951 C C . GLU B 1 165 ? 19.835 -10.612 43.245 1.00 46.03 388 GLU B C 1
ATOM 2952 O O . GLU B 1 165 ? 19.272 -10.946 42.193 1.00 57.28 388 GLU B O 1
ATOM 2958 N N . ASN B 1 166 ? 20.951 -9.938 43.326 1.00 37.69 389 ASN B N 1
ATOM 2959 C CA A ASN B 1 166 ? 21.566 -9.377 42.117 0.50 44.91 389 ASN B CA 1
ATOM 2960 C CA B ASN B 1 166 ? 21.678 -9.296 42.243 0.50 47.77 389 ASN B CA 1
ATOM 2961 C C . ASN B 1 166 ? 22.856 -10.124 41.672 1.00 47.72 389 ASN B C 1
ATOM 2962 O O . ASN B 1 166 ? 23.221 -9.964 40.457 1.00 45.18 389 ASN B O 1
ATOM 2971 N N . ASN B 1 167 ? 23.517 -10.932 42.573 1.00 36.90 390 ASN B N 1
ATOM 2972 C CA . ASN B 1 167 ? 24.705 -11.663 42.200 1.00 35.73 390 ASN B CA 1
ATOM 2973 C C . ASN B 1 167 ? 24.437 -12.991 41.424 1.00 33.58 390 ASN B C 1
ATOM 2974 O O . ASN B 1 167 ? 24.797 -14.029 41.867 1.00 29.94 390 ASN B O 1
ATOM 2979 N N . TYR B 1 168 ? 23.840 -12.891 40.242 1.00 30.40 391 TYR B N 1
ATOM 2980 C CA . TYR B 1 168 ? 23.529 -14.026 39.409 1.00 35.07 391 TYR B CA 1
ATOM 2981 C C . TYR B 1 168 ? 23.871 -13.685 37.972 1.00 32.51 391 TYR B C 1
ATOM 2982 O O . TYR B 1 168 ? 23.864 -12.511 37.527 1.00 30.66 391 TYR B O 1
ATOM 2991 N N . LYS B 1 169 ? 24.094 -14.744 37.209 1.00 28.89 392 LYS B N 1
ATOM 2992 C CA . LYS B 1 169 ? 24.236 -14.666 35.756 1.00 31.25 392 LYS B CA 1
ATOM 2993 C C . LYS B 1 169 ? 23.441 -15.775 35.108 1.00 31.06 392 LYS B C 1
ATOM 2994 O O . LYS B 1 169 ? 23.306 -16.868 35.704 1.00 29.37 392 LYS B O 1
ATOM 3000 N N . THR B 1 170 ? 22.926 -15.494 33.939 1.00 29.36 393 THR B N 1
ATOM 3001 C CA . THR B 1 170 ? 22.079 -16.446 33.203 1.00 29.66 393 THR B CA 1
ATOM 3002 C C . THR B 1 170 ? 22.640 -16.676 31.807 1.00 32.85 393 THR B C 1
ATOM 3003 O O . THR B 1 170 ? 23.097 -15.739 31.123 1.00 31.29 393 THR B O 1
ATOM 3007 N N . THR B 1 171 ? 22.735 -17.940 31.420 1.00 28.56 394 THR B N 1
ATOM 3008 C CA . THR B 1 171 ? 23.158 -18.295 30.082 1.00 27.79 394 THR B CA 1
ATOM 3009 C C . THR B 1 171 ? 22.206 -17.740 29.007 1.00 28.59 394 THR B C 1
ATOM 3010 O O . THR B 1 171 ? 21.019 -17.551 29.271 1.00 29.53 394 THR B O 1
ATOM 3014 N N . PRO B 1 172 ? 22.700 -17.562 27.773 1.00 30.34 395 PRO B N 1
ATOM 3015 C CA . PRO B 1 172 ? 21.738 -17.415 26.695 1.00 30.02 395 PRO B CA 1
ATOM 3016 C C . PRO B 1 172 ? 20.877 -18.647 26.520 1.00 33.45 395 PRO B C 1
ATOM 3017 O O . PRO B 1 172 ? 21.291 -19.740 26.836 1.00 31.37 395 PRO B O 1
ATOM 3021 N N . PRO B 1 173 ? 19.707 -18.477 25.894 1.00 33.23 396 PRO B N 1
ATOM 3022 C CA . PRO B 1 173 ? 18.998 -19.682 25.451 1.00 34.15 396 PRO B CA 1
ATOM 3023 C C . PRO B 1 173 ? 19.804 -20.540 24.510 1.00 29.81 396 PRO B C 1
ATOM 3024 O O . PRO B 1 173 ? 20.546 -20.057 23.689 1.00 30.76 396 PRO B O 1
ATOM 3028 N N . VAL B 1 174 ? 19.720 -21.826 24.680 1.00 27.83 397 VAL B N 1
ATOM 3029 C CA . VAL B 1 174 ? 20.347 -22.810 23.796 1.00 32.23 397 VAL B CA 1
ATOM 3030 C C . VAL B 1 174 ? 19.287 -23.708 23.165 1.00 31.64 397 VAL B C 1
ATOM 3031 O O . VAL B 1 174 ? 18.397 -24.286 23.850 1.00 29.74 397 VAL B O 1
ATOM 3035 N N . LEU B 1 175 ? 19.416 -23.904 21.852 1.00 32.80 398 LEU B N 1
ATOM 3036 C CA . LEU B 1 175 ? 18.514 -24.762 21.118 1.00 33.25 398 LEU B CA 1
ATOM 3037 C C . LEU B 1 175 ? 18.763 -26.207 21.494 1.00 34.40 398 LEU B C 1
ATOM 3038 O O . LEU B 1 175 ? 19.853 -26.702 21.356 1.00 35.71 398 LEU B O 1
ATOM 3043 N N . ASP B 1 176 ? 17.714 -26.871 21.985 1.00 32.14 399 ASP B N 1
ATOM 3044 C CA . ASP B 1 176 ? 17.752 -28.210 22.435 1.00 33.74 399 ASP B CA 1
ATOM 3045 C C . ASP B 1 176 ? 17.362 -29.101 21.230 1.00 40.63 399 ASP B C 1
ATOM 3046 O O . ASP B 1 176 ? 16.955 -28.638 20.168 1.00 40.83 399 ASP B O 1
ATOM 3051 N N . SER B 1 177 ? 17.527 -30.378 21.409 1.00 42.97 400 SER B N 1
ATOM 3052 C CA . SER B 1 177 ? 17.442 -31.286 20.274 1.00 51.52 400 SER B CA 1
ATOM 3053 C C . SER B 1 177 ? 16.001 -31.468 19.778 1.00 51.31 400 SER B C 1
ATOM 3054 O O . SER B 1 177 ? 15.806 -31.851 18.656 1.00 49.70 400 SER B O 1
ATOM 3057 N N . ASP B 1 178 ? 14.996 -31.139 20.582 1.00 40.74 401 ASP B N 1
ATOM 3058 C CA . ASP B 1 178 ? 13.612 -31.140 20.130 1.00 40.04 401 ASP B CA 1
ATOM 3059 C C . ASP B 1 178 ? 13.086 -29.822 19.538 1.00 41.92 401 ASP B C 1
ATOM 3060 O O . ASP B 1 178 ? 11.903 -29.654 19.434 1.00 43.84 401 ASP B O 1
ATOM 3065 N N . GLY B 1 179 ? 13.968 -28.865 19.218 1.00 37.76 402 GLY B N 1
ATOM 3066 C CA . GLY B 1 179 ? 13.601 -27.563 18.768 1.00 37.87 402 GLY B CA 1
ATOM 3067 C C . GLY B 1 179 ? 13.087 -26.558 19.782 1.00 38.59 402 GLY B C 1
ATOM 3068 O O . GLY B 1 179 ? 12.797 -25.399 19.428 1.00 41.68 402 GLY B O 1
ATOM 3069 N N . SER B 1 180 ? 12.979 -26.963 21.041 1.00 34.86 403 SER B N 1
ATOM 3070 C CA . SER B 1 180 ? 12.706 -26.007 22.101 1.00 33.49 403 SER B CA 1
ATOM 3071 C C . SER B 1 180 ? 14.061 -25.402 22.603 1.00 30.03 403 SER B C 1
ATOM 3072 O O . SER B 1 180 ? 15.108 -25.878 22.232 1.00 31.66 403 SER B O 1
ATOM 3075 N N . PHE B 1 181 ? 13.988 -24.432 23.501 1.00 30.33 404 PHE B N 1
ATOM 3076 C CA . PHE B 1 181 ? 15.141 -23.825 24.127 1.00 29.14 404 PHE B CA 1
ATOM 3077 C C . PHE B 1 181 ? 15.269 -24.212 25.616 1.00 26.61 404 PHE B C 1
ATOM 3078 O O . PHE B 1 181 ? 14.258 -24.521 26.300 1.00 29.24 404 PHE B O 1
ATOM 3086 N N . PHE B 1 182 ? 16.494 -24.170 26.115 1.00 27.49 405 PHE B N 1
ATOM 3087 C CA . PHE B 1 182 ? 16.760 -24.130 27.536 1.00 24.76 405 PHE B CA 1
ATOM 3088 C C . PHE B 1 182 ? 17.800 -23.101 27.923 1.00 28.20 405 PHE B C 1
ATOM 3089 O O . PHE B 1 182 ? 18.563 -22.605 27.096 1.00 28.72 405 PHE B O 1
ATOM 3097 N N . LEU B 1 183 ? 17.846 -22.800 29.202 1.00 28.47 406 LEU B N 1
ATOM 3098 C CA . LEU B 1 183 ? 18.943 -22.012 29.719 1.00 26.61 406 LEU B CA 1
ATOM 3099 C C . LEU B 1 183 ? 19.131 -22.413 31.187 1.00 24.90 406 LEU B C 1
ATOM 3100 O O . LEU B 1 183 ? 18.286 -23.191 31.763 1.00 26.45 406 LEU B O 1
ATOM 3105 N N . TYR B 1 184 ? 20.242 -21.957 31.745 1.00 25.52 407 TYR B N 1
ATOM 3106 C CA . TYR B 1 184 ? 20.467 -22.078 33.194 1.00 24.31 407 TYR B CA 1
ATOM 3107 C C . TYR B 1 184 ? 20.737 -20.680 33.780 1.00 27.32 407 TYR B C 1
ATOM 3108 O O . TYR B 1 184 ? 21.402 -19.841 33.131 1.00 27.25 407 TYR B O 1
ATOM 3117 N N . SER B 1 185 ? 20.314 -20.440 35.008 1.00 27.34 408 SER B N 1
ATOM 3118 C CA . SER B 1 185 ? 20.681 -19.230 35.727 1.00 24.54 408 SER B CA 1
ATOM 3119 C C . SER B 1 185 ? 21.402 -19.640 36.958 1.00 29.07 408 SER B C 1
ATOM 3120 O O . SER B 1 185 ? 20.979 -20.574 37.644 1.00 27.99 408 SER B O 1
ATOM 3123 N N . LYS B 1 186 ? 22.473 -18.925 37.278 1.00 25.10 409 LYS B N 1
ATOM 3124 C CA . LYS B 1 186 ? 23.348 -19.279 38.432 1.00 27.30 409 LYS B CA 1
ATOM 3125 C C . LYS B 1 186 ? 23.360 -18.114 39.392 1.00 30.08 409 LYS B C 1
ATOM 3126 O O . LYS B 1 186 ? 23.803 -16.996 39.010 1.00 26.70 409 LYS B O 1
ATOM 3132 N N . LEU B 1 187 ? 22.887 -18.370 40.623 1.00 28.93 410 LEU B N 1
ATOM 3133 C CA . LEU B 1 187 ? 22.905 -17.325 41.721 1.00 29.21 410 LEU B CA 1
ATOM 3134 C C . LEU B 1 187 ? 23.984 -17.731 42.632 1.00 28.98 410 LEU B C 1
ATOM 3135 O O . LEU B 1 187 ? 24.055 -18.872 43.068 1.00 28.86 410 LEU B O 1
ATOM 3140 N N . THR B 1 188 ? 24.893 -16.814 42.904 1.00 28.28 411 THR B N 1
ATOM 3141 C CA . THR B 1 188 ? 25.973 -17.091 43.816 1.00 28.30 411 THR B CA 1
ATOM 3142 C C . THR B 1 188 ? 25.656 -16.428 45.182 1.00 31.50 411 THR B C 1
ATOM 3143 O O . THR B 1 188 ? 25.343 -15.242 45.227 1.00 33.01 411 THR B O 1
ATOM 3147 N N . VAL B 1 189 ? 25.804 -17.192 46.235 1.00 33.22 412 VAL B N 1
ATOM 3148 C CA . VAL B 1 189 ? 25.542 -16.670 47.573 1.00 32.86 412 VAL B CA 1
ATOM 3149 C C . VAL B 1 189 ? 26.641 -17.162 48.513 1.00 34.41 412 VAL B C 1
ATOM 3150 O O . VAL B 1 189 ? 27.231 -18.244 48.392 1.00 33.64 412 VAL B O 1
ATOM 3154 N N . ASP B 1 190 ? 26.840 -16.375 49.565 1.00 37.70 413 ASP B N 1
ATOM 3155 C CA . ASP B 1 190 ? 27.716 -16.829 50.643 1.00 38.24 413 ASP B CA 1
ATOM 3156 C C . ASP B 1 190 ? 27.225 -18.096 51.229 1.00 35.50 413 ASP B C 1
ATOM 3157 O O . ASP B 1 190 ? 26.017 -18.284 51.421 1.00 36.89 413 ASP B O 1
ATOM 3162 N N . LYS B 1 191 ? 28.155 -19.023 51.473 1.00 33.73 414 LYS B N 1
ATOM 3163 C CA . LYS B 1 191 ? 27.746 -20.308 51.941 1.00 35.49 414 LYS B CA 1
ATOM 3164 C C . LYS B 1 191 ? 26.919 -20.250 53.257 1.00 40.55 414 LYS B C 1
ATOM 3165 O O . LYS B 1 191 ? 25.971 -21.048 53.482 1.00 39.82 414 LYS B O 1
ATOM 3171 N N . SER B 1 192 ? 27.272 -19.304 54.116 1.00 44.31 415 SER B N 1
ATOM 3172 C CA . SER B 1 192 ? 26.594 -19.200 55.408 1.00 44.58 415 SER B CA 1
ATOM 3173 C C . SER B 1 192 ? 25.104 -18.879 55.179 1.00 40.82 415 SER B C 1
ATOM 3174 O O . SER B 1 192 ? 24.256 -19.370 55.868 1.00 43.41 415 SER B O 1
ATOM 3177 N N . ARG B 1 193 ? 24.777 -18.035 54.189 1.00 43.16 416 ARG B N 1
ATOM 3178 C CA . ARG B 1 193 ? 23.372 -17.779 53.849 1.00 41.38 416 ARG B CA 1
ATOM 3179 C C . ARG B 1 193 ? 22.591 -19.001 53.427 1.00 38.05 416 ARG B C 1
ATOM 3180 O O . ARG B 1 193 ? 21.412 -19.133 53.755 1.00 40.47 416 ARG B O 1
ATOM 3188 N N . TRP B 1 194 ? 23.242 -19.913 52.714 1.00 36.12 417 TRP B N 1
ATOM 3189 C CA . TRP B 1 194 ? 22.579 -21.151 52.269 1.00 37.18 417 TRP B CA 1
ATOM 3190 C C . TRP B 1 194 ? 22.367 -22.031 53.494 1.00 40.13 417 TRP B C 1
ATOM 3191 O O . TRP B 1 194 ? 21.292 -22.624 53.734 1.00 41.06 417 TRP B O 1
ATOM 3202 N N . GLN B 1 195 ? 23.431 -22.156 54.262 1.00 44.15 418 GLN B N 1
ATOM 3203 C CA . GLN B 1 195 ? 23.408 -23.113 55.385 1.00 43.02 418 GLN B CA 1
ATOM 3204 C C . GLN B 1 195 ? 22.458 -22.677 56.509 1.00 42.28 418 GLN B C 1
ATOM 3205 O O . GLN B 1 195 ? 22.031 -23.521 57.265 1.00 41.12 418 GLN B O 1
ATOM 3211 N N . GLN B 1 196 ? 22.117 -21.384 56.587 1.00 40.64 419 GLN B N 1
ATOM 3212 C CA . GLN B 1 196 ? 21.192 -20.869 57.587 1.00 45.33 419 GLN B CA 1
ATOM 3213 C C . GLN B 1 196 ? 19.746 -21.046 57.212 1.00 47.29 419 GLN B C 1
ATOM 3214 O O . GLN B 1 196 ? 18.869 -20.660 57.973 1.00 45.99 419 GLN B O 1
ATOM 3220 N N . GLY B 1 197 ? 19.489 -21.589 56.017 1.00 39.26 420 GLY B N 1
ATOM 3221 C CA . GLY B 1 197 ? 18.154 -22.028 55.616 1.00 38.63 420 GLY B CA 1
ATOM 3222 C C . GLY B 1 197 ? 17.382 -20.918 54.915 1.00 32.98 420 GLY B C 1
ATOM 3223 O O . GLY B 1 197 ? 16.228 -21.039 54.770 1.00 37.81 420 GLY B O 1
ATOM 3224 N N . ASN B 1 198 ? 18.022 -19.831 54.500 1.00 35.40 421 ASN B N 1
ATOM 3225 C CA . ASN B 1 198 ? 17.320 -18.800 53.760 1.00 39.86 421 ASN B CA 1
ATOM 3226 C C . ASN B 1 198 ? 16.723 -19.362 52.468 1.00 40.31 421 ASN B C 1
ATOM 3227 O O . ASN B 1 198 ? 17.290 -20.277 51.891 1.00 35.72 421 ASN B O 1
ATOM 3232 N N . VAL B 1 199 ? 15.607 -18.776 52.025 1.00 38.76 422 VAL B N 1
ATOM 3233 C CA . VAL B 1 199 ? 14.867 -19.317 50.927 1.00 36.25 422 VAL B CA 1
ATOM 3234 C C . VAL B 1 199 ? 15.150 -18.370 49.769 1.00 35.31 422 VAL B C 1
ATOM 3235 O O . VAL B 1 199 ? 15.041 -17.151 49.911 1.00 32.48 422 VAL B O 1
ATOM 3239 N N . PHE B 1 200 ? 15.478 -18.963 48.619 1.00 34.67 423 PHE B N 1
ATOM 3240 C CA . PHE B 1 200 ? 15.743 -18.207 47.389 1.00 33.44 423 PHE B CA 1
ATOM 3241 C C . PHE B 1 200 ? 14.713 -18.592 46.361 1.00 31.50 423 PHE B C 1
ATOM 3242 O O . PHE B 1 200 ? 14.085 -19.650 46.476 1.00 33.81 423 PHE B O 1
ATOM 3250 N N . SER B 1 201 ? 14.399 -17.701 45.411 1.00 31.48 424 SER B N 1
ATOM 3251 C CA . SER B 1 201 ? 13.405 -18.013 44.437 1.00 30.07 424 SER B CA 1
ATOM 3252 C C . SER B 1 201 ? 13.923 -17.616 43.083 1.00 29.63 424 SER B C 1
ATOM 3253 O O . SER B 1 201 ? 14.485 -16.555 42.937 1.00 31.95 424 SER B O 1
ATOM 3256 N N . CYS B 1 202 ? 13.675 -18.477 42.128 1.00 29.19 425 CYS B N 1
ATOM 3257 C CA . CYS B 1 202 ? 13.985 -18.226 40.715 1.00 32.19 425 CYS B CA 1
ATOM 3258 C C . CYS B 1 202 ? 12.651 -17.873 40.072 1.00 31.89 425 CYS B C 1
ATOM 3259 O O . CYS B 1 202 ? 11.735 -18.663 40.099 1.00 32.04 425 CYS B O 1
ATOM 3262 N N . SER B 1 203 ? 12.541 -16.678 39.508 1.00 28.81 426 SER B N 1
ATOM 3263 C CA A SER B 1 203 ? 11.353 -16.159 38.913 0.50 31.03 426 SER B CA 1
ATOM 3264 C CA B SER B 1 203 ? 11.340 -16.163 38.892 0.50 31.10 426 SER B CA 1
ATOM 3265 C C . SER B 1 203 ? 11.529 -16.074 37.404 1.00 33.30 426 SER B C 1
ATOM 3266 O O . SER B 1 203 ? 12.507 -15.460 36.903 1.00 31.73 426 SER B O 1
ATOM 3271 N N . VAL B 1 204 ? 10.619 -16.675 36.671 1.00 29.18 427 VAL B N 1
ATOM 3272 C CA . VAL B 1 204 ? 10.748 -16.840 35.254 1.00 27.34 427 VAL B CA 1
ATOM 3273 C C . VAL B 1 204 ? 9.517 -16.239 34.590 1.00 33.75 427 VAL B C 1
ATOM 3274 O O . VAL B 1 204 ? 8.371 -16.546 34.987 1.00 32.90 427 VAL B O 1
ATOM 3278 N N . MET B 1 205 ? 9.725 -15.371 33.613 1.00 29.63 428 MET B N 1
ATOM 3279 C CA . MET B 1 205 ? 8.646 -14.851 32.739 1.00 29.78 428 MET B CA 1
ATOM 3280 C C . MET B 1 205 ? 8.792 -15.342 31.320 1.00 30.46 428 MET B C 1
ATOM 3281 O O . MET B 1 205 ? 9.849 -15.197 30.665 1.00 30.92 428 MET B O 1
ATOM 3286 N N . HIS B 1 206 ? 7.733 -15.979 30.840 1.00 29.58 429 HIS B N 1
ATOM 3287 C CA . HIS B 1 206 ? 7.648 -16.455 29.495 1.00 30.97 429 HIS B CA 1
ATOM 3288 C C . HIS B 1 206 ? 6.211 -16.408 29.005 1.00 31.84 429 HIS B C 1
ATOM 3289 O O . HIS B 1 206 ? 5.297 -16.703 29.803 1.00 30.41 429 HIS B O 1
ATOM 3296 N N . GLU B 1 207 ? 5.989 -16.163 27.705 1.00 31.00 430 GLU B N 1
ATOM 3297 C CA . GLU B 1 207 ? 4.629 -15.909 27.255 1.00 33.21 430 GLU B CA 1
ATOM 3298 C C . GLU B 1 207 ? 3.680 -17.088 27.554 1.00 32.38 430 GLU B C 1
ATOM 3299 O O . GLU B 1 207 ? 2.501 -16.879 27.841 1.00 30.99 430 GLU B O 1
ATOM 3305 N N . ALA B 1 208 ? 4.193 -18.324 27.437 1.00 32.34 431 ALA B N 1
ATOM 3306 C CA . ALA B 1 208 ? 3.325 -19.485 27.429 1.00 33.39 431 ALA B CA 1
ATOM 3307 C C . ALA B 1 208 ? 2.953 -19.921 28.853 1.00 33.51 431 ALA B C 1
ATOM 3308 O O . ALA B 1 208 ? 2.079 -20.737 29.006 1.00 33.38 431 ALA B O 1
ATOM 3310 N N . LEU B 1 209 ? 3.555 -19.344 29.880 1.00 31.85 432 LEU B N 1
ATOM 3311 C CA . LEU B 1 209 ? 3.166 -19.637 31.232 1.00 29.79 432 LEU B CA 1
ATOM 3312 C C . LEU B 1 209 ? 1.821 -18.940 31.523 1.00 32.67 432 LEU B C 1
ATOM 3313 O O . LEU B 1 209 ? 1.495 -17.905 30.942 1.00 32.42 432 LEU B O 1
ATOM 3318 N N . HIS B 1 210 ? 1.073 -19.518 32.442 1.00 32.72 433 HIS B N 1
ATOM 3319 C CA . HIS B 1 210 ? -0.184 -18.861 32.948 1.00 34.03 433 HIS B CA 1
ATOM 3320 C C . HIS B 1 210 ? 0.152 -17.501 33.558 1.00 30.46 433 HIS B C 1
ATOM 3321 O O . HIS B 1 210 ? 1.001 -17.407 34.479 1.00 32.51 433 HIS B O 1
ATOM 3328 N N . ASN B 1 211 ? -0.440 -16.440 33.005 1.00 27.70 434 ASN B N 1
ATOM 3329 C CA . ASN B 1 211 ? -0.138 -15.063 33.410 1.00 29.43 434 ASN B CA 1
ATOM 3330 C C . ASN B 1 211 ? 1.340 -14.714 33.199 1.00 27.35 434 ASN B C 1
ATOM 3331 O O . ASN B 1 211 ? 1.827 -13.730 33.728 1.00 30.24 434 ASN B O 1
ATOM 3336 N N . HIS B 1 212 ? 1.977 -15.520 32.365 1.00 28.15 435 HIS B N 1
ATOM 3337 C CA . HIS B 1 212 ? 3.325 -15.300 31.857 1.00 30.63 435 HIS B CA 1
ATOM 3338 C C . HIS B 1 212 ? 4.419 -15.365 32.872 1.00 29.44 435 HIS B C 1
ATOM 3339 O O . HIS B 1 212 ? 5.547 -14.882 32.587 1.00 28.64 435 HIS B O 1
ATOM 3346 N N . TYR B 1 213 ? 4.184 -16.049 33.984 1.00 27.87 436 TYR B N 1
ATOM 3347 C CA . TYR B 1 213 ? 5.234 -16.167 35.007 1.00 33.43 436 TYR B CA 1
ATOM 3348 C C . TYR B 1 213 ? 5.081 -17.377 35.861 1.00 32.84 436 TYR B C 1
ATOM 3349 O O . TYR B 1 213 ? 3.954 -17.892 36.090 1.00 30.44 436 TYR B O 1
ATOM 3358 N N . THR B 1 214 ? 6.216 -17.868 36.349 1.00 30.85 437 THR B N 1
ATOM 3359 C CA . THR B 1 214 ? 6.200 -18.798 37.507 1.00 31.70 437 THR B CA 1
ATOM 3360 C C . THR B 1 214 ? 7.372 -18.483 38.455 1.00 31.08 437 THR B C 1
ATOM 3361 O O . THR B 1 214 ? 8.322 -17.809 38.041 1.00 31.34 437 THR B O 1
ATOM 3365 N N . GLN B 1 215 ? 7.373 -19.022 39.669 1.00 30.30 438 GLN B N 1
ATOM 3366 C CA . GLN B 1 215 ? 8.459 -18.845 40.629 1.00 34.41 438 GLN B CA 1
ATOM 3367 C C . GLN B 1 215 ? 8.676 -20.174 41.280 1.00 36.16 438 GLN B C 1
ATOM 3368 O O . GLN B 1 215 ? 7.712 -20.872 41.642 1.00 33.49 438 GLN B O 1
ATOM 3374 N N . LYS B 1 216 ? 9.930 -20.535 41.443 1.00 29.50 439 LYS B N 1
ATOM 3375 C CA . LYS B 1 216 ? 10.301 -21.802 42.078 1.00 29.25 439 LYS B CA 1
ATOM 3376 C C . LYS B 1 216 ? 11.250 -21.513 43.207 1.00 30.17 439 LYS B C 1
ATOM 3377 O O . LYS B 1 216 ? 12.283 -20.779 43.066 1.00 29.80 439 LYS B O 1
ATOM 3383 N N . SER B 1 217 ? 10.968 -22.098 44.364 1.00 29.28 440 SER B N 1
ATOM 3384 C CA . SER B 1 217 ? 11.872 -21.837 45.495 1.00 30.50 440 SER B CA 1
ATOM 3385 C C . SER B 1 217 ? 12.921 -22.904 45.638 1.00 33.40 440 SER B C 1
ATOM 3386 O O . SER B 1 217 ? 12.858 -23.975 45.023 1.00 34.14 440 SER B O 1
ATOM 3389 N N . LEU B 1 218 ? 13.913 -22.577 46.457 1.00 36.03 441 LEU B N 1
ATOM 3390 C CA . LEU B 1 218 ? 15.087 -23.405 46.696 1.00 31.24 441 LEU B CA 1
ATOM 3391 C C . LEU B 1 218 ? 15.645 -23.063 48.111 1.00 31.23 441 LEU B C 1
ATOM 3392 O O . LEU B 1 218 ? 15.918 -21.897 48.398 1.00 32.79 441 LEU B O 1
ATOM 3397 N N . SER B 1 219 ? 15.862 -24.052 48.958 1.00 32.70 442 SER B N 1
ATOM 3398 C CA . SER B 1 219 ? 16.419 -23.794 50.296 1.00 35.65 442 SER B CA 1
ATOM 3399 C C . SER B 1 219 ? 16.972 -25.103 50.787 1.00 33.10 442 SER B C 1
ATOM 3400 O O . SER B 1 219 ? 16.692 -26.128 50.251 1.00 34.20 442 SER B O 1
ATOM 3403 N N . LEU B 1 220 ? 17.824 -25.033 51.779 1.00 35.59 443 LEU B N 1
ATOM 3404 C CA . LEU B 1 220 ? 18.271 -26.207 52.443 1.00 42.62 443 LEU B CA 1
ATOM 3405 C C . LEU B 1 220 ? 17.104 -26.823 53.258 1.00 51.43 443 LEU B C 1
ATOM 3406 O O . LEU B 1 220 ? 16.848 -28.007 53.136 1.00 62.44 443 LEU B O 1
ATOM 3411 N N . LYS C 2 6 ? 62.322 34.333 -4.561 1.00 96.40 21 LYS C N 1
ATOM 3412 C CA . LYS C 2 6 ? 62.327 32.844 -4.797 1.00 92.26 21 LYS C CA 1
ATOM 3413 C C . LYS C 2 6 ? 61.032 32.344 -5.457 1.00 88.96 21 LYS C C 1
ATOM 3414 O O . LYS C 2 6 ? 59.932 32.881 -5.201 1.00 75.01 21 LYS C O 1
ATOM 3420 N N . ALA C 2 7 ? 61.198 31.321 -6.308 1.00 88.83 22 ALA C N 1
ATOM 3421 C CA . ALA C 2 7 ? 60.100 30.651 -7.029 1.00 80.08 22 ALA C CA 1
ATOM 3422 C C . ALA C 2 7 ? 59.028 30.039 -6.089 1.00 77.60 22 ALA C C 1
ATOM 3423 O O . ALA C 2 7 ? 59.114 30.128 -4.837 1.00 65.95 22 ALA C O 1
ATOM 3425 N N . VAL C 2 8 ? 57.975 29.490 -6.703 1.00 81.67 23 VAL C N 1
ATOM 3426 C CA . VAL C 2 8 ? 56.887 28.796 -5.973 1.00 72.47 23 VAL C CA 1
ATOM 3427 C C . VAL C 2 8 ? 56.418 27.568 -6.792 1.00 65.76 23 VAL C C 1
ATOM 3428 O O . VAL C 2 8 ? 56.175 27.656 -7.999 1.00 60.25 23 VAL C O 1
ATOM 3432 N N . ILE C 2 9 ? 56.330 26.412 -6.131 1.00 59.00 24 ILE C N 1
ATOM 3433 C CA . ILE C 2 9 ? 55.898 25.171 -6.815 1.00 60.87 24 ILE C CA 1
ATOM 3434 C C . ILE C 2 9 ? 54.384 25.127 -6.698 1.00 54.51 24 ILE C C 1
ATOM 3435 O O . ILE C 2 9 ? 53.833 25.401 -5.612 1.00 60.66 24 ILE C O 1
ATOM 3440 N N . LYS C 2 10 ? 53.724 24.865 -7.831 1.00 56.35 25 LYS C N 1
ATOM 3441 C CA . LYS C 2 10 ? 52.300 24.566 -7.837 1.00 55.68 25 LYS C CA 1
ATOM 3442 C C . LYS C 2 10 ? 52.077 23.153 -8.298 1.00 53.11 25 LYS C C 1
ATOM 3443 O O . LYS C 2 10 ? 52.685 22.697 -9.288 1.00 52.41 25 LYS C O 1
ATOM 3449 N N . LEU C 2 11 ? 51.224 22.444 -7.541 1.00 49.69 26 LEU C N 1
ATOM 3450 C CA . LEU C 2 11 ? 50.810 21.095 -7.910 1.00 44.86 26 LEU C CA 1
ATOM 3451 C C . LEU C 2 11 ? 49.512 21.082 -8.683 1.00 39.89 26 LEU C C 1
ATOM 3452 O O . LEU C 2 11 ? 48.532 21.710 -8.304 1.00 41.45 26 LEU C O 1
ATOM 3457 N N . GLN C 2 12 ? 49.468 20.237 -9.703 1.00 44.17 27 GLN C N 1
ATOM 3458 C CA . GLN C 2 12 ? 48.224 19.939 -10.389 1.00 48.02 27 GLN C CA 1
ATOM 3459 C C . GLN C 2 12 ? 48.092 18.441 -10.531 1.00 40.37 27 GLN C C 1
ATOM 3460 O O . GLN C 2 12 ? 49.032 17.802 -11.052 1.00 47.33 27 GLN C O 1
ATOM 3466 N N . PRO C 2 13 ? 46.991 17.841 -10.014 1.00 40.28 28 PRO C N 1
ATOM 3467 C CA . PRO C 2 13 ? 46.107 18.330 -8.947 1.00 41.60 28 PRO C CA 1
ATOM 3468 C C . PRO C 2 13 ? 46.885 18.810 -7.722 1.00 38.57 28 PRO C C 1
ATOM 3469 O O . PRO C 2 13 ? 48.077 18.487 -7.586 1.00 39.87 28 PRO C O 1
ATOM 3473 N N . PRO C 2 14 ? 46.242 19.582 -6.797 1.00 41.54 29 PRO C N 1
ATOM 3474 C CA . PRO C 2 14 ? 47.006 20.268 -5.744 1.00 44.95 29 PRO C CA 1
ATOM 3475 C C . PRO C 2 14 ? 47.325 19.452 -4.473 1.00 44.66 29 PRO C C 1
ATOM 3476 O O . PRO C 2 14 ? 47.835 19.964 -3.488 1.00 45.12 29 PRO C O 1
ATOM 3480 N N . TRP C 2 15 ? 47.134 18.164 -4.532 1.00 35.72 30 TRP C N 1
ATOM 3481 C CA . TRP C 2 15 ? 47.299 17.343 -3.370 1.00 31.92 30 TRP C CA 1
ATOM 3482 C C . TRP C 2 15 ? 48.732 16.941 -3.183 1.00 35.61 30 TRP C C 1
ATOM 3483 O O . TRP C 2 15 ? 49.395 16.449 -4.114 1.00 35.62 30 TRP C O 1
ATOM 3494 N N . VAL C 2 16 ? 49.195 17.077 -1.936 1.00 32.41 31 VAL C N 1
ATOM 3495 C CA . VAL C 2 16 ? 50.552 16.740 -1.527 1.00 34.76 31 VAL C CA 1
ATOM 3496 C C . VAL C 2 16 ? 50.716 15.287 -1.181 1.00 34.83 31 VAL C C 1
ATOM 3497 O O . VAL C 2 16 ? 51.827 14.853 -0.924 1.00 34.61 31 VAL C O 1
ATOM 3501 N N . SER C 2 17 ? 49.592 14.559 -1.123 1.00 34.23 32 SER C N 1
ATOM 3502 C CA A SER C 2 17 ? 49.624 13.120 -0.843 0.50 35.39 32 SER C CA 1
ATOM 3503 C CA B SER C 2 17 ? 49.571 13.138 -0.783 0.50 36.71 32 SER C CA 1
ATOM 3504 C C . SER C 2 17 ? 48.849 12.476 -1.961 1.00 32.58 32 SER C C 1
ATOM 3505 O O . SER C 2 17 ? 47.816 12.951 -2.354 1.00 33.30 32 SER C O 1
ATOM 3510 N N . VAL C 2 18 ? 49.446 11.462 -2.601 1.00 30.61 33 VAL C N 1
ATOM 3511 C CA . VAL C 2 18 ? 48.836 10.844 -3.790 1.00 31.06 33 VAL C CA 1
ATOM 3512 C C . VAL C 2 18 ? 48.930 9.321 -3.716 1.00 33.91 33 VAL C C 1
ATOM 3513 O O . VAL C 2 18 ? 49.667 8.814 -2.904 1.00 31.47 33 VAL C O 1
ATOM 3517 N N . PHE C 2 19 ? 48.088 8.590 -4.434 1.00 32.54 34 PHE C N 1
ATOM 3518 C CA . PHE C 2 19 ? 48.187 7.115 -4.382 1.00 35.87 34 PHE C CA 1
ATOM 3519 C C . PHE C 2 19 ? 49.239 6.659 -5.426 1.00 38.96 34 PHE C C 1
ATOM 3520 O O . PHE C 2 19 ? 49.449 7.294 -6.440 1.00 34.92 34 PHE C O 1
ATOM 3528 N N . GLN C 2 20 ? 49.839 5.525 -5.145 1.00 38.89 35 GLN C N 1
ATOM 3529 C CA . GLN C 2 20 ? 50.676 4.766 -6.123 1.00 39.05 35 GLN C CA 1
ATOM 3530 C C . GLN C 2 20 ? 49.942 4.766 -7.438 1.00 37.59 35 GLN C C 1
ATOM 3531 O O . GLN C 2 20 ? 48.730 4.500 -7.486 1.00 42.03 35 GLN C O 1
ATOM 353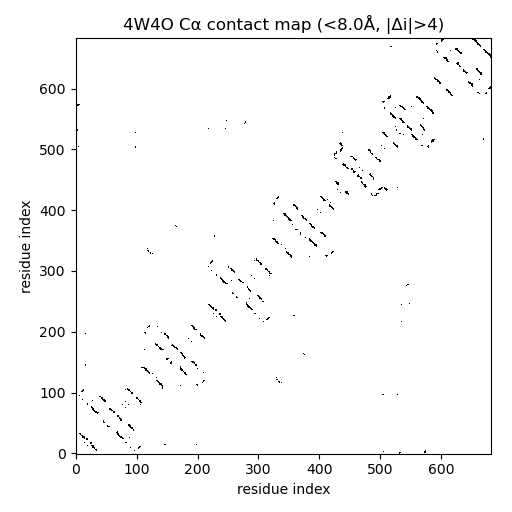7 N N . GLU C 2 21 ? 50.639 5.162 -8.488 1.00 39.23 36 GLU C N 1
ATOM 3538 C CA . GLU C 2 21 ? 50.219 5.069 -9.853 1.00 40.79 36 GLU C CA 1
ATOM 3539 C C . GLU C 2 21 ? 49.442 6.218 -10.332 1.00 46.27 36 GLU C C 1
ATOM 3540 O O . GLU C 2 21 ? 49.103 6.248 -11.501 1.00 43.79 36 GLU C O 1
ATOM 3546 N N . GLU C 2 22 ? 49.153 7.186 -9.464 1.00 41.99 37 GLU C N 1
ATOM 3547 C CA . GLU C 2 22 ? 48.488 8.365 -9.899 1.00 35.14 37 GLU C CA 1
ATOM 3548 C C . GLU C 2 22 ? 49.466 9.321 -10.516 1.00 39.39 37 GLU C C 1
ATOM 3549 O O . GLU C 2 22 ? 50.661 9.212 -10.266 1.00 40.71 37 GLU C O 1
ATOM 3555 N N . SER C 2 23 ? 48.939 10.303 -11.227 1.00 37.97 38 SER C N 1
ATOM 3556 C CA . SER C 2 23 ? 49.796 11.345 -11.779 1.00 45.08 38 SER C CA 1
ATOM 3557 C C . SER C 2 23 ? 49.700 12.731 -11.134 1.00 46.31 38 SER C C 1
ATOM 3558 O O . SER C 2 23 ? 48.633 13.170 -10.632 1.00 43.91 38 SER C O 1
ATOM 3561 N N . VAL C 2 24 ? 50.824 13.450 -11.129 1.00 40.31 39 VAL C N 1
ATOM 3562 C CA . VAL C 2 24 ? 50.759 14.851 -10.732 1.00 41.47 39 VAL C CA 1
ATOM 3563 C C . VAL C 2 24 ? 51.846 15.625 -11.470 1.00 44.87 39 VAL C C 1
ATOM 3564 O O . VAL C 2 24 ? 52.856 15.066 -11.837 1.00 45.40 39 VAL C O 1
ATOM 3568 N N . THR C 2 25 ? 51.601 16.891 -11.647 1.00 45.80 40 THR C N 1
ATOM 3569 C CA . THR C 2 25 ? 52.447 17.711 -12.481 1.00 51.21 40 THR C CA 1
ATOM 3570 C C . THR C 2 25 ? 52.880 18.808 -11.586 1.00 46.43 40 THR C C 1
ATOM 3571 O O . THR C 2 25 ? 52.054 19.492 -10.999 1.00 50.24 40 THR C O 1
ATOM 3575 N N . LEU C 2 26 ? 54.192 18.991 -11.445 1.00 44.34 41 LEU C N 1
ATOM 3576 C CA . LEU C 2 26 ? 54.640 20.080 -10.648 1.00 43.10 41 LEU C CA 1
ATOM 3577 C C . LEU C 2 26 ? 55.024 21.244 -11.568 1.00 47.90 41 LEU C C 1
ATOM 3578 O O . LEU C 2 26 ? 55.701 21.036 -12.533 1.00 44.59 41 LEU C O 1
ATOM 3583 N N . HIS C 2 27 ? 54.661 22.457 -11.174 1.00 52.21 42 HIS C N 1
ATOM 3584 C CA . HIS C 2 27 ? 54.825 23.646 -12.061 1.00 58.34 42 HIS C CA 1
ATOM 3585 C C . HIS C 2 27 ? 55.739 24.585 -11.304 1.00 59.33 42 HIS C C 1
ATOM 3586 O O . HIS C 2 27 ? 55.415 24.976 -10.160 1.00 57.86 42 HIS C O 1
ATOM 3593 N N . CYS C 2 28 ? 56.889 24.946 -11.899 1.00 68.01 43 CYS C N 1
ATOM 3594 C CA . CYS C 2 28 ? 57.789 25.953 -11.265 1.00 71.48 43 CYS C CA 1
ATOM 3595 C C . CYS C 2 28 ? 57.477 27.395 -11.696 1.00 71.47 43 CYS C C 1
ATOM 3596 O O . CYS C 2 28 ? 57.714 27.753 -12.856 1.00 61.44 43 CYS C O 1
ATOM 3599 N N . GLU C 2 29 ? 56.967 28.209 -10.771 1.00 73.22 44 GLU C N 1
ATOM 3600 C CA . GLU C 2 29 ? 56.434 29.540 -11.109 1.00 84.97 44 GLU C CA 1
ATOM 3601 C C . GLU C 2 29 ? 57.038 30.633 -10.193 1.00 90.03 44 GLU C C 1
ATOM 3602 O O . GLU C 2 29 ? 57.684 30.314 -9.193 1.00 93.86 44 GLU C O 1
ATOM 3608 N N . VAL C 2 30 ? 56.835 31.913 -10.534 1.00 96.92 45 VAL C N 1
ATOM 3609 C CA . VAL C 2 30 ? 57.814 33.003 -10.223 1.00 84.27 45 VAL C CA 1
ATOM 3610 C C . VAL C 2 30 ? 57.357 33.877 -9.045 1.00 84.90 45 VAL C C 1
ATOM 3611 O O . VAL C 2 30 ? 56.625 34.859 -9.221 1.00 77.86 45 VAL C O 1
ATOM 3615 N N . PRO C 2 34 ? 57.456 35.759 -16.035 1.00 101.16 49 PRO C N 1
ATOM 3616 C CA . PRO C 2 34 ? 58.378 36.102 -17.125 1.00 90.79 49 PRO C CA 1
ATOM 3617 C C . PRO C 2 34 ? 59.558 35.131 -17.249 1.00 85.13 49 PRO C C 1
ATOM 3618 O O . PRO C 2 34 ? 60.405 35.048 -16.358 1.00 89.46 49 PRO C O 1
ATOM 3622 N N . GLY C 2 35 ? 59.612 34.398 -18.353 1.00 93.98 50 GLY C N 1
ATOM 3623 C CA . GLY C 2 35 ? 60.897 34.015 -18.951 1.00 106.45 50 GLY C CA 1
ATOM 3624 C C . GLY C 2 35 ? 61.307 32.556 -18.751 1.00 103.58 50 GLY C C 1
ATOM 3625 O O . GLY C 2 35 ? 60.537 31.634 -19.037 1.00 94.60 50 GLY C O 1
ATOM 3626 N N . SER C 2 36 ? 62.531 32.354 -18.263 1.00 110.18 51 SER C N 1
ATOM 3627 C CA . SER C 2 36 ? 63.481 31.419 -18.876 1.00 107.36 51 SER C CA 1
ATOM 3628 C C . SER C 2 36 ? 63.014 29.982 -18.736 1.00 106.88 51 SER C C 1
ATOM 3629 O O . SER C 2 36 ? 62.679 29.558 -17.633 1.00 108.65 51 SER C O 1
ATOM 3632 N N . SER C 2 37 ? 63.038 29.224 -19.832 1.00 98.77 52 SER C N 1
ATOM 3633 C CA . SER C 2 37 ? 62.508 27.854 -19.840 1.00 97.29 52 SER C CA 1
ATOM 3634 C C . SER C 2 37 ? 63.493 26.807 -19.252 1.00 99.27 52 SER C C 1
ATOM 3635 O O . SER C 2 37 ? 63.227 25.609 -19.292 1.00 100.31 52 SER C O 1
ATOM 3638 N N . SER C 2 38 ? 64.616 27.270 -18.702 1.00 105.16 53 SER C N 1
ATOM 3639 C CA . SER C 2 38 ? 65.663 26.407 -18.150 1.00 101.57 53 SER C CA 1
ATOM 3640 C C . SER C 2 38 ? 65.434 26.267 -16.657 1.00 99.04 53 SER C C 1
ATOM 3641 O O . SER C 2 38 ? 65.900 27.103 -15.865 1.00 97.92 53 SER C O 1
ATOM 3644 N N . THR C 2 39 ? 64.699 25.227 -16.268 1.00 93.43 54 THR C N 1
ATOM 3645 C CA . THR C 2 39 ? 64.364 25.018 -14.847 1.00 84.99 54 THR C CA 1
ATOM 3646 C C . THR C 2 39 ? 65.305 23.970 -14.251 1.00 66.94 54 THR C C 1
ATOM 3647 O O . THR C 2 39 ? 65.601 22.955 -14.878 1.00 72.10 54 THR C O 1
ATOM 3651 N N . GLN C 2 40 ? 65.810 24.258 -13.060 1.00 61.53 55 GLN C N 1
ATOM 3652 C CA . GLN C 2 40 ? 66.408 23.235 -12.203 1.00 67.14 55 GLN C CA 1
ATOM 3653 C C . GLN C 2 40 ? 65.422 22.742 -11.129 1.00 62.18 55 GLN C C 1
ATOM 3654 O O . GLN C 2 40 ? 64.924 23.533 -10.279 1.00 53.65 55 GLN C O 1
ATOM 3660 N N . TRP C 2 41 ? 65.235 21.425 -11.134 1.00 65.46 56 TRP C N 1
ATOM 3661 C CA . TRP C 2 41 ? 64.423 20.720 -10.123 1.00 72.35 56 TRP C CA 1
ATOM 3662 C C . TRP C 2 41 ? 65.340 20.083 -9.111 1.00 71.92 56 TRP C C 1
ATOM 3663 O O . TRP C 2 41 ? 66.322 19.442 -9.506 1.00 68.97 56 TRP C O 1
ATOM 3674 N N . PHE C 2 42 ? 64.995 20.247 -7.826 1.00 58.48 57 PHE C N 1
ATOM 3675 C CA . PHE C 2 42 ? 65.622 19.508 -6.746 1.00 63.55 57 PHE C CA 1
ATOM 3676 C C . PHE C 2 42 ? 64.632 18.556 -6.053 1.00 59.12 57 PHE C C 1
ATOM 3677 O O . PHE C 2 42 ? 63.567 19.006 -5.620 1.00 51.59 57 PHE C O 1
ATOM 3685 N N . LEU C 2 43 ? 65.005 17.269 -6.006 1.00 49.85 58 LEU C N 1
ATOM 3686 C CA . LEU C 2 43 ? 64.368 16.225 -5.175 1.00 51.64 58 LEU C CA 1
ATOM 3687 C C . LEU C 2 43 ? 65.323 15.803 -4.057 1.00 54.21 58 LEU C C 1
ATOM 3688 O O . LEU C 2 43 ? 66.373 15.190 -4.310 1.00 54.08 58 LEU C O 1
ATOM 3693 N N . ASN C 2 44 ? 64.966 16.170 -2.830 1.00 45.61 59 ASN C N 1
ATOM 3694 C CA . ASN C 2 44 ? 65.740 15.819 -1.662 1.00 50.12 59 ASN C CA 1
ATOM 3695 C C . ASN C 2 44 ? 67.111 16.495 -1.755 1.00 59.96 59 ASN C C 1
ATOM 3696 O O . ASN C 2 44 ? 68.128 15.823 -1.642 1.00 49.84 59 ASN C O 1
ATOM 3701 N N . GLY C 2 45 ? 67.100 17.810 -2.010 1.00 62.44 60 GLY C N 1
ATOM 3702 C CA . GLY C 2 45 ? 68.331 18.611 -2.055 1.00 82.18 60 GLY C CA 1
ATOM 3703 C C . GLY C 2 45 ? 69.295 18.297 -3.203 1.00 86.91 60 GLY C C 1
ATOM 3704 O O . GLY C 2 45 ? 70.505 18.482 -3.043 1.00 96.58 60 GLY C O 1
ATOM 3705 N N . THR C 2 46 ? 68.767 17.869 -4.362 1.00 94.01 61 THR C N 1
ATOM 3706 C CA . THR C 2 46 ? 69.551 17.178 -5.416 1.00 83.46 61 THR C CA 1
ATOM 3707 C C . THR C 2 46 ? 68.935 17.221 -6.844 1.00 88.13 61 THR C C 1
ATOM 3708 O O . THR C 2 46 ? 67.767 16.881 -7.035 1.00 86.17 61 THR C O 1
ATOM 3712 N N . ALA C 2 47 ? 69.739 17.604 -7.842 1.00 81.75 62 ALA C N 1
ATOM 3713 C CA . ALA C 2 47 ? 69.218 18.054 -9.140 1.00 79.27 62 ALA C CA 1
ATOM 3714 C C . ALA C 2 47 ? 68.765 16.885 -10.000 1.00 83.74 62 ALA C C 1
ATOM 3715 O O . ALA C 2 47 ? 69.268 15.779 -9.859 1.00 80.06 62 ALA C O 1
ATOM 3717 N N . ILE C 2 48 ? 67.821 17.146 -10.902 1.00 94.60 63 ILE C N 1
ATOM 3718 C CA . ILE C 2 48 ? 67.139 16.097 -11.664 1.00 104.92 63 ILE C CA 1
ATOM 3719 C C . ILE C 2 48 ? 67.415 16.316 -13.158 1.00 111.22 63 ILE C C 1
ATOM 3720 O O . ILE C 2 48 ? 67.543 17.463 -13.599 1.00 109.46 63 ILE C O 1
ATOM 3725 N N . GLN C 2 49 ? 67.464 15.225 -13.933 1.00 115.49 64 GLN C N 1
ATOM 3726 C CA . GLN C 2 49 ? 67.947 15.254 -15.335 1.00 121.08 64 GLN C CA 1
ATOM 3727 C C . GLN C 2 49 ? 66.887 15.670 -16.380 1.00 121.48 64 GLN C C 1
ATOM 3728 O O . GLN C 2 49 ? 66.952 15.235 -17.537 1.00 129.58 64 GLN C O 1
ATOM 3734 N N . THR C 2 50 ? 65.923 16.500 -15.978 1.00 115.54 65 THR C N 1
ATOM 3735 C CA . THR C 2 50 ? 65.010 17.181 -16.908 1.00 110.89 65 THR C CA 1
ATOM 3736 C C . THR C 2 50 ? 64.834 18.645 -16.453 1.00 101.84 65 THR C C 1
ATOM 3737 O O . THR C 2 50 ? 65.162 18.984 -15.310 1.00 94.02 65 THR C O 1
ATOM 3741 N N . SER C 2 51 ? 64.367 19.517 -17.349 1.00 97.29 66 SER C N 1
ATOM 3742 C CA . SER C 2 51 ? 64.545 20.972 -17.152 1.00 100.48 66 SER C CA 1
ATOM 3743 C C . SER C 2 51 ? 63.651 21.960 -17.971 1.00 96.35 66 SER C C 1
ATOM 3744 O O . SER C 2 51 ? 63.963 23.156 -17.985 1.00 95.27 66 SER C O 1
ATOM 3747 N N . THR C 2 52 ? 62.562 21.485 -18.615 1.00 100.60 67 THR C N 1
ATOM 3748 C CA . THR C 2 52 ? 61.208 22.173 -18.682 1.00 93.73 67 THR C CA 1
ATOM 3749 C C . THR C 2 52 ? 60.746 22.793 -17.361 1.00 79.50 67 THR C C 1
ATOM 3750 O O . THR C 2 52 ? 61.177 22.328 -16.307 1.00 84.91 67 THR C O 1
ATOM 3754 N N . PRO C 2 53 ? 59.839 23.808 -17.395 1.00 71.55 68 PRO C N 1
ATOM 3755 C CA . PRO C 2 53 ? 59.342 24.371 -16.091 1.00 73.95 68 PRO C CA 1
ATOM 3756 C C . PRO C 2 53 ? 58.189 23.554 -15.416 1.00 66.98 68 PRO C C 1
ATOM 3757 O O . PRO C 2 53 ? 57.607 23.965 -14.401 1.00 58.52 68 PRO C O 1
ATOM 3761 N N . THR C 2 54 ? 57.944 22.390 -15.994 1.00 60.50 69 THR C N 1
ATOM 3762 C CA . THR C 2 54 ? 56.911 21.465 -15.605 1.00 69.13 69 THR C CA 1
ATOM 3763 C C . THR C 2 54 ? 57.614 20.133 -15.386 1.00 71.59 69 THR C C 1
ATOM 3764 O O . THR C 2 54 ? 58.363 19.692 -16.258 1.00 61.09 69 THR C O 1
ATOM 3768 N N . TYR C 2 55 ? 57.392 19.504 -14.229 1.00 61.42 70 TYR C N 1
ATOM 3769 C CA . TYR C 2 55 ? 57.875 18.138 -14.005 1.00 58.59 70 TYR C CA 1
ATOM 3770 C C . TYR C 2 55 ? 56.672 17.197 -13.853 1.00 57.20 70 TYR C C 1
ATOM 3771 O O . TYR C 2 55 ? 55.888 17.380 -12.927 1.00 60.25 70 TYR C O 1
ATOM 3780 N N . HIS C 2 56 ? 56.540 16.217 -14.750 1.00 53.29 71 HIS C N 1
ATOM 3781 C CA . HIS C 2 56 ? 55.376 15.330 -14.783 1.00 61.60 71 HIS C CA 1
ATOM 3782 C C . HIS C 2 56 ? 55.774 14.012 -14.135 1.00 63.27 71 HIS C C 1
ATOM 3783 O O . HIS C 2 56 ? 56.799 13.405 -14.489 1.00 57.71 71 HIS C O 1
ATOM 3790 N N . ILE C 2 57 ? 55.009 13.609 -13.127 1.00 50.82 72 ILE C N 1
ATOM 3791 C CA . ILE C 2 57 ? 55.070 12.244 -12.632 1.00 52.38 72 ILE C CA 1
ATOM 3792 C C . ILE C 2 57 ? 53.872 11.550 -13.195 1.00 51.55 72 ILE C C 1
ATOM 3793 O O . ILE C 2 57 ? 52.751 11.957 -12.937 1.00 48.26 72 ILE C O 1
ATOM 3798 N N . THR C 2 58 ? 54.115 10.509 -13.980 1.00 55.36 73 THR C N 1
ATOM 3799 C CA . THR C 2 58 ? 53.104 9.926 -14.816 1.00 58.22 73 THR C CA 1
ATOM 3800 C C . THR C 2 58 ? 52.373 8.868 -14.025 1.00 50.33 73 THR C C 1
ATOM 3801 O O . THR C 2 58 ? 51.149 8.738 -14.139 1.00 49.69 73 THR C O 1
ATOM 3805 N N . SER C 2 59 ? 53.160 8.105 -13.270 1.00 46.02 74 SER C N 1
ATOM 3806 C CA . SER C 2 59 ? 52.701 7.000 -12.493 1.00 47.52 74 SER C CA 1
ATOM 3807 C C . SER C 2 59 ? 53.446 6.919 -11.157 1.00 52.78 74 SER C C 1
ATOM 3808 O O . SER C 2 59 ? 54.518 6.364 -11.056 1.00 51.53 74 SER C O 1
ATOM 3811 N N . ALA C 2 60 ? 52.868 7.482 -10.100 1.00 48.43 75 ALA C N 1
ATOM 3812 C CA . ALA C 2 60 ? 53.645 7.746 -8.897 1.00 40.28 75 ALA C CA 1
ATOM 3813 C C . ALA C 2 60 ? 54.110 6.467 -8.247 1.00 39.66 75 ALA C C 1
ATOM 3814 O O . ALA C 2 60 ? 53.365 5.469 -8.173 1.00 38.57 75 ALA C O 1
ATOM 3816 N N . SER C 2 61 ? 55.313 6.533 -7.667 1.00 37.60 76 SER C N 1
ATOM 3817 C CA . SER C 2 61 ? 55.870 5.448 -6.903 1.00 42.45 76 SER C CA 1
ATOM 3818 C C . SER C 2 61 ? 56.635 5.969 -5.696 1.00 40.97 76 SER C C 1
ATOM 3819 O O . SER C 2 61 ? 56.885 7.191 -5.549 1.00 47.07 76 SER C O 1
ATOM 3822 N N . GLU C 2 62 ? 57.040 5.056 -4.839 1.00 43.60 77 GLU C N 1
ATOM 3823 C CA . GLU C 2 62 ? 57.879 5.390 -3.710 1.00 48.14 77 GLU C CA 1
ATOM 3824 C C . GLU C 2 62 ? 59.111 6.252 -4.069 1.00 57.81 77 GLU C C 1
ATOM 3825 O O . GLU C 2 62 ? 59.509 7.059 -3.249 1.00 51.37 77 GLU C 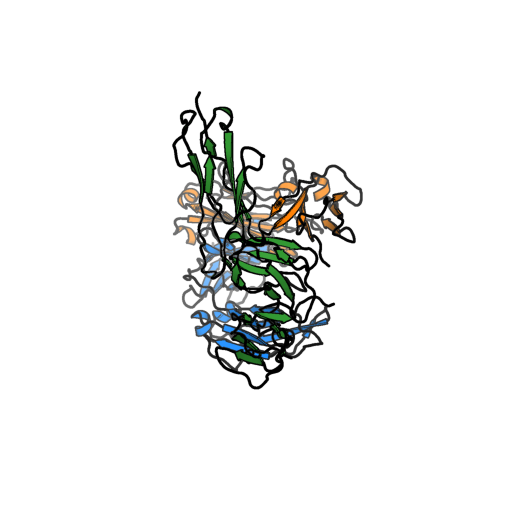O 1
ATOM 3831 N N . ASP C 2 63 ? 59.651 6.148 -5.291 1.00 51.08 78 ASP C N 1
ATOM 3832 C CA . ASP C 2 63 ? 60.762 7.009 -5.769 1.00 57.92 78 ASP C CA 1
ATOM 3833 C C . ASP C 2 63 ? 60.424 8.472 -6.036 1.00 55.75 78 ASP C C 1
ATOM 3834 O O . ASP C 2 63 ? 61.322 9.278 -6.325 1.00 47.72 78 ASP C O 1
ATOM 3839 N N . ASP C 2 64 ? 59.139 8.782 -6.101 1.00 43.54 79 ASP C N 1
ATOM 3840 C CA . ASP C 2 64 ? 58.706 10.140 -6.252 1.00 37.74 79 ASP C CA 1
ATOM 3841 C C . ASP C 2 64 ? 58.439 10.804 -4.927 1.00 39.90 79 ASP C C 1
ATOM 3842 O O . ASP C 2 64 ? 58.321 12.003 -4.910 1.00 40.84 79 ASP C O 1
ATOM 3847 N N . SER C 2 65 ? 58.395 10.069 -3.824 1.00 38.12 80 SER C N 1
ATOM 3848 C CA . SER C 2 65 ? 58.185 10.711 -2.535 1.00 39.40 80 SER C CA 1
ATOM 3849 C C . SER C 2 65 ? 59.404 11.500 -2.120 1.00 47.95 80 SER C C 1
ATOM 3850 O O . SER C 2 65 ? 60.536 10.989 -2.231 1.00 47.98 80 SER C O 1
ATOM 3853 N N . GLY C 2 66 ? 59.171 12.701 -1.591 1.00 38.90 81 GLY C N 1
ATOM 3854 C CA . GLY C 2 66 ? 60.247 13.536 -1.031 1.00 44.29 81 GLY C CA 1
ATOM 3855 C C . GLY C 2 66 ? 60.040 15.028 -1.133 1.00 42.49 81 GLY C C 1
ATOM 3856 O O . GLY C 2 66 ? 58.899 15.530 -1.347 1.00 39.44 81 GLY C O 1
ATOM 3857 N N . GLU C 2 67 ? 61.151 15.760 -0.966 1.00 42.83 82 GLU C N 1
ATOM 3858 C CA . GLU C 2 67 ? 61.132 17.218 -0.870 1.00 47.36 82 GLU C CA 1
ATOM 3859 C C . GLU C 2 67 ? 61.446 17.883 -2.198 1.00 42.90 82 GLU C C 1
ATOM 3860 O O . GLU C 2 67 ? 62.520 17.697 -2.753 1.00 48.07 82 GLU C O 1
ATOM 3866 N N . TYR C 2 68 ? 60.530 18.637 -2.757 1.00 48.56 83 TYR C N 1
ATOM 3867 C CA . TYR C 2 68 ? 60.838 19.215 -4.067 1.00 47.86 83 TYR C CA 1
ATOM 3868 C C . TYR C 2 68 ? 61.176 20.700 -3.946 1.00 51.87 83 TYR C C 1
ATOM 3869 O O . TYR C 2 68 ? 60.492 21.458 -3.234 1.00 48.30 83 TYR C O 1
ATOM 3878 N N . ARG C 2 69 ? 62.185 21.130 -4.690 1.00 53.05 84 ARG C N 1
ATOM 3879 C CA . ARG C 2 69 ? 62.443 22.583 -4.812 1.00 60.83 84 ARG C CA 1
ATOM 3880 C C . ARG C 2 69 ? 62.727 22.902 -6.241 1.00 56.86 84 ARG C C 1
ATOM 3881 O O . ARG C 2 69 ? 63.126 22.029 -7.007 1.00 54.98 84 ARG C O 1
ATOM 3889 N N . CYS C 2 70 ? 62.497 24.151 -6.636 1.00 64.81 85 CYS C N 1
ATOM 3890 C CA . CYS C 2 70 ? 62.751 24.495 -8.038 1.00 70.40 85 CYS C CA 1
ATOM 3891 C C . CYS C 2 70 ? 63.464 25.841 -8.168 1.00 68.51 85 CYS C C 1
ATOM 3892 O O . CYS C 2 70 ? 63.215 26.785 -7.374 1.00 59.96 85 CYS C O 1
ATOM 3895 N N . GLN C 2 71 ? 64.342 25.891 -9.177 1.00 73.07 86 GLN C N 1
ATOM 3896 C CA . GLN C 2 71 ? 64.919 27.148 -9.678 1.00 76.80 86 GLN C CA 1
ATOM 3897 C C . GLN C 2 71 ? 64.745 27.242 -11.200 1.00 71.80 86 GLN C C 1
ATOM 3898 O O . GLN C 2 71 ? 65.060 26.309 -11.987 1.00 57.85 86 GLN C O 1
ATOM 3904 N N . ARG C 2 72 ? 64.237 28.405 -11.595 1.00 87.75 87 ARG C N 1
ATOM 3905 C CA . ARG C 2 72 ? 64.006 28.748 -12.989 1.00 97.79 87 ARG C CA 1
ATOM 3906 C C . ARG C 2 72 ? 64.908 29.945 -13.326 1.00 101.87 87 ARG C C 1
ATOM 3907 O O . ARG C 2 72 ? 65.082 30.853 -12.481 1.00 96.84 87 ARG C O 1
ATOM 3915 N N . GLY C 2 73 ? 65.481 29.938 -14.537 1.00 91.76 88 GLY C N 1
ATOM 3916 C CA . GLY C 2 73 ? 66.240 31.081 -15.043 1.00 91.90 88 GLY C CA 1
ATOM 3917 C C . GLY C 2 73 ? 67.178 31.669 -13.992 1.00 97.09 88 GLY C C 1
ATOM 3918 O O . GLY C 2 73 ? 68.219 31.082 -13.710 1.00 79.19 88 GLY C O 1
ATOM 3919 N N . LEU C 2 74 ? 66.790 32.810 -13.400 1.00 100.70 89 LEU C N 1
ATOM 3920 C CA . LEU C 2 74 ? 67.640 33.585 -12.473 1.00 96.37 89 LEU C CA 1
ATOM 3921 C C . LEU C 2 74 ? 67.013 33.746 -11.081 1.00 93.86 89 LEU C C 1
ATOM 3922 O O . LEU C 2 74 ? 67.599 34.391 -10.197 1.00 77.20 89 LEU C O 1
ATOM 3927 N N . SER C 2 75 ? 65.832 33.173 -10.849 1.00 99.89 90 SER C N 1
ATOM 3928 C CA . SER C 2 75 ? 65.220 33.366 -9.537 1.00 100.98 90 SER C CA 1
ATOM 3929 C C . SER C 2 75 ? 65.848 32.451 -8.503 1.00 98.36 90 SER C C 1
ATOM 3930 O O . SER C 2 75 ? 66.537 31.466 -8.853 1.00 91.68 90 SER C O 1
ATOM 3933 N N . GLY C 2 76 ? 65.598 32.789 -7.237 1.00 87.24 91 GLY C N 1
ATOM 3934 C CA . GLY C 2 76 ? 65.853 31.897 -6.110 1.00 92.72 91 GLY C CA 1
ATOM 3935 C C . GLY C 2 76 ? 65.200 30.515 -6.169 1.00 94.02 91 GLY C C 1
ATOM 3936 O O . GLY C 2 76 ? 64.574 30.129 -7.174 1.00 82.81 91 GLY C O 1
ATOM 3937 N N . ARG C 2 77 ? 65.384 29.778 -5.067 1.00 92.17 92 ARG C N 1
ATOM 3938 C CA . ARG C 2 77 ? 64.916 28.410 -4.912 1.00 75.15 92 ARG C CA 1
ATOM 3939 C C . ARG C 2 77 ? 63.592 28.482 -4.160 1.00 80.92 92 ARG C C 1
ATOM 3940 O O . ARG C 2 77 ? 63.513 29.044 -3.048 1.00 64.50 92 ARG C O 1
ATOM 3948 N N . SER C 2 78 ? 62.547 27.918 -4.766 1.00 76.92 93 SER C N 1
ATOM 3949 C CA . SER C 2 78 ? 61.266 27.689 -4.067 1.00 74.64 93 SER C CA 1
ATOM 3950 C C . SER C 2 78 ? 61.491 27.250 -2.654 1.00 69.44 93 SER C C 1
ATOM 3951 O O . SER C 2 78 ? 62.364 26.429 -2.395 1.00 69.08 93 SER C O 1
ATOM 3954 N N . ASP C 2 79 ? 60.662 27.715 -1.741 1.00 63.82 94 ASP C N 1
ATOM 3955 C CA . ASP C 2 79 ? 60.303 26.858 -0.628 1.00 72.40 94 ASP C CA 1
ATOM 3956 C C . ASP C 2 79 ? 59.878 25.418 -1.084 1.00 72.61 94 ASP C C 1
ATOM 3957 O O . ASP C 2 79 ? 59.427 25.220 -2.238 1.00 58.66 94 ASP C O 1
ATOM 3962 N N . PRO C 2 80 ? 60.061 24.420 -0.183 1.00 67.12 95 PRO C N 1
ATOM 3963 C CA . PRO C 2 80 ? 59.975 23.023 -0.575 1.00 64.05 95 PRO C CA 1
ATOM 3964 C C . PRO C 2 80 ? 58.568 22.516 -0.392 1.00 59.50 95 PRO C C 1
ATOM 3965 O O . PRO C 2 80 ? 57.899 22.890 0.574 1.00 59.97 95 PRO C O 1
ATOM 3969 N N . ILE C 2 81 ? 58.134 21.627 -1.275 1.00 54.16 96 ILE C N 1
ATOM 3970 C CA . ILE C 2 81 ? 56.887 20.922 -1.064 1.00 47.61 96 ILE C CA 1
ATOM 3971 C C . ILE C 2 81 ? 57.224 19.434 -0.813 1.00 46.23 96 ILE C C 1
ATOM 3972 O O . ILE C 2 81 ? 58.094 18.849 -1.487 1.00 42.15 96 ILE C O 1
ATOM 3977 N N . GLN C 2 82 ? 56.564 18.848 0.179 1.00 40.02 97 GLN C N 1
ATOM 3978 C CA . GLN C 2 82 ? 56.740 17.456 0.472 1.00 43.65 97 GLN C CA 1
ATOM 3979 C C . GLN C 2 82 ? 55.651 16.639 -0.217 1.00 39.86 97 GLN C C 1
ATOM 3980 O O . GLN C 2 82 ? 54.487 16.631 0.234 1.00 39.19 97 GLN C O 1
ATOM 3986 N N . LEU C 2 83 ? 56.026 15.894 -1.243 1.00 34.20 98 LEU C N 1
ATOM 3987 C CA . LEU C 2 83 ? 55.093 14.942 -1.862 1.00 35.88 98 LEU C CA 1
ATOM 3988 C C . LEU C 2 83 ? 55.249 13.559 -1.272 1.00 33.60 98 LEU C C 1
ATOM 3989 O O . LEU C 2 83 ? 56.363 13.086 -1.092 1.00 36.71 98 LEU C O 1
ATOM 3994 N N . GLU C 2 84 ? 54.141 12.893 -0.918 1.00 33.55 99 GLU C N 1
ATOM 3995 C CA . GLU C 2 84 ? 54.161 11.559 -0.342 1.00 30.14 99 GLU C CA 1
ATOM 3996 C C . GLU C 2 84 ? 53.302 10.687 -1.216 1.00 37.02 99 GLU C C 1
ATOM 3997 O O . GLU C 2 84 ? 52.239 11.077 -1.648 1.00 34.81 99 GLU C O 1
ATOM 4003 N N . VAL C 2 85 ? 53.754 9.465 -1.444 1.00 34.34 100 VAL C N 1
ATOM 4004 C CA . VAL C 2 85 ? 53.018 8.525 -2.319 1.00 35.36 100 VAL C CA 1
ATOM 4005 C C . VAL C 2 85 ? 52.590 7.358 -1.447 1.00 34.54 100 VAL C C 1
ATOM 4006 O O . VAL C 2 85 ? 53.405 6.772 -0.728 1.00 34.00 100 VAL C O 1
ATOM 4010 N N . HIS C 2 86 ? 51.304 6.998 -1.468 1.00 32.46 101 HIS C N 1
ATOM 4011 C CA . HIS C 2 86 ? 50.813 6.006 -0.505 1.00 34.90 101 HIS C CA 1
ATOM 4012 C C . HIS C 2 86 ? 50.046 4.863 -1.190 1.00 33.17 101 HIS C C 1
ATOM 4013 O O . HIS C 2 86 ? 49.582 5.004 -2.334 1.00 38.20 101 HIS C O 1
ATOM 4020 N N . ARG C 2 87 ? 49.792 3.813 -0.412 1.00 37.52 102 ARG C N 1
ATOM 4021 C CA . ARG C 2 87 ? 48.844 2.769 -0.775 1.00 40.45 102 ARG C CA 1
ATOM 4022 C C . ARG C 2 87 ? 47.777 2.770 0.293 1.00 38.89 102 ARG C C 1
ATOM 4023 O O . ARG C 2 87 ? 48.042 3.087 1.443 1.00 42.95 102 ARG C O 1
ATOM 4031 N N . GLY C 2 88 ? 46.554 2.481 -0.069 1.00 33.67 103 GLY C N 1
ATOM 4032 C CA . GLY C 2 88 ? 45.455 2.357 0.907 1.00 27.71 103 GLY C CA 1
ATOM 4033 C C . GLY C 2 88 ? 44.118 2.496 0.224 1.00 30.81 103 GLY C C 1
ATOM 4034 O O . GLY C 2 88 ? 44.052 2.609 -1.010 1.00 31.96 103 GLY C O 1
ATOM 4035 N N . TRP C 2 89 ? 43.067 2.378 1.032 1.00 28.48 104 TRP C N 1
ATOM 4036 C CA . TRP C 2 89 ? 41.707 2.436 0.578 1.00 29.78 104 TRP C CA 1
ATOM 4037 C C . TRP C 2 89 ? 41.292 3.917 0.340 1.00 28.30 104 TRP C C 1
ATOM 4038 O O . TRP C 2 89 ? 40.593 4.230 -0.601 1.00 27.67 104 TRP C O 1
ATOM 4049 N N . LEU C 2 90 ? 41.635 4.736 1.302 1.00 32.02 105 LEU C N 1
ATOM 4050 C CA . LEU C 2 90 ? 41.207 6.171 1.350 1.00 32.60 105 LEU C CA 1
ATOM 4051 C C . LEU C 2 90 ? 42.426 6.961 1.767 1.00 31.30 105 LEU C C 1
ATOM 4052 O O . LEU C 2 90 ? 43.234 6.502 2.558 1.00 31.88 105 LEU C O 1
ATOM 4057 N N . LEU C 2 91 ? 42.598 8.113 1.147 1.00 29.14 106 LEU C N 1
ATOM 4058 C CA . LEU C 2 91 ? 43.695 9.019 1.425 1.00 27.23 106 LEU C CA 1
ATOM 4059 C C . LEU C 2 91 ? 43.093 10.413 1.742 1.00 30.08 106 LEU C C 1
ATOM 4060 O O . LEU C 2 91 ? 42.318 10.909 0.984 1.00 29.35 106 LEU C O 1
ATOM 4065 N N . LEU C 2 92 ? 43.475 11.001 2.862 1.00 29.18 107 LEU C N 1
ATOM 4066 C CA . LEU C 2 92 ? 43.063 12.371 3.208 1.00 28.29 107 LEU C CA 1
ATOM 4067 C C . LEU C 2 92 ? 44.137 13.276 2.536 1.00 27.01 107 LEU C C 1
ATOM 4068 O O . LEU C 2 92 ? 45.313 13.297 2.950 1.00 31.49 107 LEU C O 1
ATOM 4073 N N . GLN C 2 93 ? 43.761 13.842 1.413 1.00 27.92 108 GLN C N 1
ATOM 4074 C CA . GLN C 2 93 ? 44.639 14.699 0.685 1.00 27.37 108 GLN C CA 1
ATOM 4075 C C . GLN C 2 93 ? 44.463 16.114 1.204 1.00 28.58 108 GLN C C 1
ATOM 4076 O O . GLN C 2 93 ? 43.318 16.545 1.413 1.00 30.66 108 GLN C O 1
ATOM 4082 N N . VAL C 2 94 ? 45.550 16.856 1.271 1.00 31.14 109 VAL C N 1
ATOM 4083 C CA . VAL C 2 94 ? 45.489 18.264 1.623 1.00 31.90 109 VAL C CA 1
ATOM 4084 C C . VAL C 2 94 ? 46.281 19.052 0.616 1.00 32.38 109 VAL C C 1
ATOM 4085 O O . VAL C 2 94 ? 47.203 18.521 0.012 1.00 30.05 109 VAL C O 1
ATOM 4089 N N . SER C 2 95 ? 45.909 20.329 0.439 1.00 34.53 110 SER C N 1
ATOM 4090 C CA . SER C 2 95 ? 46.634 21.216 -0.448 1.00 35.92 110 SER C CA 1
ATOM 4091 C C . SER C 2 95 ? 47.913 21.723 0.193 1.00 33.41 110 SER C C 1
ATOM 4092 O O . SER C 2 95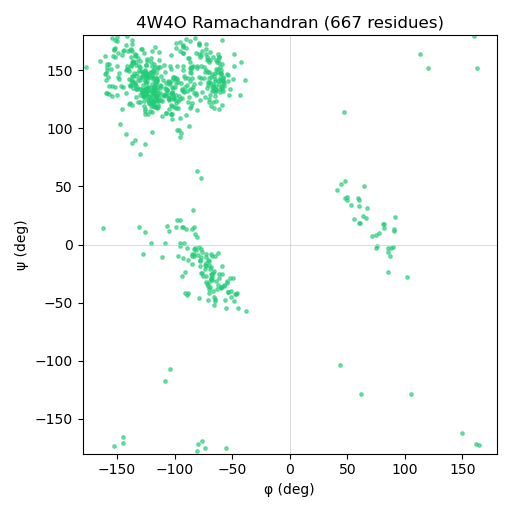 ? 48.766 22.137 -0.539 1.00 36.05 110 SER C O 1
ATOM 4095 N N . SER C 2 96 ? 48.093 21.662 1.518 1.00 30.21 111 SER C N 1
ATOM 4096 C CA . SER C 2 96 ? 49.346 22.076 2.086 1.00 34.48 111 SER C CA 1
ATOM 4097 C C . SER C 2 96 ? 49.474 21.477 3.429 1.00 30.72 111 SER C C 1
ATOM 4098 O O . SER C 2 96 ? 48.479 21.365 4.140 1.00 33.71 111 SER C O 1
ATOM 4101 N N . ARG C 2 97 ? 50.690 21.166 3.855 1.00 31.61 112 ARG C N 1
ATOM 4102 C CA . ARG C 2 97 ? 50.960 20.681 5.187 1.00 30.59 112 ARG C CA 1
ATOM 4103 C C . ARG C 2 97 ? 51.278 21.780 6.214 1.00 30.11 112 ARG C C 1
ATOM 4104 O O . ARG C 2 97 ? 51.122 21.550 7.441 1.00 32.62 112 ARG C O 1
ATOM 4112 N N . VAL C 2 98 ? 51.749 22.927 5.725 1.00 32.73 113 VAL C N 1
ATOM 4113 C CA . VAL C 2 98 ? 52.226 23.995 6.615 1.00 32.96 113 VAL C CA 1
ATOM 4114 C C . VAL C 2 98 ? 51.731 25.282 5.984 1.00 33.97 113 VAL C C 1
ATOM 4115 O O . VAL C 2 98 ? 51.952 25.508 4.821 1.00 37.54 113 VAL C O 1
ATOM 4119 N N . LEU C 2 99 ? 50.934 26.047 6.708 1.00 34.20 114 LEU C N 1
ATOM 4120 C CA . LEU C 2 99 ? 50.324 27.271 6.149 1.00 34.23 114 LEU C CA 1
ATOM 4121 C C . LEU C 2 99 ? 50.504 28.384 7.161 1.00 33.02 114 LEU C C 1
ATOM 4122 O O . LEU C 2 99 ? 50.814 28.134 8.339 1.00 35.38 114 LEU C O 1
ATOM 4127 N N . THR C 2 100 ? 50.339 29.606 6.676 1.00 35.28 115 THR C N 1
ATOM 4128 C CA . THR C 2 100 ? 50.176 30.770 7.583 1.00 37.30 115 THR C CA 1
ATOM 4129 C C . THR C 2 100 ? 48.711 31.126 7.669 1.00 34.43 115 THR C C 1
ATOM 4130 O O . THR C 2 100 ? 47.952 30.988 6.692 1.00 33.20 115 THR C O 1
ATOM 4134 N N . GLU C 2 101 ? 48.291 31.550 8.841 1.00 35.86 116 GLU C N 1
ATOM 4135 C CA . GLU C 2 101 ? 46.916 31.983 9.035 1.00 37.63 116 GLU C CA 1
ATOM 4136 C C . GLU C 2 101 ? 46.521 32.967 7.929 1.00 33.91 116 GLU C C 1
ATOM 4137 O O . GLU C 2 101 ? 47.348 33.751 7.467 1.00 36.58 116 GLU C O 1
ATOM 4143 N N . GLY C 2 102 ? 45.299 32.874 7.479 1.00 38.74 117 GLY C N 1
ATOM 4144 C CA . GLY C 2 102 ? 44.831 33.639 6.342 1.00 40.22 117 GLY C CA 1
ATOM 4145 C C . GLY C 2 102 ? 44.743 32.879 5.045 1.00 45.26 117 GLY C C 1
ATOM 4146 O O . GLY C 2 102 ? 43.983 33.228 4.156 1.00 47.40 117 GLY C O 1
ATOM 4147 N N . GLU C 2 103 ? 45.576 31.872 4.901 1.00 39.84 118 GLU C N 1
ATOM 4148 C CA . GLU C 2 103 ? 45.656 31.118 3.631 1.00 41.16 118 GLU C CA 1
ATOM 4149 C C . GLU C 2 103 ? 44.594 30.030 3.650 1.00 36.41 118 GLU C C 1
ATOM 4150 O O . GLU C 2 103 ? 44.186 29.618 4.728 1.00 38.60 118 GLU C O 1
ATOM 4156 N N . PRO C 2 104 ? 44.097 29.654 2.452 1.00 35.92 119 PRO C N 1
ATOM 4157 C CA . PRO C 2 104 ? 43.093 28.630 2.344 1.00 42.38 119 PRO C CA 1
ATOM 4158 C C . PRO C 2 104 ? 43.749 27.216 2.417 1.00 31.64 119 PRO C C 1
ATOM 4159 O O . PRO C 2 104 ? 44.899 27.060 2.071 1.00 36.96 119 PRO C O 1
ATOM 4163 N N . LEU C 2 105 ? 42.974 26.265 2.863 1.00 38.65 120 LEU C N 1
ATOM 4164 C CA . LEU C 2 105 ? 43.367 24.867 2.904 1.00 40.00 120 LEU C CA 1
ATOM 4165 C C . LEU C 2 105 ? 42.238 24.064 2.263 1.00 35.94 120 LEU C C 1
ATOM 4166 O O . LEU C 2 105 ? 41.072 24.202 2.666 1.00 40.64 120 LEU C O 1
ATOM 4171 N N . ALA C 2 106 ? 42.568 23.223 1.302 1.00 34.46 121 ALA C N 1
ATOM 4172 C CA . ALA C 2 106 ? 41.609 22.259 0.795 1.00 34.60 121 ALA C CA 1
ATOM 4173 C C . ALA C 2 106 ? 41.954 20.844 1.312 1.00 33.87 121 ALA C C 1
ATOM 4174 O O . ALA C 2 106 ? 43.113 20.495 1.458 1.00 30.85 121 ALA C O 1
ATOM 4176 N N . LEU C 2 107 ? 40.897 20.111 1.651 1.00 36.92 122 LEU C N 1
ATOM 4177 C CA . LEU C 2 107 ? 40.973 18.759 2.058 1.00 36.10 122 LEU C CA 1
ATOM 4178 C C . LEU C 2 107 ? 40.056 17.911 1.161 1.00 34.83 122 LEU C C 1
ATOM 4179 O O . LEU C 2 107 ? 38.961 18.366 0.671 1.00 36.46 122 LEU C O 1
ATOM 4184 N N . ARG C 2 108 ? 40.474 16.677 0.944 1.00 33.15 123 ARG C N 1
ATOM 4185 C CA . ARG C 2 108 ? 39.719 15.768 0.093 1.00 31.10 123 ARG C CA 1
ATOM 4186 C C . ARG C 2 108 ? 39.827 14.348 0.660 1.00 32.46 123 ARG C C 1
ATOM 4187 O O . ARG C 2 108 ? 40.894 13.923 0.973 1.00 31.19 123 ARG C O 1
ATOM 4195 N N . CYS C 2 109 ? 38.711 13.635 0.709 1.00 30.71 124 CYS C N 1
ATOM 4196 C CA . CYS C 2 109 ? 38.680 12.214 1.087 1.00 30.38 124 CYS C CA 1
ATOM 4197 C C . CYS C 2 109 ? 38.697 11.418 -0.162 1.00 29.24 124 CYS C C 1
ATOM 4198 O O . CYS C 2 109 ? 37.674 11.379 -0.862 1.00 33.10 124 CYS C O 1
ATOM 4201 N N . HIS C 2 110 ? 39.888 10.917 -0.553 1.00 29.55 125 HIS C N 1
ATOM 4202 C CA . HIS C 2 110 ? 40.069 10.431 -1.880 1.00 30.37 125 HIS C CA 1
ATOM 4203 C C . HIS C 2 110 ? 40.083 8.867 -1.856 1.00 30.74 125 HIS C C 1
ATOM 4204 O O . HIS C 2 110 ? 40.925 8.259 -1.181 1.00 29.06 125 HIS C O 1
ATOM 4211 N N . ALA C 2 111 ? 39.231 8.267 -2.667 1.00 29.58 126 ALA C N 1
ATOM 4212 C CA . ALA C 2 111 ? 39.182 6.803 -2.752 1.00 32.86 126 ALA C CA 1
ATOM 4213 C C . ALA C 2 111 ? 40.094 6.282 -3.818 1.00 30.24 126 ALA C C 1
ATOM 4214 O O . ALA C 2 111 ? 40.205 6.829 -4.909 1.00 28.41 126 ALA C O 1
ATOM 4216 N N . TRP C 2 112 ? 40.677 5.166 -3.503 1.00 30.07 127 TRP C N 1
ATOM 4217 C CA . TRP C 2 112 ? 41.584 4.455 -4.357 1.00 32.12 127 TRP C CA 1
ATOM 4218 C C . TRP C 2 112 ? 40.862 4.116 -5.678 1.00 29.38 127 TRP C C 1
ATOM 4219 O O . TRP C 2 112 ? 39.738 3.700 -5.651 1.00 27.37 127 TRP C O 1
ATOM 4230 N N . LYS C 2 113 ? 41.522 4.397 -6.794 1.00 31.32 128 LYS C N 1
ATOM 4231 C CA . LYS C 2 113 ? 40.985 4.143 -8.162 1.00 30.69 128 LYS C CA 1
ATOM 4232 C C . LYS C 2 113 ? 39.747 4.956 -8.444 1.00 30.43 128 LYS C C 1
ATOM 4233 O O . LYS C 2 113 ? 38.947 4.634 -9.310 1.00 32.69 128 LYS C O 1
ATOM 4239 N N . ASP C 2 114 ? 39.594 6.078 -7.749 1.00 31.88 129 ASP C N 1
ATOM 4240 C CA . ASP C 2 114 ? 38.408 6.925 -7.902 1.00 33.27 129 ASP C CA 1
ATOM 4241 C C . ASP C 2 114 ? 37.112 6.205 -7.734 1.00 36.80 129 ASP C C 1
ATOM 4242 O O . ASP C 2 114 ? 36.115 6.521 -8.411 1.00 32.83 129 ASP C O 1
ATOM 4247 N N . LYS C 2 115 ? 37.095 5.206 -6.841 1.00 31.47 130 LYS C N 1
ATOM 4248 C CA . LYS C 2 115 ? 35.874 4.456 -6.542 1.00 30.51 130 LYS C CA 1
ATOM 4249 C C . LYS C 2 115 ? 34.945 5.326 -5.627 1.00 30.99 130 LYS C C 1
ATOM 4250 O O . LYS C 2 115 ? 35.340 6.336 -5.118 1.00 32.84 130 LYS C O 1
ATOM 4256 N N . LEU C 2 116 ? 33.707 4.931 -5.480 1.00 32.96 131 LEU C N 1
ATOM 4257 C CA . LEU C 2 116 ? 32.703 5.706 -4.812 1.00 32.56 131 LEU C CA 1
ATOM 4258 C C . LEU C 2 116 ? 32.665 5.352 -3.328 1.00 31.92 131 LEU C C 1
ATOM 4259 O O . LEU C 2 116 ? 32.643 4.148 -2.975 1.00 32.03 131 LEU C O 1
ATOM 4264 N N . VAL C 2 117 ? 32.595 6.375 -2.484 1.00 30.35 132 VAL C N 1
ATOM 4265 C CA . VAL C 2 117 ? 32.280 6.187 -1.081 1.00 27.48 132 VAL C CA 1
ATOM 4266 C C . VAL C 2 117 ? 31.224 7.261 -0.797 1.00 33.91 132 VAL C C 1
ATOM 4267 O O . VAL C 2 117 ? 31.191 8.283 -1.501 1.00 31.68 132 VAL C O 1
ATOM 4271 N N . TYR C 2 118 ? 30.394 7.014 0.188 1.00 29.10 133 TYR C N 1
ATOM 4272 C CA . TYR C 2 118 ? 29.311 7.896 0.590 1.00 32.51 133 TYR C CA 1
ATOM 4273 C C . TYR C 2 118 ? 29.263 7.972 2.105 1.00 30.06 133 TYR C C 1
ATOM 4274 O O . TYR C 2 118 ? 30.014 7.262 2.828 1.00 29.04 133 TYR C O 1
ATOM 4283 N N . ASN C 2 119 ? 28.422 8.863 2.619 1.00 29.56 134 ASN C N 1
ATOM 4284 C CA . ASN C 2 119 ? 28.396 9.116 4.083 1.00 30.08 134 ASN C CA 1
ATOM 4285 C C . ASN C 2 119 ? 29.760 9.325 4.715 1.00 29.22 134 ASN C C 1
ATOM 4286 O O . ASN C 2 119 ? 30.222 8.654 5.686 1.00 31.08 134 ASN C O 1
ATOM 4291 N N . VAL C 2 120 ? 30.460 10.286 4.140 1.00 30.99 135 VAL C N 1
ATOM 4292 C CA . VAL C 2 120 ? 31.856 10.539 4.424 1.00 28.70 135 VAL C CA 1
ATOM 4293 C C . VAL C 2 120 ? 31.978 11.402 5.695 1.00 31.74 135 VAL C C 1
ATOM 4294 O O . VAL C 2 120 ? 31.206 12.333 5.908 1.00 30.23 135 VAL C O 1
ATOM 4298 N N . LEU C 2 121 ? 32.921 11.062 6.531 1.00 28.19 136 LEU C N 1
ATOM 4299 C CA . LEU C 2 121 ? 33.276 11.827 7.730 1.00 29.62 136 LEU C CA 1
ATOM 4300 C C . LEU C 2 121 ? 34.699 12.370 7.618 1.00 33.83 136 LEU C C 1
ATOM 4301 O O . LEU C 2 121 ? 35.687 11.587 7.354 1.00 30.83 136 LEU C O 1
ATOM 4306 N N . TYR C 2 122 ? 34.838 13.644 7.995 1.00 32.50 137 TYR C N 1
ATOM 4307 C CA . TYR C 2 122 ? 36.154 14.276 8.226 1.00 31.17 137 TYR C CA 1
ATOM 4308 C C . TYR C 2 122 ? 36.418 14.496 9.685 1.00 34.87 137 TYR C C 1
ATOM 4309 O O . TYR C 2 122 ? 35.499 14.864 10.463 1.00 36.99 137 TYR C O 1
ATOM 4318 N N . TYR C 2 123 ? 37.629 14.135 10.092 1.00 29.10 138 TYR C N 1
ATOM 4319 C CA . TYR C 2 123 ? 38.089 14.161 11.471 1.00 29.48 138 TYR C CA 1
ATOM 4320 C C . TYR C 2 123 ? 39.259 15.099 11.632 1.00 31.54 138 TYR C C 1
ATOM 4321 O O . TYR C 2 123 ? 40.152 15.187 10.737 1.00 31.70 138 TYR C O 1
ATOM 4330 N N . ARG C 2 124 ? 39.362 15.686 12.826 1.00 33.04 139 ARG C N 1
ATOM 4331 C CA . ARG C 2 124 ? 40.543 16.434 13.249 1.00 35.74 139 ARG C CA 1
ATOM 4332 C C . ARG C 2 124 ? 40.877 15.968 14.683 1.00 34.33 139 ARG C C 1
ATOM 4333 O O . ARG C 2 124 ? 40.023 15.960 15.552 1.00 34.61 139 ARG C O 1
ATOM 4341 N N . ASN C 2 125 ? 42.112 15.562 14.909 1.00 33.84 140 ASN C N 1
ATOM 4342 C CA . ASN C 2 125 ? 42.584 15.023 16.179 1.00 36.34 140 ASN C CA 1
ATOM 4343 C C . ASN C 2 125 ? 41.652 13.983 16.718 1.00 40.50 140 ASN C C 1
ATOM 4344 O O . ASN C 2 125 ? 41.400 13.967 17.894 1.00 40.77 140 ASN C O 1
ATOM 4349 N N . GLY C 2 126 ? 41.105 13.113 15.862 1.00 37.13 141 GLY C N 1
ATOM 4350 C CA . GLY C 2 126 ? 40.361 11.988 16.345 1.00 35.86 141 GLY C CA 1
ATOM 4351 C C . GLY C 2 126 ? 38.853 12.318 16.526 1.00 38.70 141 GLY C C 1
ATOM 4352 O O . GLY C 2 126 ? 38.076 11.448 16.810 1.00 43.10 141 GLY C O 1
ATOM 4353 N N . LYS C 2 127 ? 38.431 13.546 16.284 1.00 38.36 142 LYS C N 1
ATOM 4354 C CA . LYS C 2 127 ? 37.044 13.963 16.508 1.00 43.10 142 LYS C CA 1
ATOM 4355 C C . LYS C 2 127 ? 36.423 14.360 15.182 1.00 36.08 142 LYS C C 1
ATOM 4356 O O . LYS C 2 127 ? 36.924 15.239 14.521 1.00 35.56 142 LYS C O 1
ATOM 4362 N N . ALA C 2 128 ? 35.361 13.664 14.755 1.00 37.33 143 ALA C N 1
ATOM 4363 C CA . ALA C 2 128 ? 34.675 14.000 13.516 1.00 35.89 143 ALA C CA 1
ATOM 4364 C C . ALA C 2 128 ? 34.020 15.371 13.591 1.00 39.42 143 ALA C C 1
ATOM 4365 O O . ALA C 2 128 ? 33.421 15.739 14.613 1.00 47.93 143 ALA C O 1
ATOM 4367 N N . PHE C 2 129 ? 34.184 16.177 12.560 1.00 34.96 144 PHE C N 1
ATOM 4368 C CA . PHE C 2 129 ? 33.660 17.513 12.584 1.00 37.13 144 PHE C CA 1
ATOM 4369 C C . PHE C 2 129 ? 32.814 17.831 11.384 1.00 41.52 144 PHE C C 1
ATOM 4370 O O . PHE C 2 129 ? 32.190 18.869 11.387 1.00 37.93 144 PHE C O 1
ATOM 4378 N N . LYS C 2 130 ? 32.739 16.981 10.351 1.00 35.81 145 LYS C N 1
ATOM 4379 C CA . LYS C 2 130 ? 31.877 17.257 9.210 1.00 32.67 145 LYS C CA 1
ATOM 4380 C C . LYS C 2 130 ? 31.480 15.956 8.514 1.00 36.83 145 LYS C C 1
ATOM 4381 O O . LYS C 2 130 ? 32.333 15.053 8.352 1.00 32.31 145 LYS C O 1
ATOM 4387 N N . PHE C 2 131 ? 30.211 15.863 8.173 1.00 35.02 146 PHE C N 1
ATOM 4388 C CA . PHE C 2 131 ? 29.552 14.637 7.602 1.00 31.82 146 PHE C CA 1
ATOM 4389 C C . PHE C 2 131 ? 28.915 15.050 6.295 1.00 34.87 146 PHE C C 1
ATOM 4390 O O . PHE C 2 131 ? 28.269 16.084 6.244 1.00 37.44 146 PHE C O 1
ATOM 4398 N N . PHE C 2 132 ? 29.076 14.271 5.245 1.00 31.77 147 PHE C N 1
ATOM 4399 C CA . PHE C 2 132 ? 28.476 14.540 3.933 1.00 32.40 147 PHE C CA 1
ATOM 4400 C C . PHE C 2 132 ? 27.845 13.222 3.463 1.00 33.60 147 PHE C C 1
ATOM 4401 O O . PHE C 2 132 ? 28.535 12.143 3.486 1.00 30.63 147 PHE C O 1
ATOM 4409 N N . HIS C 2 133 ? 26.620 13.266 2.972 1.00 32.44 148 HIS C N 1
ATOM 4410 C CA . HIS C 2 133 ? 26.040 12.075 2.369 1.00 32.43 148 HIS C CA 1
ATOM 4411 C C . HIS C 2 133 ? 26.780 11.717 1.111 1.00 36.53 148 HIS C C 1
ATOM 4412 O O . HIS C 2 133 ? 26.963 10.564 0.840 1.00 35.92 148 HIS C O 1
ATOM 4419 N N . TRP C 2 134 ? 27.167 12.714 0.312 1.00 33.05 149 TRP C N 1
ATOM 4420 C CA . TRP C 2 134 ? 27.910 12.476 -0.919 1.00 37.95 149 TRP C CA 1
ATOM 4421 C C . TRP C 2 134 ? 29.308 13.003 -0.680 1.00 37.20 149 TRP C C 1
ATOM 4422 O O . TRP C 2 134 ? 29.493 13.982 0.033 1.00 43.49 149 TRP C O 1
ATOM 4433 N N . ASN C 2 135 ? 30.283 12.275 -1.198 1.00 34.14 150 ASN C N 1
ATOM 4434 C CA . ASN C 2 135 ? 31.694 12.550 -0.974 1.00 30.96 150 ASN C CA 1
ATOM 4435 C C . ASN C 2 135 ? 31.943 13.941 -1.544 1.00 39.54 150 ASN C C 1
ATOM 4436 O O . ASN C 2 135 ? 31.520 14.260 -2.652 1.00 47.70 150 ASN C O 1
ATOM 4441 N N . SER C 2 136 ? 32.313 14.832 -0.666 1.00 36.49 151 SER C N 1
ATOM 4442 C CA . SER C 2 136 ? 32.572 16.169 -1.089 1.00 36.98 151 SER C CA 1
ATOM 4443 C C . SER C 2 136 ? 33.926 16.538 -0.521 1.00 35.17 151 SER C C 1
ATOM 4444 O O . SER C 2 136 ? 34.291 16.071 0.573 1.00 34.25 151 SER C O 1
ATOM 4447 N N . ASN C 2 137 ? 34.650 17.461 -1.166 1.00 38.35 152 ASN C N 1
ATOM 4448 C CA . ASN C 2 137 ? 35.787 18.043 -0.453 1.00 39.03 152 ASN C CA 1
ATOM 4449 C C . ASN C 2 137 ? 35.398 19.124 0.568 1.00 47.60 152 ASN C C 1
ATOM 4450 O O . ASN C 2 137 ? 34.222 19.520 0.698 1.00 40.33 152 ASN C O 1
ATOM 4455 N N . LEU C 2 138 ? 36.393 19.550 1.323 1.00 41.49 153 LEU C N 1
ATOM 4456 C CA . LEU C 2 138 ? 36.253 20.592 2.336 1.00 46.21 153 LEU C CA 1
ATOM 4457 C C . LEU C 2 138 ? 37.228 21.699 1.976 1.00 47.17 153 LEU C C 1
ATOM 4458 O O . LEU C 2 138 ? 38.389 21.443 1.627 1.00 43.28 153 LEU C O 1
ATOM 4463 N N . THR C 2 139 ? 36.783 22.949 1.991 1.00 40.41 154 THR C N 1
ATOM 4464 C CA . THR C 2 139 ? 37.724 24.053 1.914 1.00 46.28 154 THR C CA 1
ATOM 4465 C C . THR C 2 139 ? 37.534 24.978 3.089 1.00 52.43 154 THR C C 1
ATOM 4466 O O . THR C 2 139 ? 36.410 25.363 3.403 1.00 43.94 154 THR C O 1
ATOM 4470 N N . ILE C 2 140 ? 38.633 25.278 3.754 1.00 44.02 155 ILE C N 1
ATOM 4471 C CA . ILE C 2 140 ? 38.698 26.312 4.773 1.00 50.06 155 ILE C CA 1
ATOM 4472 C C . ILE C 2 140 ? 39.351 27.509 4.122 1.00 49.68 155 ILE C C 1
ATOM 4473 O O . ILE C 2 140 ? 40.532 27.521 3.788 1.00 44.45 155 ILE C O 1
ATOM 4478 N N . LEU C 2 141 ? 38.556 28.543 3.856 1.00 49.33 156 LEU C N 1
ATOM 4479 C CA . LEU C 2 141 ? 39.029 29.624 2.990 1.00 47.36 156 LEU C CA 1
ATOM 4480 C C . LEU C 2 141 ? 40.079 30.482 3.730 1.00 41.37 156 LEU C C 1
ATOM 4481 O O . LEU C 2 141 ? 41.025 30.948 3.164 1.00 42.86 156 LEU C O 1
ATOM 4486 N N . LYS C 2 142 ? 39.909 30.588 5.022 1.00 43.71 157 LYS C N 1
ATOM 4487 C CA . LYS C 2 142 ? 40.759 31.457 5.814 1.00 48.46 157 LYS C CA 1
ATOM 4488 C C . LYS C 2 142 ? 41.189 30.698 7.037 1.00 40.76 157 LYS C C 1
ATOM 4489 O O . LYS C 2 142 ? 40.503 30.697 8.017 1.00 40.30 157 LYS C O 1
ATOM 4495 N N . THR C 2 143 ? 42.316 29.981 6.978 1.00 39.24 158 THR C N 1
ATOM 4496 C CA . THR C 2 143 ? 42.703 29.205 8.177 1.00 38.78 158 THR C CA 1
ATOM 4497 C C . THR C 2 143 ? 43.206 30.073 9.359 1.00 38.71 158 THR C C 1
ATOM 4498 O O . THR C 2 143 ? 43.672 31.171 9.172 1.00 40.23 158 THR C O 1
ATOM 4502 N N . ASN C 2 144 ? 43.194 29.507 10.528 1.00 33.42 159 ASN C N 1
ATOM 4503 C CA . ASN C 2 144 ? 43.964 29.983 11.649 1.00 38.09 159 ASN C CA 1
ATOM 4504 C C . ASN C 2 144 ? 44.521 28.877 12.456 1.00 37.79 159 ASN C C 1
ATOM 4505 O O . ASN C 2 144 ? 44.307 27.694 12.131 1.00 39.87 159 ASN C O 1
ATOM 4510 N N . MET C 2 145 ? 45.249 29.221 13.503 1.00 35.04 160 MET C N 1
ATOM 4511 C CA . MET C 2 145 ? 46.029 28.232 14.242 1.00 37.95 160 MET C CA 1
ATOM 4512 C C . MET C 2 145 ? 45.237 27.042 14.736 1.00 41.92 160 MET C C 1
ATOM 4513 O O . MET C 2 145 ? 45.779 25.944 14.924 1.00 40.04 160 MET C O 1
ATOM 4518 N N . SER C 2 146 ? 43.979 27.283 15.044 1.00 40.64 161 SER C N 1
ATOM 4519 C CA . SER C 2 146 ? 43.101 26.257 15.595 1.00 39.31 161 SER C CA 1
ATOM 4520 C C . SER C 2 146 ? 42.717 25.143 14.582 1.00 35.75 161 SER C C 1
ATOM 4521 O O . SER C 2 146 ? 42.225 24.093 15.021 1.00 37.85 161 SER C O 1
ATOM 4524 N N . HIS C 2 147 ? 42.897 25.402 13.300 1.00 36.56 162 HIS C N 1
ATOM 4525 C CA . HIS C 2 147 ? 42.811 24.383 12.247 1.00 35.52 162 HIS C CA 1
ATOM 4526 C C . HIS C 2 147 ? 44.019 23.451 12.145 1.00 37.58 162 HIS C C 1
ATOM 4527 O O . HIS C 2 147 ? 43.970 22.471 11.363 1.00 36.06 162 HIS C O 1
ATOM 4534 N N . SER C 2 148 ? 45.058 23.731 12.902 1.00 38.00 163 SER C N 1
ATOM 4535 C CA . SER C 2 148 ? 46.199 22.817 13.060 1.00 35.72 163 SER C CA 1
ATOM 4536 C C . SER C 2 148 ? 45.671 21.493 13.584 1.00 39.16 163 SER C C 1
ATOM 4537 O O . SER C 2 148 ? 44.853 21.472 14.494 1.00 38.50 163 SER C O 1
ATOM 4540 N N . GLY C 2 149 ? 46.200 20.392 13.064 1.00 32.87 164 GLY C N 1
ATOM 4541 C CA . GLY C 2 149 ? 45.917 19.124 13.684 1.00 35.48 164 GLY C CA 1
ATOM 4542 C C . GLY C 2 149 ? 46.210 17.971 12.727 1.00 34.64 164 GLY C C 1
ATOM 4543 O O . GLY C 2 149 ? 46.697 18.171 11.619 1.00 35.74 164 GLY C O 1
ATOM 4544 N N . THR C 2 150 ? 45.803 16.793 13.166 1.00 33.87 165 THR C N 1
ATOM 4545 C CA . THR C 2 150 ? 45.875 15.553 12.418 1.00 32.99 165 THR C CA 1
ATOM 4546 C C . THR C 2 150 ? 44.500 15.239 11.909 1.00 30.80 165 THR C C 1
ATOM 4547 O O . THR C 2 150 ? 43.578 14.973 12.668 1.00 33.21 165 THR C O 1
ATOM 4551 N N . TYR C 2 151 ? 44.391 15.319 10.604 1.00 31.06 166 TYR C N 1
ATOM 4552 C CA . TYR C 2 151 ? 43.203 15.042 9.873 1.00 30.94 166 TYR C CA 1
ATOM 4553 C C . TYR C 2 151 ? 43.143 13.625 9.244 1.00 29.21 166 TYR C C 1
ATOM 4554 O O . TYR C 2 151 ? 44.145 13.098 8.733 1.00 29.07 166 TYR C O 1
ATOM 4563 N N . HIS C 2 152 ? 41.938 13.047 9.253 1.00 30.48 167 HIS C N 1
ATOM 4564 C CA . HIS C 2 152 ? 41.684 11.825 8.494 1.00 28.88 167 HIS C CA 1
ATOM 4565 C C . HIS C 2 152 ? 40.246 11.831 8.084 1.00 31.95 167 HIS C C 1
ATOM 4566 O O . HIS C 2 152 ? 39.508 12.810 8.403 1.00 33.69 167 HIS C O 1
ATOM 4573 N N . CYS C 2 153 ? 39.820 10.799 7.345 1.00 28.05 168 CYS C N 1
ATOM 4574 C CA . CYS C 2 153 ? 38.475 10.666 6.939 1.00 27.52 168 CYS C CA 1
ATOM 4575 C C . CYS C 2 153 ? 38.067 9.204 6.950 1.00 30.01 168 CYS C C 1
ATOM 4576 O O . CYS C 2 153 ? 38.933 8.308 7.069 1.00 30.35 168 CYS C O 1
ATOM 4579 N N . SER C 2 154 ? 36.771 8.990 6.847 1.00 29.89 169 SER C N 1
ATOM 4580 C CA . SER C 2 154 ? 36.216 7.666 6.640 1.00 30.49 169 SER C CA 1
ATOM 4581 C C . SER C 2 154 ? 35.037 7.802 5.671 1.00 31.64 169 SER C C 1
ATOM 4582 O O . SER C 2 154 ? 34.411 8.885 5.532 1.00 29.06 169 SER C O 1
ATOM 4585 N N . GLY C 2 155 ? 34.738 6.743 4.943 1.00 30.66 170 GLY C N 1
ATOM 4586 C CA . GLY C 2 155 ? 33.559 6.711 4.085 1.00 29.76 170 GLY C CA 1
ATOM 4587 C C . GLY C 2 155 ? 33.061 5.296 3.865 1.00 29.62 170 GLY C C 1
ATOM 4588 O O . GLY C 2 155 ? 33.842 4.316 4.036 1.00 31.99 170 GLY C O 1
ATOM 4589 N N . MET C 2 156 ? 31.818 5.197 3.429 1.00 30.18 171 MET C N 1
ATOM 4590 C CA A MET C 2 156 ? 31.220 3.905 3.147 0.60 30.06 171 MET C CA 1
ATOM 4591 C CA B MET C 2 156 ? 31.207 3.901 3.144 0.40 29.20 171 MET C CA 1
ATOM 4592 C C . MET C 2 156 ? 31.324 3.543 1.677 1.00 30.00 171 MET C C 1
ATOM 4593 O O . MET C 2 156 ? 30.789 4.224 0.798 1.00 30.07 171 MET C O 1
ATOM 4602 N N . GLY C 2 157 ? 32.017 2.450 1.390 1.00 29.88 172 GLY C N 1
ATOM 4603 C CA . GLY C 2 157 ? 31.801 1.846 0.044 1.00 29.44 172 GLY C CA 1
ATOM 4604 C C . GLY C 2 157 ? 31.026 0.558 0.230 1.00 27.82 172 GLY C C 1
ATOM 4605 O O . GLY C 2 157 ? 29.917 0.588 0.725 1.00 31.97 172 GLY C O 1
ATOM 4606 N N . LYS C 2 158 ? 31.666 -0.573 -0.153 1.00 28.80 173 LYS C N 1
ATOM 4607 C CA . LYS C 2 158 ? 31.168 -1.907 0.171 1.00 31.76 173 LYS C CA 1
ATOM 4608 C C . LYS C 2 158 ? 31.292 -2.156 1.686 1.00 32.82 173 LYS C C 1
ATOM 4609 O O . LYS C 2 158 ? 30.504 -2.840 2.247 1.00 31.72 173 LYS C O 1
ATOM 4615 N N . HIS C 2 159 ? 32.255 -1.538 2.318 1.00 30.84 174 HIS C N 1
ATOM 4616 C CA . HIS C 2 159 ? 32.390 -1.498 3.756 1.00 30.48 174 HIS C CA 1
ATOM 4617 C C . HIS C 2 159 ? 32.773 -0.086 4.192 1.00 31.01 174 HIS C C 1
ATOM 4618 O O . HIS C 2 159 ? 33.141 0.744 3.343 1.00 32.72 174 HIS C O 1
ATOM 4625 N N . ARG C 2 160 ? 32.863 0.145 5.483 1.00 30.41 175 ARG C N 1
ATOM 4626 C CA . ARG C 2 160 ? 33.394 1.443 5.943 1.00 33.33 175 ARG C CA 1
ATOM 4627 C C . ARG C 2 160 ? 34.918 1.429 6.001 1.00 34.36 175 ARG C C 1
ATOM 4628 O O . ARG C 2 160 ? 35.536 0.626 6.702 1.00 31.34 175 ARG C O 1
ATOM 4636 N N . TYR C 2 161 ? 35.562 2.332 5.265 1.00 30.42 176 TYR C N 1
ATOM 4637 C CA . TYR C 2 161 ? 37.001 2.396 5.216 1.00 31.75 176 TYR C CA 1
ATOM 4638 C C . TYR C 2 161 ? 37.463 3.702 5.806 1.00 32.90 176 TYR C C 1
ATOM 4639 O O . TYR C 2 161 ? 36.659 4.663 5.828 1.00 31.19 176 TYR C O 1
ATOM 4648 N N . THR C 2 162 ? 38.665 3.700 6.386 1.00 30.75 177 THR C N 1
ATOM 4649 C CA . THR C 2 162 ? 39.257 4.849 7.128 1.00 32.58 177 THR C CA 1
ATOM 4650 C C . THR C 2 162 ? 40.653 5.190 6.596 1.00 33.40 177 THR C C 1
ATOM 4651 O O . THR C 2 162 ? 41.467 4.296 6.381 1.00 32.21 177 THR C O 1
ATOM 4655 N N . SER C 2 163 ? 40.937 6.461 6.322 1.00 28.69 178 SER C N 1
ATOM 4656 C CA . SER C 2 163 ? 42.221 6.869 5.908 1.00 29.63 178 SER C CA 1
ATOM 4657 C C . SER C 2 163 ? 43.184 6.959 7.098 1.00 30.65 178 SER C C 1
ATOM 4658 O O . SER C 2 163 ? 42.816 7.092 8.232 1.00 31.46 178 SER C O 1
ATOM 4661 N N . ALA C 2 164 ? 44.457 6.958 6.784 1.00 29.79 179 ALA C N 1
ATOM 4662 C CA . ALA C 2 164 ? 45.498 7.310 7.760 1.00 35.99 179 ALA C CA 1
ATOM 4663 C C . ALA C 2 164 ? 45.472 8.833 8.034 1.00 34.52 179 ALA C C 1
ATOM 4664 O O . ALA C 2 164 ? 44.869 9.587 7.292 1.00 32.88 179 ALA C O 1
ATOM 4666 N N . GLY C 2 165 ? 46.106 9.261 9.119 1.00 33.04 180 GLY C N 1
ATOM 4667 C CA . GLY C 2 165 ? 46.133 10.641 9.513 1.00 32.66 180 GLY C CA 1
ATOM 4668 C C . GLY C 2 165 ? 47.225 11.421 8.800 1.00 35.78 180 GLY C C 1
ATOM 4669 O O . GLY C 2 165 ? 48.259 10.871 8.339 1.00 33.33 180 GLY C O 1
ATOM 4670 N N . ILE C 2 166 ? 47.004 12.717 8.654 1.00 31.22 181 ILE C N 1
ATOM 4671 C CA . ILE C 2 166 ? 47.996 13.604 8.024 1.00 31.53 181 ILE C CA 1
ATOM 4672 C C . ILE C 2 166 ? 48.007 14.865 8.840 1.00 37.77 181 ILE C C 1
ATOM 4673 O O . ILE C 2 166 ? 46.931 15.424 9.140 1.00 32.38 181 ILE C O 1
ATOM 4678 N N . SER C 2 167 ? 49.194 15.363 9.106 1.00 35.08 182 SER C N 1
ATOM 4679 C CA . SER C 2 167 ? 49.364 16.498 10.035 1.00 34.43 182 SER C CA 1
ATOM 4680 C C . SER C 2 167 ? 49.357 17.820 9.216 1.00 33.95 182 SER C C 1
ATOM 4681 O O . SER C 2 167 ? 50.004 17.912 8.160 1.00 35.87 182 SER C O 1
ATOM 4684 N N . VAL C 2 168 ? 48.587 18.800 9.663 1.00 32.96 183 VAL C N 1
ATOM 4685 C CA . VAL C 2 168 ? 48.536 20.139 9.019 1.00 29.70 183 VAL C CA 1
ATOM 4686 C C . VAL C 2 168 ? 48.891 21.131 10.185 1.00 32.96 183 VAL C C 1
ATOM 4687 O O . VAL C 2 168 ? 48.322 21.027 11.265 1.00 33.34 183 VAL C O 1
ATOM 4691 N N . THR C 2 169 ? 49.776 22.065 9.893 1.00 32.19 184 THR C N 1
ATOM 4692 C CA . THR C 2 169 ? 50.145 23.149 10.785 1.00 34.45 184 THR C CA 1
ATOM 4693 C C . THR C 2 169 ? 49.810 24.482 10.172 1.00 32.84 184 THR C C 1
ATOM 4694 O O . THR C 2 169 ? 50.212 24.786 9.075 1.00 34.65 184 THR C O 1
ATOM 4698 N N . VAL C 2 170 ? 49.089 25.282 10.944 1.00 34.21 185 VAL C N 1
ATOM 4699 C CA . VAL C 2 170 ? 48.771 26.655 10.547 1.00 32.12 185 VAL C CA 1
ATOM 4700 C C . VAL C 2 170 ? 49.423 27.579 11.611 1.00 31.56 185 VAL C C 1
ATOM 4701 O O . VAL C 2 170 ? 49.156 27.436 12.776 1.00 38.57 185 VAL C O 1
ATOM 4705 N N . LYS C 2 171 ? 50.236 28.508 11.156 1.00 32.22 186 LYS C N 1
ATOM 4706 C CA . LYS C 2 171 ? 51.093 29.273 12.040 1.00 35.55 186 LYS C CA 1
ATOM 4707 C C . LYS C 2 171 ? 50.392 30.636 12.189 1.00 36.52 186 LYS C C 1
ATOM 4708 O O . LYS C 2 171 ? 50.010 31.209 11.183 1.00 33.66 186 LYS C O 1
ATOM 4714 N N . GLU C 2 172 ? 50.336 31.121 13.413 1.00 36.19 187 GLU C N 1
ATOM 4715 C CA . GLU C 2 172 ? 49.865 32.503 13.704 1.00 37.32 187 GLU C CA 1
ATOM 4716 C C . GLU C 2 172 ? 50.937 33.511 13.242 1.00 35.96 187 GLU C C 1
ATOM 4717 O O . GLU C 2 172 ? 52.159 33.315 13.426 1.00 36.29 187 GLU C O 1
ATOM 4723 N N . LEU C 2 173 ? 50.487 34.547 12.573 1.00 34.60 188 LEU C N 1
ATOM 4724 C CA . LEU C 2 173 ? 51.350 35.574 12.029 1.00 34.00 188 LEU C CA 1
ATOM 4725 C C . LEU C 2 173 ? 51.548 36.692 13.096 1.00 39.63 188 LEU C C 1
ATOM 4726 O O . LEU C 2 173 ? 52.671 37.158 13.273 1.00 40.95 188 LEU C O 1
ATOM 4731 N N . PHE C 2 174 ? 50.471 37.099 13.787 1.00 34.36 189 PHE C N 1
ATOM 4732 C CA . PHE C 2 174 ? 50.518 38.144 14.874 1.00 34.98 189 PHE C CA 1
ATOM 4733 C C . PHE C 2 174 ? 49.293 37.967 15.706 1.00 36.89 189 PHE C C 1
ATOM 4734 O O . PHE C 2 174 ? 48.248 37.617 15.162 1.00 33.68 189 PHE C O 1
ATOM 4742 N N . PRO C 2 175 ? 49.396 38.125 17.033 1.00 31.98 190 PRO C N 1
ATOM 4743 C CA . PRO C 2 175 ? 48.292 38.020 17.893 1.00 33.62 190 PRO C CA 1
ATOM 4744 C C . PRO C 2 175 ? 47.389 39.247 17.672 1.00 33.40 190 PRO C C 1
ATOM 4745 O O . PRO C 2 175 ? 47.832 40.245 17.113 1.00 31.94 190 PRO C O 1
ATOM 4749 N N . ALA C 2 176 ? 46.144 39.106 18.062 1.00 31.33 191 ALA C N 1
ATOM 4750 C CA . ALA C 2 176 ? 45.187 40.208 18.030 1.00 32.54 191 ALA C CA 1
ATOM 4751 C C . ALA C 2 176 ? 45.823 41.394 18.814 1.00 30.14 191 ALA C C 1
ATOM 4752 O O . ALA C 2 176 ? 46.395 41.183 19.907 1.00 31.01 191 ALA C O 1
ATOM 4754 N N . PRO C 2 177 ? 45.643 42.613 18.334 1.00 30.35 192 PRO C N 1
ATOM 4755 C CA . PRO C 2 177 ? 46.283 43.726 19.037 1.00 30.48 192 PRO C CA 1
ATOM 4756 C C . PRO C 2 177 ? 45.590 44.123 20.294 1.00 30.27 192 PRO C C 1
ATOM 4757 O O . PRO C 2 177 ? 44.509 43.658 20.591 1.00 30.29 192 PRO C O 1
ATOM 4761 N N . VAL C 2 178 ? 46.336 44.867 21.114 1.00 29.16 193 VAL C N 1
ATOM 4762 C CA . VAL C 2 178 ? 45.855 45.517 22.286 1.00 30.59 193 VAL C CA 1
ATOM 4763 C C . VAL C 2 178 ? 46.051 47.005 22.094 1.00 26.94 193 VAL C C 1
ATOM 4764 O O . VAL C 2 178 ? 47.124 47.471 21.712 1.00 28.87 193 VAL C O 1
ATOM 4768 N N . LEU C 2 179 ? 44.996 47.765 22.344 1.00 29.69 194 LEU C N 1
ATOM 4769 C CA . LEU C 2 179 ? 45.051 49.210 22.252 1.00 29.65 194 LEU C CA 1
ATOM 4770 C C . LEU C 2 179 ? 45.517 49.694 23.645 1.00 29.24 194 LEU C C 1
ATOM 4771 O O . LEU C 2 179 ? 44.850 49.337 24.619 1.00 28.65 194 LEU C O 1
ATOM 4776 N N . THR C 2 180 ? 46.583 50.517 23.689 1.00 30.46 195 THR C N 1
ATOM 4777 C CA . THR C 2 180 ? 47.008 51.069 24.986 1.00 33.39 195 THR C CA 1
ATOM 4778 C C . THR C 2 180 ? 47.022 52.554 24.859 1.00 34.85 195 THR C C 1
ATOM 4779 O O . THR C 2 180 ? 47.026 53.056 23.783 1.00 32.46 195 THR C O 1
ATOM 4783 N N . ALA C 2 181 ? 46.966 53.248 25.993 1.00 31.39 196 ALA C N 1
ATOM 4784 C CA . ALA C 2 181 ? 47.095 54.685 26.031 1.00 29.11 196 ALA C CA 1
ATOM 4785 C C . ALA C 2 181 ? 48.292 55.065 26.926 1.00 31.15 196 ALA C C 1
ATOM 4786 O O . ALA C 2 181 ? 48.565 54.348 27.887 1.00 33.65 196 ALA C O 1
ATOM 4788 N N . SER C 2 182 ? 48.933 56.166 26.593 1.00 32.17 197 SER C N 1
ATOM 4789 C CA . SER C 2 182 ? 50.126 56.649 27.301 1.00 31.53 197 SER C CA 1
ATOM 4790 C C . SER C 2 182 ? 49.849 57.236 28.694 1.00 31.92 197 SER C C 1
ATOM 4791 O O . SER C 2 182 ? 50.830 57.551 29.413 1.00 31.89 197 SER C O 1
ATOM 4794 N N . VAL C 2 183 ? 48.581 57.458 29.050 1.00 28.23 198 VAL C N 1
ATOM 4795 C CA . VAL C 2 183 ? 48.214 57.933 30.372 1.00 30.30 198 VAL C CA 1
ATOM 4796 C C . VAL C 2 183 ? 47.055 57.084 30.872 1.00 35.68 198 VAL C C 1
ATOM 4797 O O . VAL C 2 183 ? 46.193 56.712 30.093 1.00 36.69 198 VAL C O 1
ATOM 4801 N N . THR C 2 184 ? 47.027 56.833 32.165 1.00 32.46 199 THR C N 1
ATOM 4802 C CA . THR C 2 184 ? 45.907 56.203 32.890 1.00 36.28 199 THR C CA 1
ATOM 4803 C C . THR C 2 184 ? 44.665 57.073 32.921 1.00 38.62 199 THR C C 1
ATOM 4804 O O . THR C 2 184 ? 44.713 58.270 33.118 1.00 36.45 199 THR C O 1
ATOM 4808 N N . SER C 2 185 ? 43.515 56.452 32.713 1.00 33.63 200 SER C N 1
ATOM 4809 C CA . SER C 2 185 ? 42.248 57.165 32.788 1.00 35.31 200 SER C CA 1
ATOM 4810 C C . SER C 2 185 ? 41.796 57.216 34.225 1.00 41.51 200 SER C C 1
ATOM 4811 O O . SER C 2 185 ? 42.018 56.245 34.941 1.00 40.84 200 SER C O 1
ATOM 4814 N N . PRO C 2 186 ? 41.173 58.339 34.666 1.00 38.66 201 PRO C N 1
ATOM 4815 C CA . PRO C 2 186 ? 40.776 59.506 33.885 1.00 41.21 201 PRO C CA 1
ATOM 4816 C C . PRO C 2 186 ? 41.942 60.461 33.770 1.00 43.53 201 PRO C C 1
ATOM 4817 O O . PRO C 2 186 ? 42.819 60.420 34.630 1.00 43.74 201 PRO C O 1
ATOM 4821 N N . LEU C 2 187 ? 41.990 61.248 32.707 1.00 36.72 202 LEU C N 1
ATOM 4822 C CA . LEU C 2 187 ? 43.058 62.189 32.542 1.00 42.32 202 LEU C CA 1
ATOM 4823 C C . LEU C 2 187 ? 42.465 63.571 32.470 1.00 44.03 202 LEU C C 1
ATOM 4824 O O . LEU C 2 187 ? 41.306 63.732 32.250 1.00 39.33 202 LEU C O 1
ATOM 4829 N N . LEU C 2 188 ? 43.266 64.591 32.719 1.00 44.16 203 LEU C N 1
ATOM 4830 C CA . LEU C 2 188 ? 42.783 65.994 32.662 1.00 44.47 203 LEU C CA 1
ATOM 4831 C C . LEU C 2 188 ? 42.656 66.568 31.243 1.00 38.05 203 LEU C C 1
ATOM 4832 O O . LEU C 2 188 ? 43.504 66.326 30.375 1.00 39.38 203 LEU C O 1
ATOM 4837 N N . GLU C 2 189 ? 41.661 67.396 31.018 1.00 37.32 204 GLU C N 1
ATOM 4838 C CA . GLU C 2 189 ? 41.564 68.147 29.766 1.00 43.68 204 GLU C CA 1
ATOM 4839 C C . GLU C 2 189 ? 42.847 68.921 29.502 1.00 45.72 204 GLU C C 1
ATOM 4840 O O . GLU C 2 189 ? 43.555 69.321 30.431 1.00 43.66 204 GLU C O 1
ATOM 4846 N N . GLY C 2 190 ? 43.203 69.056 28.227 1.00 46.34 205 GLY C N 1
ATOM 4847 C CA . GLY C 2 190 ? 44.547 69.533 27.854 1.00 47.18 205 GLY C CA 1
ATOM 4848 C C . GLY C 2 190 ? 45.709 68.552 27.758 1.00 43.04 205 GLY C C 1
ATOM 4849 O O . GLY C 2 190 ? 46.671 68.844 27.097 1.00 49.37 205 GLY C O 1
ATOM 4850 N N . THR C 2 191 ? 45.652 67.414 28.427 1.00 47.28 206 THR C N 1
ATOM 4851 C CA . THR C 2 191 ? 46.748 66.434 28.494 1.00 41.68 206 THR C CA 1
ATOM 4852 C C . THR C 2 191 ? 46.916 65.849 27.085 1.00 39.07 206 THR C C 1
ATOM 4853 O O . THR C 2 191 ? 45.937 65.558 26.454 1.00 40.93 206 THR C O 1
ATOM 4857 N N . PRO C 2 192 ? 48.134 65.702 26.591 1.00 39.31 207 PRO C N 1
ATOM 4858 C CA . PRO C 2 192 ? 48.355 64.904 25.379 1.00 41.99 207 PRO C CA 1
ATOM 4859 C C . PRO C 2 192 ? 48.239 63.430 25.651 1.00 39.19 207 PRO C C 1
ATOM 4860 O O . PRO C 2 192 ? 48.616 62.984 26.725 1.00 34.77 207 PRO C O 1
ATOM 4864 N N . VAL C 2 193 ? 47.689 62.646 24.715 1.00 35.57 208 VAL C N 1
ATOM 4865 C CA . VAL C 2 193 ? 47.695 61.189 24.935 1.00 31.71 208 VAL C CA 1
ATOM 4866 C C . VAL C 2 193 ? 48.037 60.479 23.655 1.00 32.20 208 VAL C C 1
ATOM 4867 O O . VAL C 2 193 ? 47.584 60.900 22.601 1.00 36.78 208 VAL C O 1
ATOM 4871 N N . THR C 2 194 ? 48.882 59.458 23.724 1.00 29.95 209 THR C N 1
ATOM 4872 C CA . THR C 2 194 ? 49.215 58.680 22.544 1.00 32.05 209 THR C CA 1
ATOM 4873 C C . THR C 2 194 ? 48.533 57.330 22.726 1.00 34.40 209 THR C C 1
ATOM 4874 O O . THR C 2 194 ? 48.675 56.682 23.775 1.00 29.83 209 THR C O 1
ATOM 4878 N N . LEU C 2 195 ? 47.792 56.914 21.702 1.00 31.94 210 LEU C N 1
ATOM 4879 C CA . LEU C 2 195 ? 47.238 55.560 21.651 1.00 32.19 210 LEU C CA 1
ATOM 4880 C C . LEU C 2 195 ? 48.140 54.690 20.797 1.00 30.83 210 LEU C C 1
ATOM 4881 O O . LEU C 2 195 ? 48.674 55.146 19.808 1.00 35.00 210 LEU C O 1
ATOM 4886 N N . SER C 2 196 ? 48.319 53.441 21.192 1.00 29.21 211 SER C N 1
ATOM 4887 C CA . SER C 2 196 ? 49.211 52.521 20.504 1.00 29.31 211 SER C CA 1
ATOM 4888 C C . SER C 2 196 ? 48.452 51.215 20.236 1.00 29.50 211 SER C C 1
ATOM 4889 O O . SER C 2 196 ? 47.798 50.696 21.105 1.00 32.66 211 SER C O 1
ATOM 4892 N N . CYS C 2 197 ? 48.584 50.750 19.011 1.00 28.02 212 CYS C N 1
ATOM 4893 C CA . CYS C 2 197 ? 47.993 49.469 18.557 1.00 29.72 212 CYS C CA 1
ATOM 4894 C C . CYS C 2 197 ? 49.111 48.435 18.647 1.00 29.78 212 CYS C C 1
ATOM 4895 O O . CYS C 2 197 ? 50.021 48.466 17.817 1.00 35.70 212 CYS C O 1
ATOM 4898 N N . GLU C 2 198 ? 49.139 47.643 19.729 1.00 29.06 213 GLU C N 1
ATOM 4899 C CA . GLU C 2 198 ? 50.280 46.810 20.065 1.00 32.68 213 GLU C CA 1
ATOM 4900 C C . GLU C 2 198 ? 50.081 45.386 19.614 1.00 32.09 213 GLU C C 1
ATOM 4901 O O . GLU C 2 198 ? 49.190 44.679 20.079 1.00 31.68 213 GLU C O 1
ATOM 4907 N N . THR C 2 199 ? 50.943 44.963 18.723 1.00 31.51 214 THR C N 1
ATOM 4908 C CA . THR C 2 199 ? 51.099 43.527 18.460 1.00 36.02 214 THR C CA 1
ATOM 4909 C C . THR C 2 199 ? 52.538 43.304 17.953 1.00 40.30 214 THR C C 1
ATOM 4910 O O . THR C 2 199 ? 53.333 44.241 17.882 1.00 38.95 214 THR C O 1
ATOM 4914 N N . LYS C 2 200 ? 52.868 42.095 17.520 1.00 36.63 215 LYS C N 1
ATOM 4915 C CA . LYS C 2 200 ? 54.235 41.813 17.004 1.00 42.73 215 LYS C CA 1
ATOM 4916 C C . LYS C 2 200 ? 54.158 40.600 16.103 1.00 41.27 215 LYS C C 1
ATOM 4917 O O . LYS C 2 200 ? 53.403 39.667 16.392 1.00 41.74 215 LYS C O 1
ATOM 4923 N N . LEU C 2 201 ? 54.951 40.619 15.056 1.00 43.27 216 LEU C N 1
ATOM 4924 C CA . LEU C 2 201 ? 55.083 39.486 14.195 1.00 43.41 216 LEU C CA 1
ATOM 4925 C C . LEU C 2 201 ? 55.688 38.315 14.926 1.00 46.51 216 LEU C C 1
ATOM 4926 O O . LEU C 2 201 ? 56.660 38.469 15.702 1.00 45.78 216 LEU C O 1
ATOM 4931 N N . LEU C 2 202 ? 55.097 37.147 14.693 1.00 43.22 217 LEU C N 1
ATOM 4932 C CA . LEU C 2 202 ? 55.556 35.905 15.287 1.00 45.02 217 LEU C CA 1
ATOM 4933 C C . LEU C 2 202 ? 56.467 35.099 14.350 1.00 49.12 217 LEU C C 1
ATOM 4934 O O . LEU C 2 202 ? 57.031 34.103 14.790 1.00 53.87 217 LEU C O 1
ATOM 4939 N N . LEU C 2 203 ? 56.561 35.511 13.094 1.00 45.42 218 LEU C N 1
ATOM 4940 C CA . LEU C 2 203 ? 57.299 34.837 12.030 1.00 53.86 218 LEU C CA 1
ATOM 4941 C C . LEU C 2 203 ? 58.196 35.851 11.306 1.00 61.79 218 LEU C C 1
ATOM 4942 O O . LEU C 2 203 ? 57.843 37.037 11.244 1.00 57.71 218 LEU C O 1
ATOM 4947 N N . GLN C 2 204 ? 59.340 35.393 10.758 1.00 60.93 219 GLN C N 1
ATOM 4948 C CA . GLN C 2 204 ? 60.248 36.286 9.981 1.00 64.20 219 GLN C CA 1
ATOM 4949 C C . GLN C 2 204 ? 59.728 36.463 8.565 1.00 63.93 219 GLN C C 1
ATOM 4950 O O . GLN C 2 204 ? 59.632 35.509 7.796 1.00 63.63 219 GLN C O 1
ATOM 4956 N N . ARG C 2 205 ? 59.356 37.681 8.215 1.00 71.99 220 ARG C N 1
ATOM 4957 C CA . ARG C 2 205 ? 58.701 37.908 6.935 1.00 71.01 220 ARG C CA 1
ATOM 4958 C C . ARG C 2 205 ? 59.288 39.156 6.281 1.00 79.18 220 ARG C C 1
ATOM 4959 O O . ARG C 2 205 ? 58.795 40.248 6.502 1.00 71.81 220 ARG C O 1
ATOM 4967 N N . PRO C 2 206 ? 60.392 39.006 5.517 1.00 83.11 221 PRO C N 1
ATOM 4968 C CA . PRO C 2 206 ? 61.432 40.049 5.564 1.00 80.87 221 PRO C CA 1
ATOM 4969 C C . PRO C 2 206 ? 60.925 41.460 5.251 1.00 72.87 221 PRO C C 1
ATOM 4970 O O . PRO C 2 206 ? 61.139 42.380 6.053 1.00 76.31 221 PRO C O 1
ATOM 4974 N N . GLY C 2 207 ? 60.276 41.633 4.098 1.00 68.88 222 GLY C N 1
ATOM 4975 C CA . GLY C 2 207 ? 59.724 42.942 3.690 1.00 69.52 222 GLY C CA 1
ATOM 4976 C C . GLY C 2 207 ? 58.335 43.324 4.252 1.00 75.08 222 GLY C C 1
ATOM 4977 O O . GLY C 2 207 ? 57.708 44.260 3.730 1.00 70.71 222 GLY C O 1
ATOM 4978 N N . LEU C 2 208 ? 57.854 42.626 5.301 1.00 63.17 223 LEU C N 1
ATOM 4979 C CA . LEU C 2 208 ? 56.421 42.659 5.687 1.00 60.17 223 LEU C CA 1
ATOM 4980 C C . LEU C 2 208 ? 56.168 43.825 6.663 1.00 50.89 223 LEU C C 1
ATOM 4981 O O . LEU C 2 208 ? 56.781 43.907 7.731 1.00 49.51 223 LEU C O 1
ATOM 4986 N N . GLN C 2 209 ? 55.266 44.732 6.309 1.00 46.57 224 GLN C N 1
ATOM 4987 C CA . GLN C 2 209 ? 54.747 45.677 7.324 1.00 45.06 224 GLN C CA 1
ATOM 4988 C C . GLN C 2 209 ? 53.238 45.458 7.577 1.00 40.23 224 GLN C C 1
ATOM 4989 O O . GLN C 2 209 ? 52.470 45.175 6.630 1.00 39.87 224 GLN C O 1
ATOM 4995 N N . LEU C 2 210 ? 52.843 45.622 8.834 1.00 40.27 225 LEU C N 1
ATOM 4996 C CA . LEU C 2 210 ? 51.421 45.706 9.203 1.00 35.35 225 LEU C CA 1
ATOM 4997 C C . LEU C 2 210 ? 50.916 47.131 9.086 1.00 37.46 225 LEU C C 1
ATOM 4998 O O . LEU C 2 210 ? 51.691 48.128 9.089 1.00 31.99 225 LEU C O 1
ATOM 5003 N N . TYR C 2 211 ? 49.602 47.216 8.933 1.00 34.11 226 TYR C N 1
ATOM 5004 C CA . TYR C 2 211 ? 48.891 48.472 8.715 1.00 34.00 226 TYR C CA 1
ATOM 5005 C C . TYR C 2 211 ? 47.817 48.552 9.826 1.00 33.38 226 TYR C C 1
ATOM 5006 O O . TYR C 2 211 ? 47.147 47.554 10.137 1.00 30.90 226 TYR C O 1
ATOM 5015 N N . PHE C 2 212 ? 47.647 49.742 10.386 1.00 33.97 227 PHE C N 1
ATOM 5016 C CA . PHE C 2 212 ? 46.848 49.964 11.557 1.00 31.35 227 PHE C CA 1
ATOM 5017 C C . PHE C 2 212 ? 45.800 51.049 11.302 1.00 29.94 227 PHE C C 1
ATOM 5018 O O . PHE C 2 212 ? 45.988 51.968 10.477 1.00 36.15 227 PHE C O 1
ATOM 5026 N N . SER C 2 213 ? 44.681 50.872 11.972 1.00 27.82 228 SER C N 1
ATOM 5027 C CA . SER C 2 213 ? 43.624 51.864 11.948 1.00 33.35 228 SER C CA 1
ATOM 5028 C C . SER C 2 213 ? 43.006 51.946 13.356 1.00 31.88 228 SER C C 1
ATOM 5029 O O . SER C 2 213 ? 43.030 51.010 14.128 1.00 29.70 228 SER C O 1
ATOM 5032 N N . PHE C 2 214 ? 42.488 53.120 13.682 1.00 28.78 229 PHE C N 1
ATOM 5033 C CA . PHE C 2 214 ? 42.041 53.469 15.016 1.00 29.31 229 PHE C CA 1
ATOM 5034 C C . PHE C 2 214 ? 40.598 53.962 15.011 1.00 32.85 229 PHE C C 1
ATOM 5035 O O . PHE C 2 214 ? 40.157 54.641 14.060 1.00 30.84 229 PHE C O 1
ATOM 5043 N N . TYR C 2 215 ? 39.835 53.573 16.031 1.00 27.36 230 TYR C N 1
ATOM 5044 C CA . TYR C 2 215 ? 38.399 53.813 16.133 1.00 26.71 230 TYR C CA 1
ATOM 5045 C C . TYR C 2 215 ? 38.055 54.364 17.536 1.00 31.93 230 TYR C C 1
ATOM 5046 O O . TYR C 2 215 ? 38.675 53.986 18.542 1.00 29.51 230 TYR C O 1
ATOM 5055 N N . MET C 2 216 ? 37.046 55.205 17.568 1.00 29.94 231 MET C N 1
ATOM 5056 C CA A MET C 2 216 ? 36.391 55.615 18.797 0.50 31.85 231 MET C CA 1
ATOM 5057 C CA B MET C 2 216 ? 36.397 55.645 18.789 0.50 30.89 231 MET C CA 1
ATOM 5058 C C . MET C 2 216 ? 34.930 55.285 18.676 1.00 36.19 231 MET C C 1
ATOM 5059 O O . MET C 2 216 ? 34.210 55.812 17.792 1.00 33.21 231 MET C O 1
ATOM 5068 N N . GLY C 2 217 ? 34.455 54.371 19.508 1.00 31.39 232 GLY C N 1
ATOM 5069 C CA . GLY C 2 217 ? 33.134 53.834 19.345 1.00 34.40 232 GLY C CA 1
ATOM 5070 C C . GLY C 2 217 ? 33.095 53.133 17.976 1.00 40.47 232 GLY C C 1
ATOM 5071 O O . GLY C 2 217 ? 33.986 52.344 17.678 1.00 38.43 232 GLY C O 1
ATOM 5072 N N . SER C 2 218 ? 32.113 53.432 17.120 1.00 35.39 233 SER C N 1
ATOM 5073 C CA . SER C 2 218 ? 32.103 52.796 15.773 1.00 37.26 233 SER C CA 1
ATOM 5074 C C . SER C 2 218 ? 32.755 53.685 14.760 1.00 35.80 233 SER C C 1
ATOM 5075 O O . SER C 2 218 ? 32.902 53.322 13.578 1.00 42.54 233 SER C O 1
ATOM 5078 N N . LYS C 2 219 ? 33.191 54.850 15.210 1.00 33.18 234 LYS C N 1
ATOM 5079 C CA . LYS C 2 219 ? 33.753 55.861 14.381 1.00 35.42 234 LYS C CA 1
ATOM 5080 C C . LYS C 2 219 ? 35.211 55.706 14.011 1.00 36.22 234 LYS C C 1
ATOM 5081 O O . LYS C 2 219 ? 36.103 55.565 14.865 1.00 36.65 234 LYS C O 1
ATOM 5087 N N . THR C 2 220 ? 35.497 55.827 12.722 1.00 34.85 235 THR C N 1
ATOM 5088 C CA . THR C 2 220 ? 36.926 55.864 12.271 1.00 38.93 235 THR C CA 1
ATOM 5089 C C . THR C 2 220 ? 37.701 57.095 12.659 1.00 37.70 235 THR C C 1
ATOM 5090 O O . THR C 2 220 ? 37.341 58.206 12.328 1.00 42.36 235 THR C O 1
ATOM 5094 N N . LEU C 2 221 ? 38.777 56.924 13.425 1.00 37.23 236 LEU C N 1
ATOM 5095 C CA . LEU C 2 221 ? 39.648 58.013 13.807 1.00 30.89 236 LEU C CA 1
ATOM 5096 C C . LEU C 2 221 ? 40.752 58.192 12.845 1.00 34.43 236 LEU C C 1
ATOM 5097 O O . LEU C 2 221 ? 41.076 59.263 12.494 1.00 37.37 236 LEU C O 1
ATOM 5102 N N . ARG C 2 222 ? 41.344 57.106 12.369 1.00 36.94 237 ARG C N 1
ATOM 5103 C CA . ARG C 2 222 ? 42.418 57.197 11.397 1.00 38.47 237 ARG C CA 1
ATOM 5104 C C . ARG C 2 222 ? 42.453 55.854 10.655 1.00 45.08 237 ARG C C 1
ATOM 5105 O O . ARG C 2 222 ? 42.368 54.773 11.262 1.00 38.83 237 ARG C O 1
ATOM 5113 N N . GLY C 2 223 ? 42.449 55.952 9.335 1.00 39.74 238 GLY C N 1
ATOM 5114 C CA . GLY C 2 223 ? 42.437 54.796 8.487 1.00 39.70 238 GLY C CA 1
ATOM 5115 C C . GLY C 2 223 ? 43.789 54.185 8.333 1.00 36.49 238 GLY C C 1
ATOM 5116 O O . GLY C 2 223 ? 44.785 54.544 8.967 1.00 36.13 238 GLY C O 1
ATOM 5117 N N . ARG C 2 224 ? 43.793 53.153 7.511 1.00 41.80 239 ARG C N 1
ATOM 5118 C CA . ARG C 2 224 ? 44.894 52.258 7.408 1.00 37.27 239 ARG C CA 1
ATOM 5119 C C . ARG C 2 224 ? 46.181 53.034 7.147 1.00 44.25 239 ARG C C 1
ATOM 5120 O O . ARG C 2 224 ? 46.228 53.851 6.247 1.00 40.99 239 ARG C O 1
ATOM 5128 N N . ASP C 2 225 ? 47.227 52.798 7.927 1.00 42.86 240 ASP C N 1
ATOM 5129 C CA . ASP C 2 225 ? 48.470 53.528 7.803 1.00 43.32 240 ASP C CA 1
ATOM 5130 C C . ASP C 2 225 ? 49.512 52.638 8.441 1.00 42.65 240 ASP C C 1
ATOM 5131 O O . ASP C 2 225 ? 49.157 51.832 9.301 1.00 36.79 240 ASP C O 1
ATOM 5136 N N . THR C 2 226 ? 50.808 52.754 8.076 1.00 41.94 241 THR C N 1
ATOM 5137 C CA . THR C 2 226 ? 51.882 51.968 8.757 1.00 41.65 241 THR C CA 1
ATOM 5138 C C . THR C 2 226 ? 52.203 52.390 10.198 1.00 39.60 241 THR C C 1
ATOM 5139 O O . THR C 2 226 ? 52.838 51.661 10.907 1.00 39.66 241 THR C O 1
ATOM 5143 N N . SER C 2 227 ? 51.724 53.540 10.625 1.00 39.87 242 SER C N 1
ATOM 5144 C CA . SER C 2 227 ? 51.940 53.915 12.002 1.00 41.00 242 SER C CA 1
ATOM 5145 C C . SER C 2 227 ? 51.018 53.151 12.958 1.00 32.81 242 SER C C 1
ATOM 5146 O O . SER C 2 227 ? 49.787 53.195 12.766 1.00 37.82 242 SER C O 1
ATOM 5149 N N . SER C 2 228 ? 51.607 52.588 14.017 1.00 36.28 243 SER C N 1
ATOM 5150 C CA . SER C 2 228 ? 50.860 51.941 15.067 1.00 36.52 243 SER C CA 1
ATOM 5151 C C . SER C 2 228 ? 50.546 52.873 16.221 1.00 36.86 243 SER C C 1
ATOM 5152 O O . SER C 2 228 ? 50.115 52.383 17.254 1.00 34.33 243 SER C O 1
ATOM 5155 N N . GLU C 2 229 ? 50.701 54.187 16.014 1.00 35.12 244 GLU C N 1
ATOM 5156 C CA . GLU C 2 229 ? 50.335 55.213 17.006 1.00 34.50 244 GLU C CA 1
ATOM 5157 C C . GLU C 2 229 ? 49.409 56.254 16.486 1.00 37.04 244 GLU C C 1
ATOM 5158 O O . GLU C 2 229 ? 49.433 56.588 15.295 1.00 38.59 244 GLU C O 1
ATOM 5164 N N . TYR C 2 230 ? 48.596 56.789 17.414 1.00 36.03 245 TYR C N 1
ATOM 5165 C CA . TYR C 2 230 ? 47.620 57.817 17.157 1.00 36.26 245 TYR C CA 1
ATOM 5166 C C . TYR C 2 230 ? 47.687 58.825 18.288 1.00 39.57 245 TYR C C 1
ATOM 5167 O O . TYR C 2 230 ? 47.456 58.494 19.457 1.00 36.61 245 TYR C O 1
ATOM 5176 N N . GLN C 2 231 ? 47.983 60.048 17.898 1.00 37.37 246 GLN C N 1
ATOM 5177 C CA . GLN C 2 231 ? 48.155 61.137 18.861 1.00 37.08 246 GLN C CA 1
ATOM 5178 C C . GLN C 2 231 ? 46.912 61.997 19.110 1.00 39.25 246 GLN C C 1
ATOM 5179 O O . GLN C 2 231 ? 46.251 62.541 18.183 1.00 40.01 246 GLN C O 1
ATOM 5185 N N . ILE C 2 232 ? 46.521 62.124 20.367 1.00 34.89 247 ILE C N 1
ATOM 5186 C CA . ILE C 2 232 ? 45.523 63.146 20.715 1.00 37.04 247 ILE C CA 1
ATOM 5187 C C . ILE C 2 232 ? 46.346 64.280 21.340 1.00 42.97 247 ILE C C 1
ATOM 5188 O O . ILE C 2 232 ? 46.933 64.141 22.396 1.00 39.18 247 ILE C O 1
ATOM 5193 N N . LEU C 2 233 ? 46.397 65.397 20.644 1.00 43.96 248 LEU C N 1
ATOM 5194 C CA . LEU C 2 233 ? 47.356 66.455 20.990 1.00 48.62 248 LEU C CA 1
ATOM 5195 C C . LEU C 2 233 ? 46.986 67.133 22.304 1.00 38.41 248 LEU C C 1
ATOM 5196 O O . LEU C 2 233 ? 47.829 67.398 23.142 1.00 46.86 248 LEU C O 1
ATOM 5201 N N . THR C 2 234 ? 45.724 67.383 22.494 1.00 39.01 249 THR C N 1
ATOM 5202 C CA . THR C 2 234 ? 45.248 68.077 23.668 1.00 43.69 249 THR C CA 1
ATOM 5203 C C . THR C 2 234 ? 43.857 67.464 23.938 1.00 37.82 249 THR C C 1
ATOM 5204 O O . THR C 2 234 ? 42.863 67.732 23.260 1.00 41.93 249 THR C O 1
ATOM 5208 N N . ALA C 2 235 ? 43.795 66.595 24.949 1.00 39.82 250 ALA C N 1
ATOM 5209 C CA . ALA C 2 235 ? 42.549 65.859 25.227 1.00 38.27 250 ALA C CA 1
ATOM 5210 C C . ALA C 2 235 ? 41.434 66.835 25.602 1.00 40.62 250 ALA C C 1
ATOM 5211 O O . ALA C 2 235 ? 41.695 67.820 26.256 1.00 40.28 250 ALA C O 1
ATOM 5213 N N . ARG C 2 236 ? 40.219 66.586 25.130 1.00 35.40 251 ARG C N 1
ATOM 5214 C CA A ARG C 2 236 ? 39.018 67.295 25.597 0.50 41.03 251 ARG C CA 1
ATOM 5215 C CA B ARG C 2 236 ? 39.025 67.291 25.600 0.50 40.27 251 ARG C CA 1
ATOM 5216 C C . ARG C 2 236 ? 37.990 66.308 26.146 1.00 45.27 251 ARG C C 1
ATOM 5217 O O . ARG C 2 236 ? 38.088 65.099 25.902 1.00 39.28 251 ARG C O 1
ATOM 5232 N N . ARG C 2 237 ? 36.992 66.825 26.866 1.00 36.95 252 ARG C N 1
ATOM 5233 C CA . ARG C 2 237 ? 35.945 66.023 27.512 1.00 44.63 252 ARG C CA 1
ATOM 5234 C C . ARG C 2 237 ? 35.288 65.124 26.514 1.00 37.81 252 ARG C C 1
ATOM 5235 O O . ARG C 2 237 ? 34.896 63.988 26.821 1.00 40.69 252 ARG C O 1
ATOM 5243 N N . GLU C 2 238 ? 35.065 65.685 25.329 1.00 38.98 253 GLU C N 1
ATOM 5244 C CA . GLU C 2 238 ? 34.377 64.985 24.239 1.00 47.08 253 GLU C CA 1
ATOM 5245 C C . GLU C 2 238 ? 35.178 63.807 23.666 1.00 43.49 253 GLU C C 1
ATOM 5246 O O . GLU C 2 238 ? 34.615 62.985 22.938 1.00 40.16 253 GLU C O 1
ATOM 5252 N N . ASP C 2 239 ? 36.436 63.695 24.058 1.00 40.19 254 ASP C N 1
ATOM 5253 C CA . ASP C 2 239 ? 37.250 62.519 23.688 1.00 36.90 254 ASP C CA 1
ATOM 5254 C C . ASP C 2 239 ? 36.974 61.329 24.603 1.00 33.73 254 ASP C C 1
ATOM 5255 O O . ASP C 2 239 ? 37.532 60.261 24.347 1.00 32.96 254 ASP C O 1
ATOM 5260 N N . SER C 2 240 ? 36.157 61.508 25.639 1.00 30.39 255 SER C N 1
ATOM 5261 C CA . SER C 2 240 ? 35.829 60.409 26.560 1.00 30.30 255 SER C CA 1
ATOM 5262 C C . SER C 2 240 ? 35.060 59.355 25.769 1.00 35.00 255 SER C C 1
ATOM 5263 O O . SER C 2 240 ? 34.135 59.719 25.011 1.00 30.39 255 SER C O 1
ATOM 5266 N N . GLY C 2 241 ? 35.435 58.088 25.876 1.00 30.88 256 GLY C N 1
ATOM 5267 C CA . GLY C 2 241 ? 34.760 57.075 24.991 1.00 32.48 256 GLY C CA 1
ATOM 5268 C C . GLY C 2 241 ? 35.555 55.799 24.970 1.00 34.03 256 GLY C C 1
ATOM 5269 O O . GLY C 2 241 ? 36.437 55.572 25.823 1.00 28.01 256 GLY C O 1
ATOM 5270 N N . LEU C 2 242 ? 35.116 54.907 24.100 1.00 29.56 257 LEU C N 1
ATOM 5271 C CA . LEU C 2 242 ? 35.759 53.643 23.921 1.00 28.21 257 LEU C CA 1
ATOM 5272 C C . LEU C 2 242 ? 36.597 53.618 22.696 1.00 32.42 257 LEU C C 1
ATOM 5273 O O . LEU C 2 242 ? 36.136 53.952 21.576 1.00 33.52 257 LEU C O 1
ATOM 5278 N N . TYR C 2 243 ? 37.825 53.177 22.836 1.00 26.89 258 TYR C N 1
ATOM 5279 C CA . TYR C 2 243 ? 38.783 53.196 21.788 1.00 26.07 258 TYR C CA 1
ATOM 5280 C C . TYR C 2 243 ? 39.273 51.797 21.416 1.00 29.85 258 TYR C C 1
ATOM 5281 O O . TYR C 2 243 ? 39.519 50.939 22.292 1.00 29.71 258 TYR C O 1
ATOM 5290 N N . TRP C 2 244 ? 39.494 51.587 20.140 1.00 27.34 259 TRP C N 1
ATOM 5291 C CA . TRP C 2 244 ? 40.035 50.276 19.654 1.00 25.57 259 TRP C CA 1
ATOM 5292 C C . TRP C 2 244 ? 40.822 50.437 18.387 1.00 25.73 259 TRP C C 1
ATOM 5293 O O . TRP C 2 244 ? 40.848 51.514 17.788 1.00 26.41 259 TRP C O 1
ATOM 5304 N N . CYS C 2 245 ? 41.419 49.364 17.894 1.00 24.35 260 CYS C N 1
ATOM 5305 C CA . CYS C 2 245 ? 42.206 49.419 16.692 1.00 26.82 260 CYS C CA 1
ATOM 5306 C C . CYS C 2 245 ? 42.132 48.068 15.934 1.00 26.68 260 CYS C C 1
ATOM 5307 O O . CYS C 2 245 ? 41.665 47.061 16.480 1.00 27.97 260 CYS C O 1
ATOM 5310 N N . GLU C 2 246 ? 42.572 48.168 14.684 1.00 26.57 261 GLU C N 1
ATOM 5311 C CA . GLU C 2 246 ? 42.785 47.017 13.839 1.00 27.98 261 GLU C CA 1
ATOM 5312 C C . GLU C 2 246 ? 44.186 46.993 13.316 1.00 27.41 261 GLU C C 1
ATOM 5313 O O . GLU C 2 246 ? 44.789 47.994 13.013 1.00 29.44 261 GLU C O 1
ATOM 5319 N N . ALA C 2 247 ? 44.735 45.785 13.195 1.00 28.08 262 ALA C N 1
ATOM 5320 C CA . ALA C 2 247 ? 46.058 45.539 12.638 1.00 29.76 262 ALA C CA 1
ATOM 5321 C C . ALA C 2 247 ? 45.849 44.544 11.501 1.00 30.42 262 ALA C C 1
ATOM 5322 O O . ALA C 2 247 ? 45.121 43.596 11.678 1.00 29.77 262 ALA C O 1
ATOM 5324 N N . ALA C 2 248 ? 46.403 44.830 10.351 1.00 31.86 263 ALA C N 1
ATOM 5325 C CA . ALA C 2 248 ? 46.243 43.995 9.152 1.00 33.35 263 ALA C CA 1
ATOM 5326 C C . ALA C 2 248 ? 47.534 43.829 8.370 1.00 33.14 263 ALA C C 1
ATOM 5327 O O . ALA C 2 248 ? 48.377 44.736 8.344 1.00 32.78 263 ALA C O 1
ATOM 5329 N N . THR C 2 249 ? 47.643 42.705 7.617 1.00 34.21 264 THR C N 1
ATOM 5330 C CA . THR C 2 249 ? 48.582 42.643 6.529 1.00 36.07 264 THR C CA 1
ATOM 5331 C C . THR C 2 249 ? 48.230 43.654 5.435 1.00 39.30 264 THR C C 1
ATOM 5332 O O . THR C 2 249 ? 47.091 44.106 5.316 1.00 36.82 264 THR C O 1
ATOM 5336 N N . GLU C 2 250 ? 49.245 43.977 4.643 1.00 35.58 265 GLU C N 1
ATOM 5337 C CA . GLU C 2 250 ? 49.150 44.878 3.519 1.00 42.64 265 GLU C CA 1
ATOM 5338 C C . GLU C 2 250 ? 47.957 44.540 2.647 1.00 40.52 265 GLU C C 1
ATOM 5339 O O . GLU C 2 250 ? 47.264 45.432 2.219 1.00 41.52 265 GLU C O 1
ATOM 5345 N N . ASP C 2 251 ? 47.734 43.262 2.393 1.00 40.23 266 ASP C N 1
ATOM 5346 C CA . ASP C 2 251 ? 46.668 42.837 1.507 1.00 45.82 266 ASP C CA 1
ATOM 5347 C C . ASP C 2 251 ? 45.383 42.476 2.233 1.00 47.25 266 ASP C C 1
ATOM 5348 O O . ASP C 2 251 ? 44.439 42.051 1.582 1.00 41.62 266 ASP C O 1
ATOM 5353 N N . GLY C 2 252 ? 45.340 42.607 3.572 1.00 39.56 267 GLY C N 1
ATOM 5354 C CA . GLY C 2 252 ? 44.125 42.337 4.377 1.00 38.76 267 GLY C CA 1
ATOM 5355 C C . GLY C 2 252 ? 43.732 40.911 4.608 1.00 35.95 267 GLY C C 1
ATOM 5356 O O . GLY C 2 252 ? 42.719 40.603 5.195 1.00 38.20 267 GLY C O 1
ATOM 5357 N N . ASN C 2 253 ? 44.591 39.981 4.220 1.00 44.85 268 ASN C N 1
ATOM 5358 C CA . ASN C 2 253 ? 44.328 38.574 4.487 1.00 37.41 268 ASN C CA 1
ATOM 5359 C C . ASN C 2 253 ? 44.277 38.139 5.905 1.00 37.28 268 ASN C C 1
ATOM 5360 O O . ASN C 2 253 ? 43.625 37.185 6.283 1.00 38.60 268 ASN C O 1
ATOM 5365 N N . VAL C 2 254 ? 45.052 38.813 6.738 1.00 33.85 269 VAL C N 1
ATOM 5366 C CA . VAL C 2 254 ? 44.891 38.632 8.161 1.00 31.62 269 VAL C CA 1
ATOM 5367 C C . VAL C 2 254 ? 44.578 40.043 8.677 1.00 33.12 269 VAL C C 1
ATOM 5368 O O . VAL C 2 254 ? 45.305 40.979 8.340 1.00 31.03 269 VAL C O 1
ATOM 5372 N N . LEU C 2 255 ? 43.497 40.129 9.408 1.00 30.48 270 LEU C N 1
ATOM 5373 C CA . LEU C 2 255 ? 42.999 41.454 9.921 1.00 35.59 270 LEU C CA 1
ATOM 5374 C C . LEU C 2 255 ? 42.409 41.184 11.258 1.00 35.90 270 LEU C C 1
ATOM 5375 O O . LEU C 2 255 ? 41.538 40.346 11.396 1.00 36.26 270 LEU C O 1
ATOM 5380 N N . LYS C 2 256 ? 42.967 41.753 12.335 1.00 30.39 271 LYS C N 1
ATOM 5381 C CA . LYS C 2 256 ? 42.510 41.487 13.640 1.00 27.91 271 LYS C CA 1
ATOM 5382 C C . LYS C 2 256 ? 42.225 42.792 14.466 1.00 27.63 271 LYS C C 1
ATOM 5383 O O . LYS C 2 256 ? 42.862 43.805 14.185 1.00 28.69 271 LYS C O 1
ATOM 5389 N N . ARG C 2 257 ? 41.273 42.718 15.370 1.00 29.02 272 ARG C N 1
ATOM 5390 C CA . ARG C 2 257 ? 40.910 43.949 16.099 1.00 28.46 272 ARG C CA 1
ATOM 5391 C C . ARG C 2 257 ? 41.282 43.785 17.526 1.00 28.37 272 ARG C C 1
ATOM 5392 O O . ARG C 2 257 ? 41.319 42.642 18.039 1.00 30.59 272 ARG C O 1
ATOM 5400 N N . SER C 2 258 ? 41.442 44.932 18.229 1.00 26.79 273 SER C N 1
ATOM 5401 C CA . SER C 2 258 ? 41.589 44.914 19.671 1.00 26.26 273 SER C CA 1
ATOM 5402 C C . SER C 2 258 ? 40.253 44.959 20.454 1.00 29.15 273 SER C C 1
ATOM 5403 O O . SER C 2 258 ? 39.276 45.506 19.975 1.00 27.56 273 SER C O 1
ATOM 5406 N N . PRO C 2 259 ? 40.241 44.563 21.736 1.00 29.10 274 PRO C N 1
ATOM 5407 C CA . PRO C 2 259 ? 39.168 44.952 22.607 1.00 31.24 274 PRO C CA 1
ATOM 5408 C C . PRO C 2 259 ? 39.141 46.502 22.755 1.00 25.33 274 PRO C C 1
ATOM 5409 O O . PRO C 2 259 ? 40.140 47.213 22.454 1.00 30.57 274 PRO C O 1
ATOM 5413 N N . GLU C 2 260 ? 38.028 47.001 23.253 1.00 25.14 275 GLU C N 1
ATOM 5414 C CA . GLU C 2 260 ? 37.833 48.415 23.455 1.00 23.64 275 GLU C CA 1
ATOM 5415 C C . GLU C 2 260 ? 38.397 48.792 24.821 1.00 26.60 275 GLU C C 1
ATOM 5416 O O . GLU C 2 260 ? 38.211 48.068 25.732 1.00 27.52 275 GLU C O 1
ATOM 5422 N N . LEU C 2 261 ? 39.044 49.950 24.879 1.00 26.12 276 LEU C N 1
ATOM 5423 C CA . LEU C 2 261 ? 39.572 50.594 26.103 1.00 26.52 276 LEU C CA 1
ATOM 5424 C C . LEU C 2 261 ? 38.724 51.829 26.439 1.00 28.17 276 LEU C C 1
ATOM 5425 O O . LEU C 2 261 ? 38.496 52.642 25.601 1.00 26.01 276 LEU C O 1
ATOM 5430 N N . GLU C 2 262 ? 38.383 51.960 27.684 1.00 27.95 277 GLU C N 1
ATOM 5431 C CA . GLU C 2 262 ? 37.555 53.092 28.200 1.00 30.23 277 GLU C CA 1
ATOM 5432 C C . GLU C 2 262 ? 38.524 54.184 28.507 1.00 33.40 277 GLU C C 1
ATOM 5433 O O . GLU C 2 262 ? 39.426 53.998 29.348 1.00 32.63 277 GLU C O 1
ATOM 5439 N N . LEU C 2 263 ? 38.407 55.310 27.839 1.00 28.72 278 LEU C N 1
ATOM 5440 C CA . LEU C 2 263 ? 39.256 56.514 28.160 1.00 31.46 278 LEU C CA 1
ATOM 5441 C C . LEU C 2 263 ? 38.377 57.679 28.562 1.00 33.39 278 LEU C C 1
ATOM 5442 O O . LEU C 2 263 ? 37.423 58.034 27.865 1.00 38.65 278 LEU C O 1
ATOM 5447 N N . GLN C 2 264 ? 38.630 58.210 29.743 1.00 31.46 279 GLN C N 1
ATOM 5448 C CA . GLN C 2 264 ? 37.860 59.355 30.221 1.00 33.90 279 GLN C CA 1
ATOM 5449 C C . GLN C 2 264 ? 38.767 60.551 30.379 1.00 33.96 279 GLN C C 1
ATOM 5450 O O . GLN C 2 264 ? 39.849 60.444 30.956 1.00 34.61 279 GLN C O 1
ATOM 5456 N N . VAL C 2 265 ? 38.237 61.670 29.966 1.00 32.70 280 VAL C N 1
ATOM 5457 C CA . VAL C 2 265 ? 38.889 62.989 30.057 1.00 37.30 280 VAL C CA 1
ATOM 5458 C C . VAL C 2 265 ? 37.959 63.879 30.911 1.00 39.91 280 VAL C C 1
ATOM 5459 O O . VAL C 2 265 ? 36.753 64.010 30.588 1.00 39.68 280 VAL C O 1
ATOM 5463 N N . LEU C 2 266 ? 38.503 64.443 31.991 1.00 38.98 281 LEU C N 1
ATOM 5464 C CA . LEU C 2 266 ? 37.721 65.278 32.892 1.00 40.89 281 LEU C CA 1
ATOM 5465 C C . LEU C 2 266 ? 37.829 66.737 32.489 1.00 43.89 281 LEU C C 1
ATOM 5466 O O . LEU C 2 266 ? 38.869 67.165 32.024 1.00 52.81 281 LEU C O 1
ATOM 5471 N N . GLY C 2 267 ? 36.797 67.538 32.757 1.00 54.33 282 GLY C N 1
ATOM 5472 C CA . GLY C 2 267 ? 36.858 68.986 32.508 1.00 56.09 282 GLY C CA 1
ATOM 5473 C C . GLY C 2 267 ? 37.447 69.752 33.673 1.00 55.76 282 GLY C C 1
ATOM 5474 O O . GLY C 2 267 ? 38.265 69.212 34.413 1.00 58.09 282 GLY C O 1
#

CATH classification: 2.60.40.10 (+1 more: 2.60.40.10)